Protein AF-A0A9P8KV30-F1 (afdb_monomer_lite)

Secondary structure (DSSP, 8-state):
--HHHHHHHHHHHH-GGGTTTTT---EEPPP--------HHHHHHHHHHHHHHHHHHHHHHPPPEEE-SSSPPPHHHHGGGGSHHHHHHHHHHHHHHHHHBSS--HHHHHHHH-EEE-SSSEE--HHHHHHGGGGEEE--SSSS--SSSHHHHHHHHHHHHHHHHHHHHHHHHHSSS-----GGGGTTHHHHHHHGGGGTTTTT-----EE--HHHHHHHHTTS--------HHHHHHHHHHHHHHHHHHB--TT-HHHHHHHHHHHHHHHHHHHHHHHHHHBTTTB--TT--HHHHHHHTEE-HHHHHHHHHHHHHHHHHHHHHHHHHHH--SS-TTTTSHHHHHHHHHHHHHHHHHHHHHHHH-EE--SSTTTT-EE-S-GGGS---

pLDDT: mean 84.18, std 14.82, range [40.66, 97.38]

Radius of gyration: 24.02 Å; chains: 1; bounding box: 65×47×60 Å

Organism: NCBI:txid1670608

Foldseek 3Di:
DPPVVLVVLLVVLVDCVVVVVAVFDFAEDPQDFDDAQPDPVSVVVLVCLLCVLLCLLQVLQAFDEAEQDPADDDPLLCLLSSFSLNSLLLLLLQLLQVLFFPDQFQLLLNLSRYWYDDNQHTDSFLLSSVVQSVFWPFTDPGSWDDCPDPLVVSLVSLQVLLVVLVVLLVCCVPDLAHSFALFSSNLCSVSSVSSNSNVSCSGRHDPRTDGHHNVVVCVVPVVDDDDPDPCPPVNVVVSVVVSVVVSVVTGPDLPDVSSLVSLVVVLVVLVVLLVSLVCLVCWLGPDDDPPRDPVRSPVRSYDYPLRVLSSVLSSSSSVSSSVQSVVCSVVVTSDSPCSRPPVSSVVSVVSVVSSVVSNVSSVRQWHAQCDDPRGRGIHSDDPVPRPDD

Structure (mmCIF, N/CA/C/O backbone):
data_AF-A0A9P8KV30-F1
#
_entry.id   AF-A0A9P8KV30-F1
#
loop_
_atom_site.group_PDB
_atom_site.id
_atom_site.type_symbol
_atom_site.label_atom_id
_atom_site.label_alt_id
_atom_site.label_comp_id
_atom_site.label_asym_id
_atom_site.label_entity_id
_atom_site.label_seq_id
_atom_site.pdbx_PDB_ins_code
_atom_site.Cartn_x
_atom_site.Cartn_y
_atom_site.Cartn_z
_atom_site.occupancy
_atom_site.B_iso_or_equiv
_atom_site.auth_seq_id
_atom_site.auth_comp_id
_atom_site.auth_asym_id
_atom_site.auth_atom_id
_atom_site.pdbx_PDB_model_num
ATOM 1 N N . MET A 1 1 ? -23.094 14.040 3.220 1.00 40.66 1 MET A N 1
ATOM 2 C CA . MET A 1 1 ? -22.760 14.289 1.802 1.00 40.66 1 MET A CA 1
ATOM 3 C C . MET A 1 1 ? -21.381 14.954 1.658 1.00 40.66 1 MET A C 1
ATOM 5 O O . MET A 1 1 ? -21.318 16.172 1.657 1.00 40.66 1 MET A O 1
ATOM 9 N N . PRO A 1 2 ? -20.275 14.185 1.559 1.00 45.09 2 PRO A N 1
ATOM 10 C CA . PRO A 1 2 ? -18.932 14.700 1.256 1.00 45.09 2 PRO A CA 1
ATOM 11 C C . PRO A 1 2 ? -18.341 14.153 -0.066 1.00 45.09 2 PRO A C 1
ATOM 13 O O . PRO A 1 2 ? -17.138 14.252 -0.293 1.00 45.09 2 PRO A O 1
ATOM 16 N N . SER A 1 3 ? -19.147 13.513 -0.923 1.00 51.78 3 SER A N 1
ATOM 17 C CA . SER A 1 3 ? -18.647 12.796 -2.106 1.00 51.78 3 SER A CA 1
ATOM 18 C C . SER A 1 3 ? -18.209 13.712 -3.247 1.00 51.78 3 SER A C 1
ATOM 20 O O . SER A 1 3 ? -17.358 13.311 -4.027 1.00 51.78 3 SER A O 1
ATOM 22 N N . THR A 1 4 ? -18.750 14.928 -3.354 1.00 49.59 4 THR A N 1
ATOM 23 C CA . THR A 1 4 ? -18.512 15.820 -4.501 1.00 49.59 4 THR A CA 1
ATOM 24 C C . THR A 1 4 ? -17.149 16.513 -4.457 1.00 49.59 4 THR A C 1
ATOM 26 O O . THR A 1 4 ? -16.519 16.657 -5.500 1.00 49.59 4 THR A O 1
ATOM 29 N N . SER A 1 5 ? -16.639 16.877 -3.277 1.00 53.00 5 SER A N 1
ATOM 30 C CA . SER A 1 5 ? -15.316 17.513 -3.141 1.00 53.00 5 SER A CA 1
ATOM 31 C C . SER A 1 5 ? -14.172 16.523 -3.369 1.00 53.00 5 SER A C 1
ATOM 33 O O . SER A 1 5 ? -13.184 16.851 -4.017 1.00 53.00 5 SER A O 1
ATOM 35 N N . LEU A 1 6 ? -14.325 15.286 -2.881 1.00 52.69 6 LEU A N 1
ATOM 36 C CA . LEU A 1 6 ? -13.354 14.220 -3.130 1.00 52.69 6 LEU A CA 1
ATOM 37 C C . LEU A 1 6 ? -13.389 13.788 -4.601 1.00 52.69 6 LEU A C 1
ATOM 39 O O . LEU A 1 6 ? -12.343 13.524 -5.171 1.00 52.69 6 LEU A O 1
ATOM 43 N N . LEU A 1 7 ? -14.577 13.802 -5.218 1.00 55.34 7 LEU A N 1
ATOM 44 C CA . LEU A 1 7 ? -14.778 13.604 -6.654 1.00 55.34 7 LEU A CA 1
ATOM 45 C C . LEU A 1 7 ? -14.060 14.674 -7.488 1.00 55.34 7 LEU A C 1
ATOM 47 O O . LEU A 1 7 ? -13.383 14.310 -8.437 1.00 55.34 7 LEU A O 1
ATOM 51 N N . HIS A 1 8 ? -14.152 15.960 -7.131 1.00 57.34 8 HIS A N 1
ATOM 52 C CA . HIS A 1 8 ? -13.440 17.017 -7.860 1.00 57.34 8 HIS A CA 1
ATOM 53 C C . HIS A 1 8 ? -11.923 16.861 -7.743 1.00 57.34 8 HIS A C 1
ATOM 55 O O . HIS A 1 8 ? -11.236 17.006 -8.743 1.00 57.34 8 HIS A O 1
ATOM 61 N N . LEU A 1 9 ? -11.403 16.495 -6.568 1.00 54.91 9 LEU A N 1
ATOM 62 C CA . LEU A 1 9 ? -9.968 16.250 -6.376 1.00 54.91 9 LEU A CA 1
ATOM 63 C C . LEU A 1 9 ? -9.470 15.000 -7.123 1.00 54.91 9 LEU A C 1
ATOM 65 O O . LEU A 1 9 ? -8.386 15.036 -7.694 1.00 54.91 9 LEU A O 1
ATOM 69 N N . LEU A 1 10 ? -10.266 13.925 -7.171 1.00 50.69 10 LEU A N 1
ATOM 70 C CA . LEU A 1 10 ? -9.932 12.707 -7.923 1.00 50.69 10 LEU A CA 1
ATOM 71 C C . LEU A 1 10 ? -10.043 12.919 -9.442 1.00 50.69 10 LEU A C 1
ATOM 73 O O . LEU A 1 10 ? -9.217 12.413 -10.195 1.00 50.69 10 LEU A O 1
ATOM 77 N N . LEU A 1 11 ? -11.028 13.701 -9.895 1.00 51.88 11 LEU A N 1
ATOM 78 C CA . LEU A 1 11 ? -11.156 14.109 -11.297 1.00 51.88 11 LEU A CA 1
ATOM 79 C C . LEU A 1 11 ? -10.038 15.076 -11.700 1.00 51.88 11 LEU A C 1
ATOM 81 O O . LEU A 1 11 ? -9.503 14.937 -12.790 1.00 51.88 11 LEU A O 1
ATOM 85 N N . LEU A 1 12 ? -9.624 15.990 -10.816 1.00 51.62 12 LEU A N 1
ATOM 86 C CA . LEU A 1 12 ? -8.464 16.865 -11.023 1.00 51.62 12 LEU A CA 1
ATOM 87 C C . LEU A 1 12 ? -7.148 16.082 -11.110 1.00 51.62 12 LEU A C 1
ATOM 89 O O . LEU A 1 12 ? -6.291 16.465 -11.893 1.00 51.62 12 LEU A O 1
ATOM 93 N N . SER A 1 13 ? -6.991 14.970 -10.379 1.00 51.53 13 SER A N 1
ATOM 94 C CA . SER A 1 13 ? -5.830 14.078 -10.556 1.00 51.53 13 SER A CA 1
ATOM 95 C C . SER A 1 13 ? -5.894 13.207 -11.816 1.00 51.53 13 SER A C 1
ATOM 97 O O . SER A 1 13 ? -4.876 12.664 -12.227 1.00 51.53 13 SER A O 1
ATOM 99 N N . LEU A 1 14 ? -7.080 13.045 -12.412 1.00 46.06 14 LEU A N 1
ATOM 100 C CA . LEU A 1 14 ? -7.297 12.292 -13.654 1.00 46.06 14 LEU A CA 1
ATOM 101 C C . LEU A 1 14 ? -7.310 13.188 -14.902 1.00 46.06 14 LEU A C 1
ATOM 103 O O . LEU A 1 14 ? -7.299 12.675 -16.018 1.00 46.06 14 LEU A O 1
ATOM 107 N N . LEU A 1 15 ? -7.369 14.509 -14.730 1.00 42.38 15 LEU A N 1
ATOM 108 C CA . LEU A 1 15 ? -7.399 15.467 -15.823 1.00 42.38 15 LEU A CA 1
ATOM 109 C C . LEU A 1 15 ? -5.962 15.726 -16.318 1.00 42.38 15 LEU A C 1
ATOM 111 O O . LEU A 1 15 ? -5.154 16.267 -15.564 1.00 42.38 15 LEU A O 1
ATOM 115 N N . PRO A 1 16 ? -5.638 15.432 -17.592 1.00 47.38 16 PRO A N 1
ATOM 116 C CA . PRO A 1 16 ? -4.326 15.712 -18.187 1.00 47.38 16 PRO A CA 1
ATOM 117 C C . PRO A 1 16 ? -4.006 17.214 -18.301 1.00 47.38 16 PRO A C 1
ATOM 119 O O . PRO A 1 16 ? -2.964 17.593 -18.824 1.00 47.38 16 PRO A O 1
ATOM 122 N N . SER A 1 17 ? -4.903 18.102 -17.870 1.00 42.31 17 SER A N 1
ATOM 123 C CA . SER A 1 17 ? -4.836 19.533 -18.164 1.00 42.31 17 SER A CA 1
ATOM 124 C C . SER A 1 17 ? -3.739 20.294 -17.415 1.00 42.31 17 SER A C 1
ATOM 126 O O . SER A 1 17 ? -3.405 21.397 -17.834 1.00 42.31 17 SER A O 1
ATOM 128 N N . THR A 1 18 ? -3.104 19.726 -16.385 1.00 43.59 18 THR A N 1
ATOM 129 C CA . THR A 1 18 ? -1.863 20.299 -15.825 1.00 43.59 18 THR A CA 1
ATOM 130 C C . THR A 1 18 ? -0.635 19.989 -16.683 1.00 43.59 18 THR A C 1
ATOM 132 O O . THR A 1 18 ? 0.276 20.811 -16.745 1.00 43.59 18 THR A O 1
ATOM 135 N N . ALA A 1 19 ? -0.635 18.872 -17.420 1.00 41.88 19 ALA A N 1
ATOM 136 C CA . ALA A 1 19 ? 0.377 18.582 -18.435 1.00 41.88 19 ALA A CA 1
ATOM 137 C C . ALA A 1 19 ? 0.202 19.447 -19.695 1.00 41.88 19 ALA A C 1
ATOM 139 O O . ALA A 1 19 ? 1.135 19.572 -20.469 1.00 41.88 19 ALA A O 1
ATOM 140 N N . LEU A 1 20 ? -0.953 20.098 -19.888 1.00 41.25 20 LEU A N 1
ATOM 141 C CA . LEU A 1 20 ? -1.150 21.052 -20.988 1.00 41.25 20 LEU A CA 1
ATOM 142 C C . LEU A 1 20 ? -0.464 22.413 -20.735 1.00 41.25 20 LEU A C 1
ATOM 144 O O . LEU A 1 20 ? -0.291 23.188 -21.669 1.00 41.25 20 LEU A O 1
ATOM 148 N N . ALA A 1 21 ? -0.101 22.724 -19.482 1.00 45.41 21 ALA A N 1
ATOM 149 C CA . ALA A 1 21 ? 0.545 23.989 -19.106 1.00 45.41 21 ALA A CA 1
ATOM 150 C C . ALA A 1 21 ? 2.084 23.919 -19.110 1.00 45.41 21 ALA A C 1
ATOM 152 O O . ALA A 1 21 ? 2.753 24.949 -19.161 1.00 45.41 21 ALA A O 1
ATOM 153 N N . LEU A 1 22 ? 2.650 22.712 -19.067 1.00 52.69 22 LEU A N 1
ATOM 154 C CA . LEU A 1 22 ? 4.076 22.446 -19.231 1.00 52.69 22 LEU A CA 1
ATOM 155 C C . LEU A 1 22 ? 4.216 21.800 -20.611 1.00 52.69 22 LEU A C 1
ATOM 157 O O . LEU A 1 22 ? 3.640 20.743 -20.812 1.00 52.69 22 LEU A O 1
ATOM 161 N N . ASN A 1 23 ? 4.924 22.402 -21.569 1.00 57.06 23 ASN A N 1
ATOM 162 C CA . ASN A 1 23 ? 5.217 21.795 -22.882 1.00 57.06 23 ASN A CA 1
ATOM 163 C C . ASN A 1 23 ? 6.096 20.527 -22.724 1.00 57.06 23 ASN A C 1
ATOM 165 O O . ASN A 1 23 ? 7.265 20.515 -23.097 1.00 57.06 23 ASN A O 1
ATOM 169 N N . LEU A 1 24 ? 5.566 19.470 -22.109 1.00 64.50 24 LEU A N 1
ATOM 170 C CA . LEU A 1 24 ? 6.253 18.209 -21.868 1.00 64.50 24 LEU A CA 1
ATOM 171 C C . LEU A 1 24 ? 6.147 17.367 -23.136 1.00 64.50 24 LEU A C 1
ATOM 173 O O . LEU A 1 24 ? 5.103 16.789 -23.438 1.00 64.50 24 LEU A O 1
ATOM 177 N N . THR A 1 25 ? 7.234 17.304 -23.893 1.00 68.38 25 THR A N 1
ATOM 178 C CA . THR A 1 25 ? 7.371 16.375 -25.013 1.00 68.38 25 THR A CA 1
ATOM 179 C C . THR A 1 25 ? 7.838 15.026 -24.477 1.00 68.38 25 THR A C 1
ATOM 181 O O . THR A 1 25 ? 9.015 14.857 -24.170 1.00 68.38 25 THR A O 1
ATOM 184 N N . PHE A 1 26 ? 6.919 14.069 -24.344 1.00 74.56 26 PHE A N 1
ATOM 185 C CA . PHE A 1 26 ? 7.262 12.681 -24.026 1.00 74.56 26 PHE A CA 1
ATOM 186 C C . PHE A 1 26 ? 7.519 11.904 -25.316 1.00 74.56 26 PHE A C 1
ATOM 188 O O . PHE A 1 26 ? 6.632 11.820 -26.170 1.00 74.56 26 PHE A O 1
ATOM 195 N N . GLN A 1 27 ? 8.701 11.300 -25.452 1.00 85.81 27 GLN A N 1
ATOM 196 C CA . GLN A 1 27 ? 8.965 10.365 -26.542 1.00 85.81 27 GLN A CA 1
ATOM 197 C C . GLN A 1 27 ? 8.565 8.960 -26.087 1.00 85.81 27 GLN A C 1
ATOM 199 O O . GLN A 1 27 ? 9.290 8.293 -25.351 1.00 85.81 27 GLN A O 1
ATOM 204 N N . VAL A 1 28 ? 7.378 8.514 -26.502 1.00 89.12 28 VAL A N 1
ATOM 205 C CA . VAL A 1 28 ? 6.910 7.155 -26.206 1.00 89.12 28 VAL A CA 1
ATOM 206 C C . VAL A 1 28 ? 7.427 6.204 -27.279 1.00 89.12 28 VAL A C 1
ATOM 208 O O . VAL A 1 28 ? 7.093 6.347 -28.456 1.00 89.12 28 VAL A O 1
ATOM 211 N N . ILE A 1 29 ? 8.239 5.232 -26.870 1.00 90.44 29 ILE A N 1
ATOM 212 C CA . ILE A 1 29 ? 8.709 4.156 -27.741 1.00 90.44 29 ILE A CA 1
ATOM 213 C C . ILE A 1 29 ? 7.518 3.218 -28.009 1.00 90.44 29 ILE A C 1
ATOM 215 O O . ILE A 1 29 ? 6.839 2.817 -27.058 1.00 90.44 29 ILE A O 1
ATOM 219 N N . PRO A 1 30 ? 7.221 2.873 -29.276 1.00 92.12 30 PRO A N 1
ATOM 220 C CA . PRO A 1 30 ? 6.129 1.963 -29.597 1.00 92.12 30 PRO A CA 1
ATOM 221 C C . PRO A 1 30 ? 6.377 0.571 -29.009 1.00 92.12 30 PRO A C 1
ATOM 223 O O . PRO A 1 30 ? 7.521 0.151 -28.835 1.00 92.12 30 PRO A O 1
ATOM 226 N N . LEU A 1 31 ? 5.286 -0.158 -28.751 1.00 91.56 31 LEU A N 1
ATOM 227 C CA . LEU A 1 31 ? 5.336 -1.510 -28.198 1.00 91.56 31 LEU A CA 1
ATOM 228 C C . LEU A 1 31 ? 6.287 -2.379 -29.023 1.00 91.56 31 LEU A C 1
ATOM 230 O O . LEU A 1 31 ? 6.058 -2.594 -30.215 1.00 91.56 31 LEU A O 1
ATOM 234 N N . SER A 1 32 ? 7.310 -2.921 -28.373 1.00 87.94 32 SER A N 1
ATOM 235 C CA . SER A 1 32 ? 8.231 -3.866 -28.998 1.00 87.94 32 SER A CA 1
ATOM 236 C C . SER A 1 32 ? 8.126 -5.212 -28.295 1.00 87.94 32 SER A C 1
ATOM 238 O O . SER A 1 32 ? 8.297 -5.326 -27.086 1.00 87.94 32 SER A O 1
ATOM 240 N N . THR A 1 33 ? 7.810 -6.261 -29.049 1.00 88.94 33 THR A N 1
ATOM 241 C CA . THR A 1 33 ? 7.809 -7.625 -28.514 1.00 88.94 33 THR A CA 1
ATOM 242 C C . THR A 1 33 ? 9.245 -8.106 -28.382 1.00 88.94 33 THR A C 1
ATOM 244 O O . THR A 1 33 ? 9.936 -8.240 -29.396 1.00 88.94 33 THR A O 1
ATOM 247 N N . GLN A 1 34 ? 9.694 -8.396 -27.162 1.00 83.25 34 GLN A N 1
ATOM 248 C CA . GLN A 1 34 ? 11.075 -8.801 -26.918 1.00 83.25 34 GLN A CA 1
ATOM 249 C C . GLN A 1 34 ? 11.133 -10.245 -26.414 1.00 83.25 34 GLN A C 1
ATOM 251 O O . GLN A 1 34 ? 10.735 -10.567 -25.304 1.00 83.25 34 GLN A O 1
ATOM 256 N N . THR A 1 35 ? 11.627 -11.163 -27.245 1.00 65.50 35 THR A N 1
ATOM 257 C CA . THR A 1 35 ? 11.523 -12.615 -26.999 1.00 65.50 35 THR A CA 1
ATOM 258 C C . THR A 1 35 ? 12.779 -13.241 -26.379 1.00 65.50 35 THR A C 1
ATOM 260 O O . THR A 1 35 ? 13.027 -14.431 -26.552 1.00 65.50 35 THR A O 1
ATOM 263 N N . HIS A 1 36 ? 13.609 -12.473 -25.667 1.00 71.00 36 HIS A N 1
ATOM 264 C CA . HIS A 1 36 ? 14.966 -12.900 -25.273 1.00 71.00 36 HIS A CA 1
ATOM 265 C C . HIS A 1 36 ? 15.121 -13.356 -23.813 1.00 71.00 36 HIS A C 1
ATOM 267 O O . HIS A 1 36 ? 16.189 -13.198 -23.225 1.00 71.00 36 HIS A O 1
ATOM 273 N N . ILE A 1 37 ? 14.093 -13.961 -23.216 1.00 80.38 37 ILE A N 1
ATOM 274 C CA . ILE A 1 37 ? 14.232 -14.622 -21.908 1.00 80.38 37 ILE A CA 1
ATOM 275 C C . ILE A 1 37 ? 14.523 -16.109 -22.149 1.00 80.38 37 ILE A C 1
ATOM 277 O O . ILE A 1 37 ? 13.657 -16.865 -22.586 1.00 80.38 37 ILE A O 1
ATOM 281 N N . ALA A 1 38 ? 15.770 -16.513 -21.883 1.00 77.38 38 ALA A N 1
ATOM 282 C CA . ALA A 1 38 ? 16.401 -17.742 -22.384 1.00 77.38 38 ALA A CA 1
ATOM 283 C C . ALA A 1 38 ? 15.843 -19.079 -21.838 1.00 77.38 38 ALA A C 1
ATOM 285 O O . ALA A 1 38 ? 16.343 -20.143 -22.197 1.00 77.38 38 ALA A O 1
ATOM 286 N N . GLY A 1 39 ? 14.807 -19.067 -20.992 1.00 87.44 39 GLY A N 1
ATOM 287 C CA . GLY A 1 39 ? 14.172 -20.300 -20.523 1.00 87.44 39 GLY A CA 1
ATOM 288 C C . GLY A 1 39 ? 13.047 -20.099 -19.510 1.00 87.44 39 GLY A C 1
ATOM 289 O O . GLY A 1 39 ? 12.895 -19.034 -18.912 1.00 87.44 39 GLY A O 1
ATOM 290 N N . VAL A 1 40 ? 12.274 -21.166 -19.278 1.00 90.12 40 VAL A N 1
ATOM 291 C CA . VAL A 1 40 ? 11.137 -21.183 -18.334 1.00 90.12 40 VAL A CA 1
ATOM 292 C C . VAL A 1 40 ? 11.572 -20.818 -16.910 1.00 90.12 40 VAL A C 1
ATOM 294 O O . VAL A 1 40 ? 10.865 -20.090 -16.223 1.00 90.12 40 VAL A O 1
ATOM 297 N N . GLY A 1 41 ? 12.755 -21.258 -16.469 1.00 93.50 41 GLY A N 1
ATOM 298 C CA . GLY A 1 41 ? 13.275 -20.926 -15.137 1.00 93.50 41 GLY A CA 1
ATOM 299 C C . GLY A 1 41 ? 13.522 -19.425 -14.938 1.00 93.50 41 GLY A C 1
ATOM 300 O O . GLY A 1 41 ? 13.177 -18.882 -13.890 1.00 93.50 41 GLY A O 1
ATOM 301 N N . ALA A 1 42 ? 14.047 -18.738 -15.958 1.00 90.12 42 ALA A N 1
ATOM 302 C CA . ALA A 1 42 ? 14.246 -17.290 -15.917 1.00 90.12 42 ALA A CA 1
ATOM 303 C C . ALA A 1 42 ? 12.902 -16.547 -15.866 1.00 90.12 42 ALA A C 1
ATOM 305 O O . ALA A 1 42 ? 12.736 -15.631 -15.063 1.00 90.12 42 ALA A O 1
ATOM 306 N N . TRP A 1 43 ? 11.914 -17.012 -16.639 1.00 91.38 43 TRP A N 1
ATOM 307 C CA . TRP A 1 43 ? 10.540 -16.512 -16.571 1.00 91.38 43 TRP A CA 1
ATOM 308 C C . TRP A 1 43 ? 9.915 -16.681 -15.187 1.00 91.38 43 TRP A C 1
ATOM 310 O O . TRP A 1 43 ? 9.369 -15.725 -14.646 1.00 91.38 43 TRP A O 1
ATOM 320 N N . LEU A 1 44 ? 10.017 -17.867 -14.583 1.00 93.69 44 LEU A N 1
ATOM 321 C CA . LEU A 1 44 ? 9.480 -18.117 -13.244 1.00 93.69 44 LEU A CA 1
ATOM 322 C C . LEU A 1 44 ? 10.155 -17.240 -12.184 1.00 93.69 44 LEU A C 1
ATOM 324 O O . LEU A 1 44 ? 9.470 -16.718 -11.304 1.00 93.69 44 LEU A O 1
ATOM 328 N N . ASN A 1 45 ? 11.470 -17.031 -12.281 1.00 92.56 45 ASN A N 1
ATOM 329 C CA . ASN A 1 45 ? 12.189 -16.124 -11.388 1.00 92.56 45 ASN A CA 1
ATOM 330 C C . ASN A 1 45 ? 11.692 -14.677 -11.544 1.00 92.56 45 ASN A C 1
ATOM 332 O O . ASN A 1 45 ? 11.364 -14.025 -10.557 1.00 92.56 45 ASN A O 1
ATOM 336 N N . LEU A 1 46 ? 11.547 -14.196 -12.781 1.00 92.19 46 LEU A N 1
ATOM 337 C CA . LEU A 1 46 ? 11.063 -12.847 -13.077 1.00 92.19 46 LEU A CA 1
ATOM 338 C C . LEU A 1 46 ? 9.612 -12.625 -12.607 1.00 92.19 46 LEU A C 1
ATOM 340 O O . LEU A 1 46 ? 9.290 -11.605 -11.991 1.00 92.19 46 LEU A O 1
ATOM 344 N N . LEU A 1 47 ? 8.736 -13.606 -12.835 1.00 93.62 47 LEU A N 1
ATOM 345 C CA . LEU A 1 47 ? 7.361 -13.606 -12.330 1.00 93.62 47 LEU A CA 1
ATOM 346 C C . LEU A 1 47 ? 7.329 -13.605 -10.798 1.00 93.62 47 LEU A C 1
ATOM 348 O O . LEU A 1 47 ? 6.545 -12.877 -10.198 1.00 93.62 47 LEU A O 1
ATOM 352 N N . THR A 1 48 ? 8.213 -14.367 -10.154 1.00 94.31 48 THR A N 1
ATOM 353 C CA . THR A 1 48 ? 8.312 -14.395 -8.690 1.00 94.31 48 THR A CA 1
ATOM 354 C C . THR A 1 48 ? 8.773 -13.047 -8.142 1.00 94.31 48 THR A C 1
ATOM 356 O O . THR A 1 48 ? 8.139 -12.518 -7.233 1.00 94.31 48 THR A O 1
ATOM 359 N N . LEU A 1 49 ? 9.832 -12.462 -8.709 1.00 91.94 49 LEU A N 1
ATOM 360 C CA . LEU A 1 49 ? 10.368 -11.163 -8.293 1.00 91.94 49 LEU A CA 1
ATOM 361 C C . LEU A 1 49 ? 9.337 -10.041 -8.449 1.00 91.94 49 LEU A C 1
ATOM 363 O O . LEU A 1 49 ? 9.177 -9.228 -7.541 1.00 91.94 49 LEU A O 1
ATOM 367 N N . SER A 1 50 ? 8.610 -10.032 -9.568 1.00 94.00 50 SER A N 1
ATOM 368 C CA . SER A 1 50 ? 7.573 -9.034 -9.834 1.00 94.00 50 SER A CA 1
ATOM 369 C C . SER A 1 50 ? 6.362 -9.195 -8.915 1.00 94.00 50 SER A C 1
ATOM 371 O O . SER A 1 50 ? 5.940 -8.233 -8.280 1.00 94.00 50 SER A O 1
ATOM 373 N N . ILE A 1 51 ? 5.811 -10.405 -8.784 1.00 95.44 51 ILE A N 1
ATOM 374 C CA . ILE A 1 51 ? 4.586 -10.647 -8.008 1.00 95.44 51 ILE A CA 1
ATOM 375 C C . ILE A 1 51 ? 4.849 -10.587 -6.501 1.00 95.44 51 ILE A C 1
ATOM 377 O O . ILE A 1 51 ? 3.934 -10.244 -5.752 1.00 95.44 51 ILE A O 1
ATOM 381 N N . ALA A 1 52 ? 6.067 -10.879 -6.030 1.00 95.12 52 ALA A N 1
ATOM 382 C CA . ALA A 1 52 ? 6.366 -10.963 -4.603 1.00 95.12 52 ALA A CA 1
ATOM 383 C C . ALA A 1 52 ? 5.946 -9.709 -3.808 1.00 95.12 52 ALA A C 1
ATOM 385 O O . ALA A 1 52 ? 5.199 -9.895 -2.849 1.00 95.12 52 ALA A O 1
ATOM 386 N N . PRO A 1 53 ? 6.304 -8.462 -4.181 1.00 94.88 53 PRO A N 1
ATOM 387 C CA . PRO A 1 53 ? 5.815 -7.264 -3.495 1.00 94.88 53 PRO A CA 1
ATOM 388 C C . PRO A 1 53 ? 4.289 -7.132 -3.456 1.00 94.88 53 PRO A C 1
ATOM 390 O O . PRO A 1 53 ? 3.725 -6.761 -2.430 1.00 94.88 53 PRO A O 1
ATOM 393 N N . LEU A 1 54 ? 3.599 -7.446 -4.557 1.00 95.31 54 LEU A N 1
ATOM 394 C CA . LEU A 1 54 ? 2.137 -7.381 -4.614 1.00 95.31 54 LEU A CA 1
ATOM 395 C C . LEU A 1 54 ? 1.507 -8.441 -3.698 1.00 95.31 54 LEU A C 1
ATOM 397 O O . LEU A 1 54 ? 0.612 -8.141 -2.906 1.00 95.31 54 LEU A O 1
ATOM 401 N N . ALA A 1 55 ? 1.994 -9.679 -3.787 1.00 94.75 55 ALA A N 1
ATOM 402 C CA . ALA A 1 55 ? 1.504 -10.804 -3.009 1.00 94.75 55 ALA A CA 1
ATOM 403 C C . ALA A 1 55 ? 1.750 -10.601 -1.512 1.00 94.75 55 ALA A C 1
ATOM 405 O O . ALA A 1 55 ? 0.822 -10.778 -0.727 1.00 94.75 55 ALA A O 1
ATOM 406 N N . THR A 1 56 ? 2.950 -10.181 -1.099 1.00 93.62 56 THR A N 1
ATOM 407 C CA . THR A 1 56 ? 3.243 -9.898 0.314 1.00 93.62 56 THR A CA 1
ATOM 408 C C . THR A 1 56 ? 2.378 -8.756 0.833 1.00 93.62 56 THR A C 1
ATOM 410 O O . THR A 1 56 ? 1.817 -8.875 1.924 1.00 93.62 56 THR A O 1
ATOM 413 N N . HIS A 1 57 ? 2.195 -7.692 0.044 1.00 93.06 57 HIS A N 1
ATOM 414 C CA . HIS A 1 57 ? 1.354 -6.562 0.423 1.00 93.06 57 HIS A CA 1
ATOM 415 C C . HIS A 1 57 ? -0.102 -6.987 0.650 1.00 93.06 57 HIS A C 1
ATOM 417 O O . HIS A 1 57 ? -0.688 -6.620 1.664 1.00 93.06 57 HIS A O 1
ATOM 423 N N . ILE A 1 58 ? -0.673 -7.810 -0.234 1.00 94.75 58 ILE A N 1
ATOM 424 C CA . ILE A 1 58 ? -2.053 -8.299 -0.112 1.00 94.75 58 ILE A CA 1
ATOM 425 C C . ILE A 1 58 ? -2.175 -9.349 1.001 1.00 94.75 58 ILE A C 1
ATOM 427 O O . ILE A 1 58 ? -2.943 -9.160 1.943 1.00 94.75 58 ILE A O 1
ATOM 431 N N . VAL A 1 59 ? -1.414 -10.444 0.927 1.00 94.62 59 VAL A N 1
ATOM 432 C CA . VAL A 1 59 ? -1.544 -11.601 1.832 1.00 94.62 59 VAL A CA 1
ATOM 433 C C . VAL A 1 59 ? -1.319 -11.196 3.283 1.00 94.62 59 VAL A C 1
ATOM 435 O O . VAL A 1 59 ? -2.072 -11.601 4.166 1.00 94.62 59 VAL A O 1
ATOM 438 N N . PHE A 1 60 ? -0.306 -10.374 3.545 1.00 93.19 60 PHE A N 1
ATOM 439 C CA . PHE A 1 60 ? 0.006 -9.964 4.909 1.00 93.19 60 PHE A CA 1
ATOM 440 C C . PHE A 1 60 ? -0.705 -8.679 5.332 1.00 93.19 60 PHE A C 1
ATOM 442 O O . PHE A 1 60 ? -0.821 -8.413 6.533 1.00 93.19 60 PHE A O 1
ATOM 449 N N . GLY A 1 61 ? -1.166 -7.874 4.376 1.00 92.06 61 GLY A N 1
ATOM 450 C CA . GLY A 1 61 ? -1.808 -6.592 4.637 1.00 92.06 61 GLY A CA 1
ATOM 451 C C . GLY A 1 61 ? -3.312 -6.656 4.858 1.00 92.06 61 GLY A C 1
ATOM 452 O O . GLY A 1 61 ? -3.845 -5.832 5.609 1.00 92.06 61 GLY A O 1
ATOM 453 N N . LEU A 1 62 ? -3.997 -7.647 4.285 1.00 93.50 62 LEU A N 1
ATOM 454 C CA . LEU A 1 62 ? -5.435 -7.824 4.464 1.00 93.50 62 LEU A CA 1
ATOM 455 C C . LEU A 1 62 ? -5.796 -8.112 5.922 1.00 93.50 62 LEU A C 1
ATOM 457 O O . LEU A 1 62 ? -5.160 -8.917 6.608 1.00 93.50 62 LEU A O 1
ATOM 461 N N . ALA A 1 63 ? -6.815 -7.407 6.409 1.00 91.38 63 ALA A N 1
ATOM 462 C CA . ALA A 1 63 ? -7.410 -7.678 7.709 1.00 91.38 63 ALA A CA 1
ATOM 463 C C . ALA A 1 63 ? -8.385 -8.846 7.610 1.00 91.38 63 ALA A C 1
ATOM 465 O O . ALA A 1 63 ? -9.069 -9.008 6.597 1.00 91.38 63 ALA A O 1
ATOM 466 N N . GLU A 1 64 ? -8.486 -9.618 8.687 1.00 88.50 64 GLU A N 1
ATOM 467 C CA . GLU A 1 64 ? -9.512 -10.642 8.789 1.00 88.50 64 GLU A CA 1
ATOM 468 C C . GLU A 1 64 ? -10.891 -9.970 8.934 1.00 88.50 64 GLU A C 1
ATOM 470 O O . GLU A 1 64 ? -11.084 -9.131 9.826 1.00 88.50 64 GLU A O 1
ATOM 475 N N . PRO A 1 65 ? -11.850 -10.276 8.043 1.00 91.69 65 PRO A N 1
ATOM 476 C CA . PRO A 1 65 ? -13.188 -9.722 8.133 1.00 91.69 65 PRO A CA 1
ATOM 477 C C . PRO A 1 65 ? -13.977 -10.426 9.238 1.00 91.69 65 PRO A C 1
ATOM 479 O O . PRO A 1 65 ? -14.198 -11.633 9.186 1.00 91.69 65 PRO A O 1
ATOM 482 N N . VAL A 1 66 ? -14.477 -9.657 10.200 1.00 92.75 66 VAL A N 1
ATOM 483 C CA . VAL A 1 66 ? -15.332 -10.157 11.278 1.00 92.75 66 VAL A CA 1
ATOM 484 C C . VAL A 1 66 ? -16.778 -9.806 10.968 1.00 92.75 66 VAL A C 1
ATOM 486 O O . VAL A 1 66 ? -17.142 -8.633 10.906 1.00 92.75 66 VAL A O 1
ATOM 489 N N . VAL A 1 67 ? -17.623 -10.814 10.784 1.00 92.38 67 VAL A N 1
ATOM 490 C CA . VAL A 1 67 ? -19.041 -10.615 10.474 1.00 92.38 67 VAL A CA 1
ATOM 491 C C . VAL A 1 67 ? -19.838 -10.569 11.778 1.00 92.38 67 VAL A C 1
ATOM 493 O O . VAL A 1 67 ? -19.962 -11.563 12.484 1.00 92.38 67 VAL A O 1
ATOM 496 N N . LEU A 1 68 ? -20.356 -9.386 12.125 1.00 85.56 68 LEU A N 1
ATOM 497 C CA . LEU A 1 68 ? -21.141 -9.168 13.347 1.00 85.56 68 LEU A CA 1
ATOM 498 C C . LEU A 1 68 ? -22.655 -9.212 13.101 1.00 85.56 68 LEU A C 1
ATOM 500 O O . LEU A 1 68 ? -23.430 -8.973 14.026 1.00 85.56 68 LEU A O 1
ATOM 504 N N . ALA A 1 69 ? -23.102 -9.481 11.879 1.00 85.12 69 ALA A N 1
ATOM 505 C CA . ALA A 1 69 ? -24.512 -9.502 11.508 1.00 85.12 69 ALA A CA 1
ATOM 506 C C . ALA A 1 69 ? -24.857 -10.768 10.731 1.00 85.12 69 ALA A C 1
ATOM 508 O O . ALA A 1 69 ? -23.998 -11.356 10.092 1.00 85.12 69 ALA A O 1
ATOM 509 N N . GLY A 1 70 ? -26.137 -11.148 10.710 1.00 83.38 70 GLY A N 1
ATOM 510 C CA . GLY A 1 70 ? -26.581 -12.356 10.001 1.00 83.38 70 GLY A CA 1
ATOM 511 C C . GLY A 1 70 ? -26.403 -12.307 8.477 1.00 83.38 70 GLY A C 1
ATOM 512 O O . GLY A 1 70 ? -26.610 -13.310 7.804 1.00 83.38 70 GLY A O 1
ATOM 513 N N . ARG A 1 71 ? -26.029 -11.151 7.912 1.00 88.56 71 ARG A N 1
ATOM 514 C CA . ARG A 1 71 ? -25.791 -10.978 6.479 1.00 88.56 71 ARG A CA 1
ATOM 515 C C . ARG A 1 71 ? -24.301 -10.834 6.195 1.00 88.56 71 ARG A C 1
ATOM 517 O O . ARG A 1 71 ? -23.685 -9.851 6.602 1.00 88.56 71 ARG A O 1
ATOM 524 N N . HIS A 1 72 ? -23.751 -11.753 5.407 1.00 92.00 72 HIS A N 1
ATOM 525 C CA . HIS A 1 72 ? -22.373 -11.660 4.929 1.00 92.00 72 HIS A CA 1
ATOM 526 C C . HIS A 1 72 ? -22.189 -10.535 3.888 1.00 92.00 72 HIS A C 1
ATOM 528 O O . HIS A 1 72 ? -23.103 -10.269 3.097 1.00 92.00 72 HIS A O 1
ATOM 534 N N . PRO A 1 73 ? -21.002 -9.898 3.845 1.00 93.75 73 PRO A N 1
ATOM 535 C CA . PRO A 1 73 ? -20.669 -8.913 2.818 1.00 93.75 73 PRO A CA 1
ATOM 536 C C . PRO A 1 73 ? -20.639 -9.563 1.434 1.00 93.75 73 PRO A C 1
ATOM 538 O O . PRO A 1 73 ? -20.156 -10.690 1.284 1.00 93.75 73 PRO A O 1
ATOM 541 N N . ARG A 1 74 ? -21.084 -8.837 0.401 1.00 94.94 74 ARG A N 1
ATOM 542 C CA . ARG A 1 74 ? -20.929 -9.295 -0.987 1.00 94.94 74 ARG A CA 1
ATOM 543 C C . ARG A 1 74 ? -19.448 -9.286 -1.363 1.00 94.94 74 ARG A C 1
ATOM 545 O O . ARG A 1 74 ? -18.648 -8.553 -0.780 1.00 94.94 74 ARG A O 1
ATOM 552 N N . TRP A 1 75 ? -19.069 -10.043 -2.391 1.00 94.06 75 TRP A N 1
ATOM 553 C CA . TRP A 1 75 ? -17.683 -10.050 -2.878 1.00 94.06 75 TRP A CA 1
ATOM 554 C C . TRP A 1 75 ? -17.210 -8.640 -3.287 1.00 94.06 75 TRP A C 1
ATOM 556 O O . TRP A 1 75 ? -16.095 -8.241 -2.959 1.00 94.06 75 TRP A O 1
ATOM 566 N N . THR A 1 76 ? -18.093 -7.835 -3.889 1.00 94.06 76 THR A N 1
ATOM 567 C CA . THR A 1 76 ? -17.818 -6.436 -4.263 1.00 94.06 76 THR A CA 1
ATOM 568 C C . THR A 1 76 ? -17.545 -5.536 -3.065 1.00 94.06 76 THR A C 1
ATOM 570 O O . THR A 1 76 ? -16.874 -4.516 -3.196 1.00 94.06 76 THR A O 1
ATOM 573 N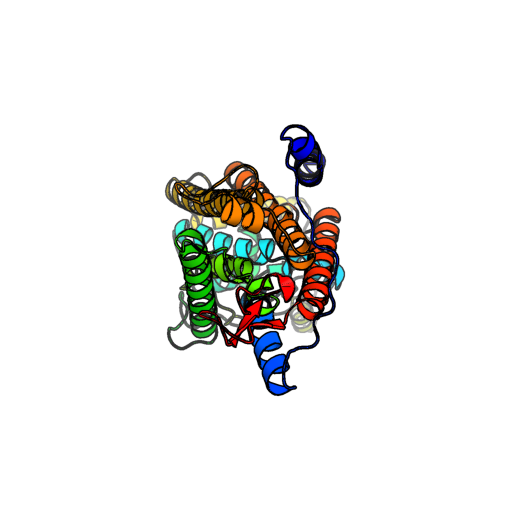 N . ASP A 1 77 ? -18.084 -5.879 -1.893 1.00 93.81 77 ASP A N 1
ATOM 574 C CA . ASP A 1 77 ? -17.864 -5.117 -0.665 1.00 93.81 77 ASP A CA 1
ATOM 575 C C . ASP A 1 77 ? -16.484 -5.413 -0.080 1.00 93.81 77 ASP A C 1
ATOM 577 O O . ASP A 1 77 ? -15.933 -4.575 0.625 1.00 93.81 77 ASP A O 1
ATOM 581 N N . ARG A 1 78 ? -15.888 -6.565 -0.413 1.00 94.12 78 ARG A N 1
ATOM 582 C CA . ARG A 1 78 ? -14.524 -6.927 -0.006 1.00 94.12 78 ARG A CA 1
ATOM 583 C C . ARG A 1 78 ? -13.453 -6.279 -0.880 1.00 94.12 78 ARG A C 1
ATOM 585 O O . ARG A 1 78 ? -12.355 -6.047 -0.389 1.00 94.12 78 ARG A O 1
ATOM 592 N N . LEU A 1 79 ? -13.775 -5.956 -2.136 1.00 93.94 79 LEU A N 1
ATOM 593 C CA . LEU A 1 79 ? -12.824 -5.419 -3.118 1.00 93.94 79 LEU A CA 1
ATOM 594 C C . LEU A 1 79 ? -11.992 -4.224 -2.592 1.00 93.94 79 LEU A C 1
ATOM 596 O O . LEU A 1 79 ? -10.772 -4.273 -2.717 1.00 93.94 79 LEU A O 1
ATOM 600 N N . PRO A 1 80 ? -12.575 -3.207 -1.922 1.00 94.81 80 PRO A N 1
ATOM 601 C CA . PRO A 1 80 ? -11.825 -2.095 -1.330 1.00 94.81 80 PRO A CA 1
ATOM 602 C C . PRO A 1 80 ? -10.684 -2.468 -0.382 1.00 94.81 80 PRO A C 1
ATOM 604 O O . PRO A 1 80 ? -9.740 -1.690 -0.254 1.00 94.81 80 PRO A O 1
ATOM 607 N N . HIS A 1 81 ? -10.751 -3.620 0.290 1.00 94.25 81 HIS A N 1
ATOM 608 C CA . HIS A 1 81 ? -9.702 -4.055 1.221 1.00 94.25 81 HIS A CA 1
ATOM 609 C C . HIS A 1 81 ? -8.434 -4.504 0.502 1.00 94.25 81 HIS A C 1
ATOM 611 O O . HIS A 1 81 ? -7.359 -4.414 1.077 1.00 94.25 81 HIS A O 1
ATOM 617 N N . PHE A 1 82 ? -8.543 -4.910 -0.765 1.00 94.81 82 PHE A N 1
ATOM 618 C CA . PHE A 1 82 ? -7.398 -5.255 -1.611 1.00 94.81 82 PHE A CA 1
ATOM 619 C C . PHE A 1 82 ? -6.681 -4.018 -2.170 1.00 94.81 82 PHE A C 1
ATOM 621 O O . PHE A 1 82 ? -5.626 -4.147 -2.785 1.00 94.81 82 PHE A O 1
ATOM 628 N N . ASN A 1 83 ? -7.233 -2.814 -1.976 1.00 95.56 83 ASN A N 1
ATOM 629 C CA . ASN A 1 83 ? -6.575 -1.582 -2.392 1.00 95.56 83 ASN A CA 1
ATOM 630 C C . ASN A 1 83 ? -5.302 -1.358 -1.546 1.00 95.56 83 ASN A C 1
ATOM 632 O O . ASN A 1 83 ? -5.420 -1.312 -0.317 1.00 95.56 83 ASN A O 1
ATOM 636 N N . PRO A 1 84 ? -4.119 -1.132 -2.153 1.00 94.88 84 PRO A N 1
ATOM 637 C CA . PRO A 1 84 ? -2.896 -0.837 -1.403 1.00 94.88 84 PRO A CA 1
ATOM 638 C C . PRO A 1 84 ? -3.036 0.350 -0.442 1.00 94.88 84 PRO A C 1
ATOM 640 O O . PRO A 1 84 ? -2.472 0.347 0.651 1.00 94.88 84 PRO A O 1
ATOM 643 N N . ILE A 1 85 ? -3.861 1.343 -0.797 1.00 94.00 85 ILE A N 1
ATOM 644 C CA . ILE A 1 85 ? -4.161 2.475 0.084 1.00 94.00 85 ILE A CA 1
ATOM 645 C C . ILE A 1 85 ? -4.893 2.004 1.342 1.00 94.00 85 ILE A C 1
ATOM 647 O O . ILE A 1 85 ? -4.549 2.451 2.431 1.00 94.00 85 ILE A O 1
ATOM 651 N N . SER A 1 86 ? -5.870 1.097 1.225 1.00 94.19 86 SER A N 1
ATOM 652 C CA . SER A 1 86 ? -6.594 0.550 2.383 1.00 94.19 86 SER A CA 1
ATOM 653 C C . SER A 1 86 ? -5.692 -0.264 3.300 1.00 94.19 86 SER A C 1
ATOM 655 O O . SER A 1 86 ? -5.827 -0.208 4.522 1.00 94.19 86 SER A O 1
ATOM 657 N N . ILE A 1 87 ? -4.758 -1.006 2.716 1.00 95.12 87 ILE A N 1
ATOM 658 C CA . ILE A 1 87 ? -3.796 -1.815 3.460 1.00 95.12 87 ILE A CA 1
ATOM 659 C C . ILE A 1 87 ? -2.827 -0.912 4.228 1.00 95.12 87 ILE A C 1
ATOM 661 O O . ILE A 1 87 ? -2.688 -1.055 5.443 1.00 95.12 87 ILE A O 1
ATOM 665 N N . ALA A 1 88 ? -2.226 0.077 3.562 1.00 94.00 88 ALA A N 1
ATOM 666 C CA . ALA A 1 88 ? -1.386 1.069 4.229 1.00 94.00 88 ALA A CA 1
ATOM 667 C C . ALA A 1 88 ? -2.175 1.841 5.302 1.00 94.00 88 ALA A C 1
ATOM 669 O O . ALA A 1 88 ? -1.690 2.054 6.412 1.00 94.00 88 ALA A O 1
ATOM 670 N N . TRP A 1 89 ? -3.439 2.177 5.018 1.00 92.69 89 TRP A N 1
ATOM 671 C CA . TRP A 1 89 ? -4.334 2.824 5.975 1.00 92.69 89 TRP A CA 1
ATOM 672 C C . TRP A 1 89 ? -4.489 2.035 7.269 1.00 92.69 89 TRP A C 1
ATOM 674 O O . TRP A 1 89 ? -4.428 2.606 8.357 1.00 92.69 89 TRP A O 1
ATOM 684 N N . ARG A 1 90 ? -4.682 0.716 7.163 1.00 93.50 90 ARG A N 1
ATOM 685 C CA . ARG A 1 90 ? -4.766 -0.178 8.322 1.00 93.50 90 ARG A CA 1
ATOM 686 C C . ARG A 1 90 ? -3.519 -0.039 9.191 1.00 93.50 90 ARG A C 1
ATOM 688 O O . ARG A 1 90 ? -3.644 0.072 10.410 1.00 93.50 90 ARG A O 1
ATOM 695 N N . TYR A 1 91 ? -2.336 -0.008 8.579 1.00 95.19 91 TYR A N 1
ATOM 696 C CA . TYR A 1 91 ? -1.074 0.114 9.306 1.00 95.19 91 TYR A CA 1
ATOM 697 C C . TYR A 1 91 ? -1.018 1.417 10.109 1.00 95.19 91 TYR A C 1
ATOM 699 O O . TYR A 1 91 ? -0.706 1.406 11.303 1.00 95.19 91 TYR A O 1
ATOM 707 N N . PHE A 1 92 ? -1.420 2.524 9.484 1.00 93.19 92 PHE A N 1
ATOM 708 C CA . PHE A 1 92 ? -1.474 3.824 10.146 1.00 93.19 92 PHE A CA 1
ATOM 709 C C . PHE A 1 92 ? -2.538 3.895 11.240 1.00 93.19 92 PHE A C 1
ATOM 711 O O . PHE A 1 92 ? -2.277 4.427 12.317 1.00 93.19 92 PHE A O 1
ATOM 718 N N . ALA A 1 93 ? -3.725 3.332 11.008 1.00 93.44 93 ALA A N 1
ATOM 719 C CA . ALA A 1 93 ? -4.809 3.328 11.984 1.00 93.44 93 ALA A CA 1
ATOM 720 C C . ALA A 1 93 ? -4.437 2.550 13.258 1.00 93.44 93 ALA A C 1
ATOM 722 O O . ALA A 1 93 ? -4.746 3.004 14.361 1.00 93.44 93 ALA A O 1
ATOM 723 N N . ILE A 1 94 ? -3.746 1.410 13.124 1.00 95.75 94 ILE A N 1
ATOM 724 C CA . ILE A 1 94 ? -3.262 0.618 14.267 1.00 95.75 94 ILE A CA 1
ATOM 725 C C . ILE A 1 94 ? -2.257 1.430 15.093 1.00 95.75 94 ILE A C 1
ATOM 727 O O . ILE A 1 94 ? -2.410 1.549 16.311 1.00 95.75 94 ILE A O 1
ATOM 731 N N . ALA A 1 95 ? -1.253 2.020 14.441 1.00 96.38 95 ALA A N 1
ATOM 732 C CA . ALA A 1 95 ? -0.233 2.813 15.122 1.00 96.38 95 ALA A CA 1
ATOM 733 C C . ALA A 1 95 ? -0.806 4.093 15.764 1.00 96.38 95 ALA A C 1
ATOM 735 O O . ALA A 1 95 ? -0.498 4.376 16.921 1.00 96.38 95 ALA A O 1
ATOM 736 N N . ASP A 1 96 ? -1.700 4.822 15.083 1.00 95.06 96 ASP A N 1
ATOM 737 C CA . ASP A 1 96 ? -2.363 6.018 15.632 1.00 95.06 96 ASP A CA 1
ATOM 738 C C . ASP A 1 96 ? -3.136 5.696 16.917 1.00 95.06 96 ASP A C 1
ATOM 740 O O . ASP A 1 96 ? -3.002 6.390 17.929 1.00 95.06 96 ASP A O 1
ATOM 744 N N . ARG A 1 97 ? -3.916 4.607 16.905 1.00 95.38 97 ARG A N 1
ATOM 745 C CA . ARG A 1 97 ? -4.667 4.159 18.085 1.00 95.38 97 ARG A CA 1
ATOM 746 C C . ARG A 1 97 ? -3.743 3.754 19.213 1.00 95.38 97 ARG A C 1
ATOM 748 O O . ARG A 1 97 ? -3.999 4.125 20.356 1.00 95.38 97 ARG A O 1
ATOM 755 N N . ARG A 1 98 ? -2.652 3.049 18.906 1.00 96.62 98 ARG A N 1
ATOM 756 C CA . ARG A 1 98 ? -1.667 2.668 19.917 1.00 96.62 98 ARG A CA 1
ATOM 757 C C . ARG A 1 98 ? -1.047 3.885 20.592 1.00 96.62 98 ARG A C 1
ATOM 759 O O . ARG A 1 98 ? -0.978 3.914 21.818 1.00 96.62 98 ARG A O 1
ATOM 766 N N . ILE A 1 99 ? -0.619 4.878 19.813 1.00 96.44 99 ILE A N 1
ATOM 767 C CA . ILE A 1 99 ? 0.005 6.115 20.313 1.00 96.44 99 ILE A CA 1
ATOM 768 C C . ILE A 1 99 ? -0.964 6.902 21.205 1.00 96.44 99 ILE A C 1
ATOM 770 O O . ILE A 1 99 ? -0.551 7.536 22.180 1.00 96.44 99 ILE A O 1
ATOM 774 N N . ARG A 1 100 ? -2.265 6.848 20.897 1.00 96.06 100 ARG A N 1
ATOM 775 C CA . ARG A 1 100 ? -3.317 7.490 21.694 1.00 96.06 100 ARG A CA 1
ATOM 776 C C . ARG A 1 100 ? -3.847 6.635 22.841 1.00 96.06 100 ARG A C 1
ATOM 778 O O . ARG A 1 100 ? -4.622 7.158 23.637 1.00 96.06 100 ARG A O 1
ATOM 785 N N . ALA A 1 101 ? -3.467 5.370 22.968 1.00 96.81 101 ALA A N 1
ATOM 786 C CA . ALA A 1 101 ? -3.999 4.507 24.012 1.00 96.81 101 ALA A CA 1
ATOM 787 C C . ALA A 1 101 ? -3.476 4.897 25.402 1.00 96.81 101 ALA A C 1
ATOM 789 O O . ALA A 1 101 ? -2.271 4.929 25.639 1.00 96.81 101 ALA A O 1
ATOM 790 N N . LYS A 1 102 ? -4.399 5.160 26.335 1.00 97.31 102 LYS A N 1
ATOM 791 C CA . LYS A 1 102 ? -4.133 5.318 27.777 1.00 97.31 102 LYS A CA 1
AT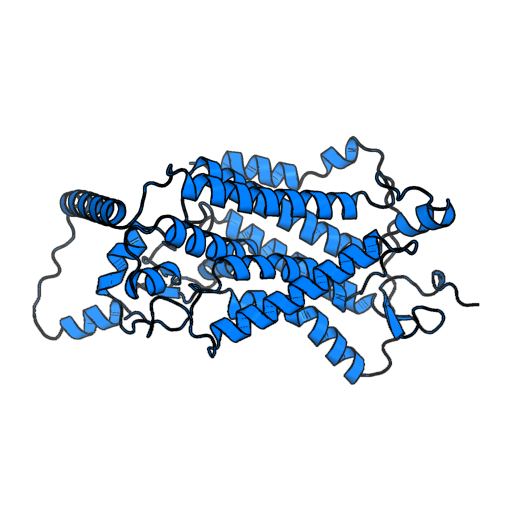OM 792 C C . LYS A 1 102 ? -3.899 3.958 28.427 1.00 97.31 102 LYS A C 1
ATOM 794 O O . LYS A 1 102 ? -3.024 3.802 29.269 1.00 97.31 102 LYS A O 1
ATOM 799 N N . CYS A 1 103 ? -4.678 2.971 27.995 1.00 95.00 103 CYS A N 1
ATOM 800 C CA . CYS A 1 103 ? -4.519 1.569 28.333 1.00 95.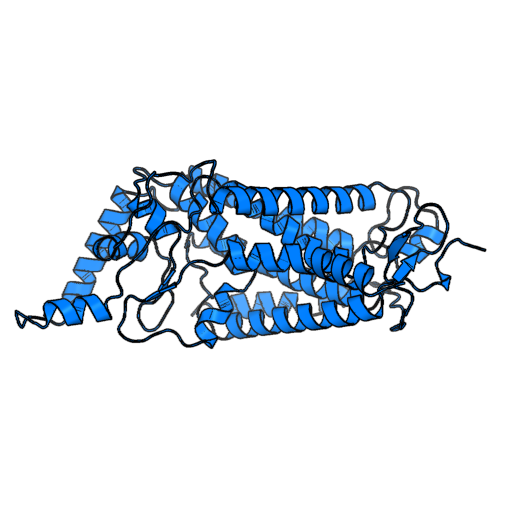00 103 CYS A CA 1
ATOM 801 C C . CYS A 1 103 ? -4.605 0.745 27.046 1.00 95.00 103 CYS A C 1
ATOM 803 O O . CYS A 1 103 ? -5.478 0.974 26.212 1.00 95.00 103 CYS A O 1
ATOM 805 N N . TRP A 1 104 ? -3.664 -0.180 26.869 1.00 96.69 104 TRP A N 1
ATOM 806 C CA . TRP A 1 104 ? -3.596 -1.052 25.700 1.00 96.69 104 TRP A CA 1
ATOM 807 C C . TRP A 1 104 ? -3.535 -2.493 26.168 1.00 96.69 104 TRP A C 1
ATOM 809 O O . TRP A 1 104 ? -2.517 -2.938 26.702 1.00 96.69 104 TRP A O 1
ATOM 819 N N . ASP A 1 105 ? -4.646 -3.199 26.004 1.00 97.12 105 ASP A N 1
ATOM 820 C CA . ASP A 1 105 ? -4.746 -4.611 26.345 1.00 97.12 105 ASP A CA 1
ATOM 821 C C . ASP A 1 105 ? -4.829 -5.497 25.093 1.00 97.12 105 ASP A C 1
ATOM 823 O O . ASP A 1 105 ? -4.805 -5.043 23.947 1.00 97.12 105 ASP A O 1
ATOM 827 N N . ARG A 1 106 ? -4.901 -6.809 25.322 1.00 97.38 106 ARG A N 1
ATOM 828 C CA . ARG A 1 106 ? -4.946 -7.822 24.258 1.00 97.38 106 ARG A CA 1
ATOM 829 C C . ARG A 1 106 ? -6.209 -7.699 23.400 1.00 97.38 106 ARG A C 1
ATOM 831 O O . ARG A 1 106 ? -6.181 -8.032 22.220 1.00 97.38 106 ARG A O 1
ATOM 838 N N . ALA A 1 107 ? -7.300 -7.195 23.977 1.00 96.38 107 ALA A N 1
ATOM 839 C CA . ALA A 1 107 ? -8.551 -6.990 23.263 1.00 96.38 107 ALA A CA 1
ATOM 840 C C . ALA A 1 107 ? -8.503 -5.729 22.386 1.00 96.38 107 ALA A C 1
ATOM 842 O O . ALA A 1 107 ? -9.020 -5.766 21.275 1.00 96.38 107 ALA A O 1
ATOM 843 N N . ASP A 1 108 ? -7.843 -4.649 22.831 1.00 96.31 108 ASP A N 1
ATOM 844 C CA . ASP A 1 108 ? -7.567 -3.475 21.985 1.00 96.31 108 ASP A CA 1
ATOM 845 C C . ASP A 1 108 ? -6.724 -3.872 20.774 1.00 96.31 108 ASP A C 1
ATOM 847 O O . ASP A 1 108 ? -7.034 -3.484 19.648 1.00 96.31 108 ASP A O 1
ATOM 851 N N . MET A 1 109 ? -5.691 -4.691 20.998 1.00 96.25 109 MET A N 1
ATOM 852 C CA . MET A 1 109 ? -4.841 -5.200 19.927 1.00 96.25 109 MET A CA 1
ATOM 853 C C . MET A 1 109 ? -5.643 -6.030 18.916 1.00 96.25 109 MET A C 1
ATOM 855 O O . MET A 1 109 ? -5.567 -5.749 17.722 1.00 96.25 109 MET A O 1
ATOM 859 N N . ALA A 1 110 ? -6.439 -7.006 19.367 1.00 96.25 110 ALA A N 1
ATOM 860 C CA . ALA A 1 110 ? -7.297 -7.802 18.483 1.00 96.25 110 ALA A CA 1
ATOM 861 C C . ALA A 1 110 ? -8.272 -6.918 17.686 1.00 96.25 110 ALA A C 1
ATOM 863 O O . ALA A 1 110 ? -8.324 -6.978 16.458 1.00 96.25 110 ALA A O 1
ATOM 864 N N . ALA A 1 111 ? -8.978 -6.023 18.377 1.00 94.88 111 ALA A N 1
ATOM 865 C CA . ALA A 1 111 ? -10.010 -5.189 17.780 1.00 94.88 111 ALA A CA 1
ATOM 866 C C . ALA A 1 111 ? -9.461 -4.132 16.813 1.00 94.88 111 ALA A C 1
ATOM 868 O O . ALA A 1 111 ? -10.131 -3.784 15.845 1.00 94.88 111 ALA A O 1
ATOM 869 N N . CYS A 1 112 ? -8.240 -3.635 17.029 1.00 94.81 112 CYS A N 1
ATOM 870 C CA . CYS A 1 112 ? -7.585 -2.734 16.082 1.00 94.81 112 CYS A CA 1
ATOM 871 C C . CYS A 1 112 ? -7.141 -3.428 14.793 1.00 94.81 112 CYS A C 1
ATOM 873 O O . CYS A 1 112 ? -7.016 -2.760 13.768 1.00 94.81 112 CYS A O 1
ATOM 875 N N . ASN A 1 113 ? -6.866 -4.732 14.847 1.00 95.50 113 ASN A N 1
ATOM 876 C CA . ASN A 1 113 ? -6.416 -5.494 13.688 1.00 95.50 113 ASN A CA 1
ATOM 877 C C . ASN A 1 113 ? -7.563 -6.046 12.839 1.00 95.50 113 ASN A C 1
ATOM 879 O O . ASN A 1 113 ? -7.315 -6.362 11.672 1.00 95.50 113 ASN A O 1
ATOM 883 N N . ALA A 1 114 ? -8.762 -6.152 13.414 1.00 94.00 114 ALA A N 1
ATOM 884 C CA . ALA A 1 114 ? -9.974 -6.632 12.767 1.00 94.00 114 ALA A CA 1
ATOM 885 C C . ALA A 1 114 ? -10.696 -5.531 11.978 1.00 94.00 114 ALA A C 1
ATOM 887 O O . ALA A 1 114 ? -10.594 -4.340 12.282 1.00 94.00 114 ALA A O 1
ATOM 888 N N . VAL A 1 115 ? -11.487 -5.946 10.988 1.00 92.25 115 VAL A N 1
ATOM 889 C CA . VAL A 1 115 ? -12.469 -5.078 10.327 1.00 92.25 115 VAL A CA 1
ATOM 890 C C . VAL A 1 115 ? -13.846 -5.699 10.505 1.00 92.25 115 VAL A C 1
ATOM 892 O O . VAL A 1 115 ? -14.066 -6.844 10.115 1.00 92.25 115 VAL A O 1
ATOM 895 N N . PHE A 1 116 ? -14.783 -4.944 11.076 1.00 93.31 116 PHE A N 1
ATOM 896 C CA . PHE A 1 116 ? -16.105 -5.460 11.412 1.00 93.31 116 PHE A CA 1
ATOM 897 C C . PHE A 1 116 ? -17.110 -5.159 10.306 1.00 93.31 116 PHE A C 1
ATOM 899 O O . PHE A 1 116 ? -17.170 -4.043 9.804 1.00 93.31 116 PHE A O 1
ATOM 906 N N . TRP A 1 117 ? -17.913 -6.146 9.931 1.00 93.12 117 TRP A N 1
ATOM 907 C CA . TRP A 1 117 ? -19.070 -5.979 9.061 1.00 93.12 117 TRP A CA 1
ATOM 908 C C . TRP A 1 117 ? -20.339 -5.952 9.908 1.00 93.12 117 TRP A C 1
ATOM 910 O O . TRP A 1 117 ? -20.649 -6.936 10.584 1.00 93.12 117 TRP A O 1
ATOM 920 N N . ASP A 1 118 ? -21.078 -4.845 9.866 1.00 88.75 118 ASP A N 1
ATOM 921 C CA . ASP A 1 118 ? -22.309 -4.655 10.648 1.00 88.75 118 ASP A CA 1
ATOM 922 C C . ASP A 1 118 ? -23.581 -5.167 9.943 1.00 88.75 118 ASP A C 1
ATOM 924 O O . ASP A 1 118 ? -24.677 -5.059 10.489 1.00 88.75 118 ASP A O 1
ATOM 928 N N . GLY A 1 119 ? -23.439 -5.769 8.758 1.00 89.12 119 GLY A N 1
ATOM 929 C CA . GLY A 1 119 ? -24.541 -6.246 7.915 1.00 89.12 119 GLY A CA 1
ATOM 930 C C . GLY A 1 119 ? -24.754 -5.389 6.670 1.00 89.12 119 GLY A C 1
ATOM 931 O O . GLY A 1 119 ? -25.227 -5.904 5.652 1.00 89.12 119 GLY A O 1
ATOM 932 N N . GLU A 1 120 ? -24.337 -4.125 6.724 1.00 89.06 120 GLU A N 1
ATOM 933 C CA . GLU A 1 120 ? -24.494 -3.161 5.635 1.00 89.06 120 GLU A CA 1
ATOM 934 C C . GLU A 1 120 ? -23.179 -2.482 5.249 1.00 89.06 120 GLU A C 1
ATOM 936 O O . GLU A 1 120 ? -22.974 -2.148 4.079 1.00 89.06 120 GLU A O 1
ATOM 941 N N . ARG A 1 121 ? -22.277 -2.283 6.214 1.00 91.38 121 ARG A N 1
ATOM 942 C CA . ARG A 1 121 ? -21.006 -1.587 6.040 1.00 91.38 121 ARG A CA 1
ATOM 943 C C . ARG A 1 121 ? -19.889 -2.177 6.904 1.00 91.38 121 ARG A C 1
ATOM 945 O O . ARG A 1 121 ? -20.082 -2.797 7.945 1.00 91.38 121 ARG A O 1
ATOM 952 N N . TRP A 1 122 ? -18.673 -1.919 6.443 1.00 92.38 122 TRP A N 1
ATOM 953 C CA . TRP A 1 122 ? -17.435 -2.066 7.196 1.00 92.38 122 TRP A CA 1
ATOM 954 C C . TRP A 1 122 ? -17.338 -0.929 8.204 1.00 92.38 122 TRP A C 1
ATOM 956 O O . TRP A 1 122 ? -17.313 0.243 7.817 1.00 92.38 122 TRP A O 1
ATOM 966 N N . ASP A 1 123 ? -17.236 -1.293 9.472 1.00 89.50 123 ASP A N 1
ATOM 967 C CA . ASP A 1 123 ? -16.983 -0.402 10.585 1.00 89.50 123 ASP A CA 1
ATOM 968 C C . ASP A 1 123 ? -15.634 -0.761 11.216 1.00 89.50 123 ASP A C 1
ATOM 970 O O . ASP A 1 123 ? -15.411 -1.858 11.727 1.00 89.50 123 ASP A O 1
ATOM 974 N N . GLY A 1 124 ? -14.704 0.182 11.136 1.00 87.81 124 GLY A N 1
ATOM 975 C CA . GLY A 1 124 ? -13.419 0.107 11.816 1.00 87.81 124 GLY A CA 1
ATOM 976 C C . GLY A 1 124 ? -13.301 1.150 12.918 1.00 87.81 124 GLY A C 1
ATOM 977 O O . GLY A 1 124 ? -12.184 1.487 13.271 1.00 87.81 124 GLY A O 1
ATOM 978 N N . SER A 1 125 ? -14.390 1.761 13.384 1.00 90.00 125 SER A N 1
ATOM 979 C CA . SER A 1 125 ? -14.348 2.877 14.330 1.00 90.00 125 SER A CA 1
ATOM 980 C C . SER A 1 125 ? -13.833 2.463 15.712 1.00 90.00 125 SER A C 1
ATOM 982 O O . SER A 1 125 ? -13.829 1.294 16.093 1.00 90.00 125 SER A O 1
ATOM 984 N N . GLU A 1 126 ? -13.426 3.447 16.515 1.00 92.31 126 GLU A N 1
ATOM 985 C CA . GLU A 1 126 ? -13.066 3.211 17.922 1.00 92.31 126 GLU A CA 1
ATOM 986 C C . GLU A 1 126 ? -14.265 2.707 18.736 1.00 92.31 126 GLU A C 1
ATOM 988 O O . GLU A 1 126 ? -14.101 1.921 19.665 1.00 92.31 126 GLU A O 1
ATOM 993 N N . ALA A 1 127 ? -15.482 3.104 18.356 1.00 90.94 127 ALA A N 1
ATOM 994 C CA . ALA A 1 127 ? -16.704 2.581 18.947 1.00 90.94 127 ALA A CA 1
ATOM 995 C C . ALA A 1 127 ? -16.871 1.083 18.646 1.00 90.94 127 ALA A C 1
ATOM 997 O O . ALA A 1 127 ? -17.105 0.300 19.568 1.00 90.94 127 ALA A O 1
ATOM 998 N N . ALA A 1 128 ? -16.666 0.669 17.389 1.00 90.19 128 ALA A N 1
ATOM 999 C CA . ALA A 1 128 ? -16.665 -0.741 17.005 1.00 90.19 128 ALA A CA 1
ATOM 1000 C C . ALA A 1 128 ? -15.572 -1.530 17.736 1.00 90.19 128 ALA A C 1
ATOM 1002 O O . ALA A 1 128 ? -15.830 -2.633 18.216 1.00 90.19 128 ALA A O 1
ATOM 1003 N N . MET A 1 129 ? -14.387 -0.940 17.918 1.00 91.56 129 MET A N 1
ATOM 1004 C CA . MET A 1 129 ? -13.299 -1.544 18.689 1.00 91.56 129 MET A CA 1
ATOM 1005 C C . MET A 1 129 ? -13.754 -1.917 20.111 1.00 91.56 129 MET A C 1
ATOM 1007 O O . MET A 1 129 ? -13.566 -3.057 20.535 1.00 91.56 129 MET A O 1
ATOM 1011 N N . ILE A 1 130 ? -14.418 -1.001 20.827 1.00 93.31 130 ILE A N 1
ATOM 1012 C CA . ILE A 1 130 ? -14.938 -1.266 22.179 1.00 93.31 130 ILE A CA 1
ATOM 1013 C C . ILE A 1 130 ? -16.116 -2.246 22.151 1.00 93.31 130 ILE A C 1
ATOM 1015 O O . ILE A 1 130 ? -16.137 -3.204 22.925 1.00 93.31 130 ILE A O 1
ATOM 1019 N N . ALA A 1 131 ? -17.076 -2.043 21.248 1.00 90.56 131 ALA A N 1
ATOM 1020 C CA . ALA A 1 131 ? -18.274 -2.871 21.148 1.00 90.56 131 ALA A CA 1
ATOM 1021 C C . ALA A 1 131 ? -17.966 -4.325 20.749 1.00 90.56 131 ALA A C 1
ATOM 1023 O O . ALA A 1 131 ? -18.697 -5.238 21.140 1.00 90.56 131 ALA A O 1
ATOM 1024 N N . SER A 1 132 ? -16.881 -4.557 20.003 1.00 91.62 132 SER A N 1
ATOM 1025 C CA . SER A 1 132 ? -16.465 -5.885 19.542 1.00 91.62 132 SER A CA 1
ATOM 1026 C C . SER A 1 132 ? -15.974 -6.801 20.665 1.00 91.62 132 SER A C 1
ATOM 1028 O O . SER A 1 132 ? -16.016 -8.021 20.519 1.00 91.62 132 SER A O 1
ATOM 1030 N N . ARG A 1 133 ? -15.558 -6.241 21.811 1.00 92.50 133 ARG A N 1
ATOM 1031 C CA . ARG A 1 133 ? -14.956 -6.990 22.930 1.00 92.50 133 ARG A CA 1
ATOM 1032 C C . ARG A 1 133 ? -15.822 -8.146 23.431 1.00 92.50 133 ARG A C 1
ATOM 1034 O O . ARG A 1 133 ? -15.289 -9.160 23.862 1.00 92.50 133 ARG A O 1
ATOM 1041 N N . ARG A 1 134 ? -17.149 -8.016 23.340 1.00 89.50 134 ARG A N 1
ATOM 1042 C CA . ARG A 1 134 ? -18.111 -9.056 23.749 1.00 89.50 134 ARG A CA 1
ATOM 1043 C C . ARG A 1 134 ? -18.159 -10.277 22.823 1.00 89.50 134 ARG A C 1
ATOM 1045 O O . ARG A 1 134 ? -18.778 -11.267 23.186 1.00 89.50 134 ARG A O 1
ATOM 1052 N N . PHE A 1 135 ? -17.557 -10.190 21.637 1.00 90.31 135 PHE A N 1
ATOM 1053 C CA . PHE A 1 135 ? -17.583 -11.237 20.612 1.00 90.31 135 PHE A CA 1
ATOM 1054 C C . PHE A 1 135 ? -16.227 -11.926 20.420 1.00 90.31 135 PHE A C 1
ATOM 1056 O O . PHE A 1 135 ? -16.097 -12.772 19.537 1.00 90.31 135 PHE A O 1
ATOM 1063 N N . VAL A 1 136 ? -15.209 -11.572 21.209 1.00 93.25 136 VAL A N 1
ATOM 1064 C CA . VAL A 1 136 ? -13.865 -12.146 21.074 1.00 93.25 136 VAL A CA 1
ATOM 1065 C C . VAL A 1 136 ? -13.888 -13.621 21.482 1.00 93.25 136 VAL A C 1
ATOM 1067 O O . VAL A 1 136 ? -14.223 -13.948 22.617 1.00 93.25 136 VAL A O 1
ATOM 1070 N N . ALA A 1 137 ? -13.504 -14.501 20.558 1.00 93.81 137 ALA A N 1
ATOM 1071 C CA . ALA A 1 137 ? -13.360 -15.940 20.785 1.00 93.81 137 ALA A CA 1
ATOM 1072 C C . ALA A 1 137 ? -11.934 -16.303 21.221 1.00 93.81 137 ALA A C 1
ATOM 1074 O O . ALA A 1 137 ? -11.728 -17.169 22.067 1.00 93.81 137 ALA A O 1
ATOM 1075 N N . LYS A 1 138 ? -10.944 -15.626 20.629 1.00 95.88 138 LYS A N 1
ATOM 1076 C CA . LYS A 1 138 ? -9.519 -15.862 20.850 1.00 95.88 138 LYS A CA 1
ATOM 1077 C C . LYS A 1 138 ? -8.801 -14.524 20.977 1.00 95.88 138 LYS A C 1
ATOM 1079 O O . LYS A 1 138 ? -8.812 -13.710 20.055 1.00 95.88 138 LYS A O 1
ATOM 1084 N N . LEU A 1 139 ? -8.168 -14.315 22.128 1.00 96.12 139 LEU A N 1
ATOM 1085 C CA . LEU A 1 139 ? -7.261 -13.192 22.347 1.00 96.12 139 LEU A CA 1
ATOM 1086 C C . LEU A 1 139 ? -5.844 -13.569 21.899 1.00 96.12 139 LEU A C 1
ATOM 1088 O O . LEU A 1 139 ? -5.460 -14.731 22.062 1.00 96.12 139 LEU A O 1
ATOM 1092 N N . PRO A 1 140 ? -5.049 -12.602 21.410 1.00 94.81 140 PRO A N 1
ATOM 1093 C CA . PRO A 1 140 ? -3.624 -12.820 21.217 1.00 94.81 140 PRO A CA 1
ATOM 1094 C C . PRO A 1 140 ? -2.976 -13.187 22.555 1.00 94.81 140 PRO A C 1
ATOM 1096 O O . PRO A 1 140 ? -3.473 -12.832 23.627 1.00 94.81 140 PRO A O 1
ATOM 1099 N N . THR A 1 141 ? -1.847 -13.888 22.510 1.00 94.88 141 THR A N 1
ATOM 1100 C CA . THR A 1 141 ? -1.095 -14.262 23.719 1.00 94.88 141 THR A CA 1
ATOM 1101 C C . THR A 1 141 ? -0.613 -13.026 24.478 1.00 94.88 141 THR A C 1
ATOM 1103 O O . THR A 1 141 ? -0.861 -12.911 25.680 1.00 94.88 141 THR A O 1
ATOM 1106 N N . ASN A 1 142 ? -0.026 -12.068 23.759 1.00 96.25 142 ASN A N 1
ATOM 1107 C CA . ASN A 1 142 ? 0.556 -10.837 24.293 1.00 96.25 142 ASN A CA 1
ATOM 1108 C C . ASN A 1 142 ? -0.166 -9.581 23.776 1.00 96.25 142 ASN A C 1
ATOM 1110 O O . ASN A 1 142 ? -0.998 -9.639 22.875 1.00 96.25 142 ASN A O 1
ATOM 1114 N N . THR A 1 143 ? 0.160 -8.418 24.348 1.00 95.75 143 THR A N 1
ATOM 1115 C CA . THR A 1 143 ? -0.273 -7.092 23.852 1.00 95.75 143 THR A CA 1
ATOM 1116 C C . THR A 1 143 ? 0.602 -6.563 22.707 1.00 95.75 143 THR A C 1
ATOM 1118 O O . THR A 1 143 ? 0.423 -5.430 22.246 1.00 95.75 143 THR A O 1
ATOM 1121 N N . TYR A 1 144 ? 1.556 -7.386 22.274 1.00 96.19 144 TYR A N 1
ATOM 1122 C CA . TYR A 1 144 ? 2.486 -7.154 21.185 1.00 96.19 144 TYR A CA 1
ATOM 1123 C C . TYR A 1 144 ? 2.711 -8.453 20.397 1.00 96.19 144 TYR A C 1
ATOM 1125 O O . TYR A 1 144 ? 2.424 -9.552 20.873 1.00 96.19 144 TYR A O 1
ATOM 1133 N N . VAL A 1 145 ? 3.218 -8.323 19.178 1.00 94.94 145 VAL A N 1
ATOM 1134 C CA . VAL A 1 145 ? 3.542 -9.438 18.285 1.00 94.94 145 VAL A CA 1
ATOM 1135 C C . VAL A 1 145 ? 4.805 -10.152 18.775 1.00 94.94 145 VAL A C 1
ATOM 1137 O O . VAL A 1 145 ? 5.823 -9.513 19.021 1.00 94.94 145 VAL A O 1
ATOM 1140 N N . SER A 1 146 ? 4.763 -11.483 18.893 1.00 94.44 146 SER A N 1
ATOM 1141 C CA . SER A 1 146 ? 5.957 -12.281 19.213 1.00 94.44 146 SER A CA 1
ATOM 1142 C C . SER A 1 146 ? 7.004 -12.177 18.099 1.00 94.44 146 SER A C 1
ATOM 1144 O O . SER A 1 146 ? 6.655 -12.257 16.919 1.00 94.44 146 SER A O 1
ATOM 1146 N N . ILE A 1 147 ? 8.287 -12.060 18.460 1.00 92.44 147 ILE A N 1
ATOM 1147 C CA . ILE A 1 147 ? 9.414 -11.985 17.510 1.00 92.44 147 ILE A CA 1
ATOM 1148 C C . ILE A 1 147 ? 9.387 -13.181 16.549 1.00 92.44 147 ILE A C 1
ATOM 1150 O O . ILE A 1 147 ? 9.538 -13.012 15.342 1.00 92.44 147 ILE A O 1
ATOM 1154 N N . VAL A 1 148 ? 9.101 -14.375 17.069 1.00 93.31 148 VAL A N 1
ATOM 1155 C CA . VAL A 1 148 ? 8.948 -15.596 16.273 1.00 93.31 148 VAL A CA 1
ATOM 1156 C C . VAL A 1 148 ? 7.458 -15.828 16.025 1.00 93.31 148 VAL A C 1
ATOM 1158 O O . VAL A 1 148 ? 6.793 -16.578 16.735 1.00 93.31 148 VAL A O 1
ATOM 1161 N N . SER A 1 149 ? 6.903 -15.109 15.049 1.00 94.38 149 SER A N 1
ATOM 1162 C CA . SER A 1 149 ? 5.517 -15.273 14.597 1.00 94.38 149 SER A CA 1
ATOM 1163 C C . SER A 1 149 ? 5.391 -15.016 13.097 1.00 94.38 149 SER A C 1
ATOM 1165 O O . SER A 1 149 ? 6.231 -14.336 12.503 1.00 94.38 149 SER A O 1
ATOM 1167 N N . GLY A 1 150 ? 4.309 -15.506 12.483 1.00 93.56 150 GLY A N 1
ATOM 1168 C CA . GLY A 1 150 ? 4.026 -15.241 11.068 1.00 93.56 150 GLY A CA 1
ATOM 1169 C C . GLY A 1 150 ? 3.942 -13.742 10.751 1.00 93.56 150 GLY A C 1
ATOM 1170 O O . GLY A 1 150 ? 4.435 -13.303 9.717 1.00 93.56 150 GLY A O 1
ATOM 1171 N N . SER A 1 151 ? 3.408 -12.933 11.672 1.00 93.81 151 SER A N 1
ATOM 1172 C CA . SER A 1 151 ? 3.329 -11.474 11.522 1.00 93.81 151 SER A CA 1
ATOM 1173 C C . SER A 1 151 ? 4.706 -10.799 11.525 1.00 93.81 151 SER A C 1
ATOM 1175 O O . SER A 1 151 ? 4.910 -9.837 10.780 1.00 93.81 151 SER A O 1
ATOM 1177 N N . SER A 1 152 ? 5.654 -11.300 12.324 1.00 94.88 152 SER A N 1
ATOM 1178 C CA . SER A 1 152 ? 7.038 -10.804 12.351 1.00 94.88 152 SER A CA 1
ATOM 1179 C C . SER A 1 152 ? 7.799 -11.176 11.083 1.00 94.88 152 SER A C 1
ATOM 1181 O O . SER A 1 152 ? 8.429 -10.308 10.486 1.00 94.88 152 SER A O 1
ATOM 1183 N N . VAL A 1 153 ? 7.665 -12.421 10.609 1.00 95.00 153 VAL A N 1
ATOM 1184 C CA . VAL A 1 153 ? 8.254 -12.865 9.330 1.00 95.00 153 VAL A CA 1
ATOM 1185 C C . VAL A 1 153 ? 7.695 -12.052 8.163 1.00 95.00 153 VAL A C 1
ATOM 1187 O O . VAL A 1 153 ? 8.456 -11.556 7.337 1.00 95.00 153 VAL A O 1
ATOM 1190 N N . ALA A 1 154 ? 6.377 -11.838 8.129 1.00 94.38 154 ALA A N 1
ATOM 1191 C CA . ALA A 1 154 ? 5.727 -10.995 7.131 1.00 94.38 154 ALA A CA 1
ATOM 1192 C C . ALA A 1 154 ? 6.287 -9.566 7.125 1.00 94.38 154 ALA A C 1
ATOM 1194 O O . ALA A 1 154 ? 6.548 -8.991 6.068 1.00 94.38 154 ALA A O 1
ATOM 1195 N N . THR A 1 155 ? 6.480 -8.995 8.315 1.00 95.69 155 THR A N 1
ATOM 1196 C CA . THR A 1 155 ? 7.021 -7.642 8.473 1.00 95.69 155 THR A CA 1
ATOM 1197 C C . THR A 1 155 ? 8.470 -7.569 8.011 1.00 95.69 155 THR A C 1
ATOM 1199 O O . THR A 1 155 ? 8.814 -6.645 7.280 1.00 95.69 155 THR A O 1
ATOM 1202 N N . LEU A 1 156 ? 9.295 -8.558 8.361 1.00 95.94 156 LEU A N 1
ATOM 1203 C CA . LEU A 1 156 ? 10.675 -8.658 7.893 1.00 95.94 156 LEU A CA 1
ATOM 1204 C C . LEU A 1 156 ? 10.745 -8.775 6.364 1.00 95.94 156 LEU A C 1
ATOM 1206 O O . LEU A 1 156 ? 11.511 -8.051 5.736 1.00 95.94 156 LEU A O 1
ATOM 1210 N N . ALA A 1 157 ? 9.914 -9.628 5.757 1.00 94.56 157 ALA A N 1
ATOM 1211 C CA . ALA A 1 157 ? 9.870 -9.803 4.307 1.00 94.56 157 ALA A CA 1
ATOM 1212 C C . ALA A 1 157 ? 9.511 -8.496 3.579 1.00 94.56 157 ALA A C 1
ATOM 1214 O O . ALA A 1 157 ? 10.222 -8.088 2.662 1.00 94.56 157 ALA A O 1
ATOM 1215 N N . MET A 1 158 ? 8.457 -7.799 4.021 1.00 94.62 158 MET A N 1
ATOM 1216 C CA . MET A 1 158 ? 8.081 -6.496 3.452 1.00 94.62 158 MET A CA 1
ATOM 1217 C C . MET A 1 158 ? 9.146 -5.422 3.692 1.00 94.62 158 MET A C 1
ATOM 1219 O O . MET A 1 158 ? 9.373 -4.587 2.820 1.00 94.62 158 MET A O 1
ATOM 1223 N N . ALA A 1 159 ? 9.822 -5.450 4.843 1.00 95.81 159 ALA A N 1
ATOM 1224 C CA . ALA A 1 159 ? 10.893 -4.512 5.144 1.00 95.81 159 ALA A CA 1
ATOM 1225 C C . ALA A 1 159 ? 12.089 -4.687 4.203 1.00 95.81 159 ALA A C 1
ATOM 1227 O O . ALA A 1 159 ? 12.557 -3.712 3.622 1.00 95.81 159 ALA A O 1
ATOM 1228 N N . LEU A 1 160 ? 12.541 -5.927 3.999 1.00 95.75 160 LEU A N 1
ATOM 1229 C CA . LEU A 1 160 ? 13.641 -6.233 3.084 1.00 95.75 160 LEU A CA 1
ATOM 1230 C C . LEU A 1 160 ? 13.299 -5.843 1.640 1.00 95.75 160 LEU A C 1
ATOM 1232 O O . LEU A 1 160 ? 14.101 -5.179 0.988 1.00 95.75 160 LEU A O 1
ATOM 1236 N N . GLN A 1 161 ? 12.090 -6.173 1.170 1.00 94.62 161 GLN A N 1
ATOM 1237 C CA . GLN A 1 161 ? 11.619 -5.784 -0.166 1.00 94.62 161 GLN A CA 1
ATOM 1238 C C . GLN A 1 161 ? 11.583 -4.260 -0.338 1.00 94.62 161 GLN A C 1
ATOM 1240 O O . GLN A 1 161 ? 12.024 -3.733 -1.358 1.00 94.62 161 GLN A O 1
ATOM 1245 N N . GLY A 1 162 ? 11.083 -3.536 0.665 1.00 94.25 162 GLY A N 1
ATOM 1246 C CA . GLY A 1 162 ? 11.022 -2.081 0.626 1.00 94.25 162 GLY A CA 1
ATOM 1247 C C . GLY A 1 162 ? 12.398 -1.416 0.654 1.00 94.25 162 GLY A C 1
ATOM 1248 O O . GLY A 1 162 ? 12.633 -0.484 -0.110 1.00 94.25 162 GLY A O 1
ATOM 1249 N N . VAL A 1 163 ? 13.328 -1.913 1.477 1.00 94.50 163 VAL A N 1
ATOM 1250 C CA . VAL A 1 163 ? 14.717 -1.422 1.511 1.00 94.50 163 VAL A CA 1
ATOM 1251 C C . VAL A 1 163 ? 15.411 -1.674 0.175 1.00 94.50 163 VAL A C 1
ATOM 1253 O O . VAL A 1 163 ? 16.056 -0.768 -0.347 1.00 94.50 163 VAL A O 1
ATOM 1256 N N . GLN A 1 164 ? 15.233 -2.860 -0.416 1.00 92.19 164 GLN A N 1
ATOM 1257 C CA . GLN A 1 164 ? 15.761 -3.170 -1.744 1.00 92.19 164 GLN A CA 1
ATOM 1258 C C . GLN A 1 164 ? 15.210 -2.201 -2.802 1.00 92.19 164 GLN A C 1
ATOM 1260 O O . GLN A 1 164 ? 15.972 -1.679 -3.611 1.00 92.19 164 GLN A O 1
ATOM 1265 N N . ALA A 1 165 ? 13.906 -1.908 -2.776 1.00 90.38 165 ALA A N 1
ATOM 1266 C CA . ALA A 1 165 ? 13.287 -0.957 -3.699 1.00 90.38 165 ALA A CA 1
ATOM 1267 C C . ALA A 1 165 ? 13.811 0.478 -3.521 1.00 90.38 165 ALA A C 1
ATOM 1269 O O . ALA A 1 165 ? 14.089 1.147 -4.515 1.00 90.38 165 ALA A O 1
ATOM 1270 N N . ILE A 1 166 ? 14.011 0.937 -2.279 1.00 88.94 166 ILE A N 1
ATOM 1271 C CA . ILE A 1 166 ? 14.653 2.233 -2.008 1.00 88.94 166 ILE A CA 1
ATOM 1272 C C . ILE A 1 166 ? 16.077 2.246 -2.558 1.00 88.94 166 ILE A C 1
ATOM 1274 O O . ILE A 1 166 ? 16.443 3.196 -3.243 1.00 88.94 166 ILE A O 1
ATOM 1278 N N . ALA A 1 167 ? 16.868 1.203 -2.291 1.00 87.69 167 ALA A N 1
ATOM 1279 C CA . ALA A 1 167 ? 18.240 1.114 -2.777 1.00 87.69 167 ALA A CA 1
ATOM 1280 C C . ALA A 1 167 ? 18.298 1.203 -4.309 1.00 87.69 167 ALA A C 1
ATOM 1282 O O . ALA A 1 167 ? 19.114 1.960 -4.819 1.00 87.69 167 ALA A O 1
ATOM 1283 N N . MET A 1 168 ? 17.386 0.526 -5.021 1.00 83.00 168 MET A N 1
ATOM 1284 C CA . MET A 1 168 ? 17.282 0.589 -6.486 1.00 83.00 168 MET A CA 1
ATOM 1285 C C . MET A 1 168 ? 16.921 1.991 -7.002 1.00 83.00 168 MET A C 1
ATOM 1287 O O . MET A 1 168 ? 17.502 2.458 -7.981 1.00 83.00 168 MET A O 1
ATOM 1291 N N . ILE A 1 169 ? 15.988 2.691 -6.346 1.00 79.38 169 ILE A N 1
ATOM 1292 C CA . ILE A 1 169 ? 15.618 4.063 -6.732 1.00 79.38 169 ILE A CA 1
ATOM 1293 C C . ILE A 1 169 ? 16.764 5.034 -6.456 1.00 79.38 169 ILE A C 1
ATOM 1295 O O . ILE A 1 169 ? 17.077 5.863 -7.305 1.00 79.38 169 ILE A O 1
ATOM 1299 N N . VAL A 1 170 ? 17.405 4.934 -5.289 1.00 80.56 170 VAL A N 1
ATOM 1300 C CA . VAL A 1 170 ? 18.528 5.802 -4.919 1.00 80.56 170 VAL A CA 1
ATOM 1301 C C . VAL A 1 170 ? 19.718 5.549 -5.837 1.00 80.56 170 VAL A C 1
ATOM 1303 O O . VAL A 1 170 ? 20.304 6.508 -6.327 1.00 80.56 170 VAL A O 1
ATOM 1306 N N . SER A 1 171 ? 20.048 4.289 -6.137 1.00 76.12 171 SER A N 1
ATOM 1307 C CA . SER A 1 171 ? 21.120 3.977 -7.083 1.00 76.12 171 SER A CA 1
ATOM 1308 C C . SER A 1 171 ? 20.804 4.493 -8.484 1.00 76.12 171 SER A C 1
ATOM 1310 O O . SER A 1 171 ? 21.688 5.043 -9.121 1.00 76.12 171 SER A O 1
ATOM 1312 N N . GLY A 1 172 ? 19.553 4.390 -8.949 1.00 70.88 172 GLY A N 1
ATOM 1313 C CA . GLY A 1 172 ? 19.138 4.953 -10.241 1.00 70.88 172 GLY A CA 1
ATOM 1314 C C . GLY A 1 172 ? 19.067 6.487 -10.265 1.00 70.88 172 GLY A C 1
ATOM 1315 O O . GLY A 1 172 ? 19.164 7.102 -11.324 1.00 70.88 172 GLY A O 1
ATOM 1316 N N . ALA A 1 173 ? 18.894 7.132 -9.111 1.00 68.25 173 ALA A N 1
ATOM 1317 C CA . ALA A 1 173 ? 18.950 8.588 -8.990 1.00 68.25 173 ALA A CA 1
ATOM 1318 C C . ALA A 1 173 ? 20.391 9.124 -8.917 1.00 68.25 173 ALA A C 1
ATOM 1320 O O . ALA A 1 173 ? 20.619 10.265 -9.304 1.00 68.25 173 ALA A O 1
ATOM 1321 N N . MET A 1 174 ? 21.330 8.322 -8.401 1.00 67.06 174 MET A N 1
ATOM 1322 C CA . MET A 1 174 ? 22.732 8.705 -8.186 1.00 67.06 174 MET A CA 1
ATOM 1323 C C . MET A 1 174 ? 23.686 8.217 -9.281 1.00 67.06 174 MET A C 1
ATOM 1325 O O . MET A 1 174 ? 24.791 8.737 -9.386 1.00 67.06 174 MET A O 1
ATOM 1329 N N . ALA A 1 175 ? 23.317 7.193 -10.050 1.00 59.16 175 ALA A N 1
ATOM 1330 C CA . ALA A 1 175 ? 24.130 6.728 -11.163 1.00 59.16 175 ALA A CA 1
ATOM 1331 C C . ALA A 1 175 ? 23.982 7.675 -12.364 1.00 59.16 175 ALA A C 1
ATOM 1333 O O . ALA A 1 175 ? 22.862 8.000 -12.752 1.00 59.16 175 ALA A O 1
ATOM 1334 N N . ASP A 1 176 ? 25.108 8.013 -13.002 1.00 51.03 176 ASP A N 1
ATOM 1335 C CA . ASP A 1 176 ? 25.192 8.745 -14.285 1.00 51.03 176 ASP A CA 1
ATOM 1336 C C . ASP A 1 176 ? 24.490 8.02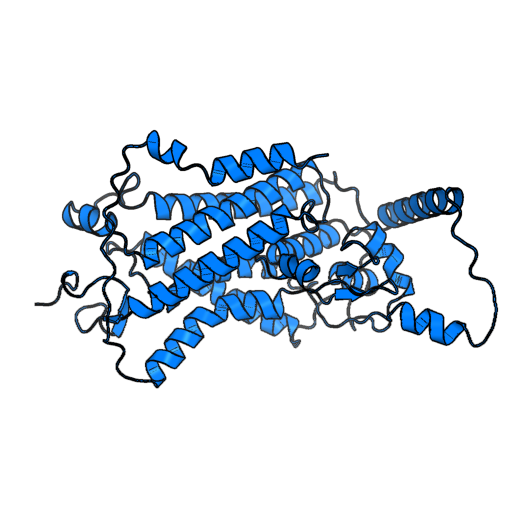8 -15.452 1.00 51.03 176 ASP A C 1
ATOM 1338 O O . ASP A 1 176 ? 24.423 8.538 -16.561 1.00 51.03 176 ASP A O 1
ATOM 1342 N N . ARG A 1 177 ? 23.959 6.821 -15.239 1.00 52.59 177 ARG A N 1
ATOM 1343 C CA . ARG A 1 177 ? 23.273 6.050 -16.274 1.00 52.59 177 ARG A CA 1
ATOM 1344 C C . ARG A 1 177 ? 21.793 5.970 -15.973 1.00 52.59 177 ARG A C 1
ATOM 1346 O O . ARG A 1 177 ? 21.406 5.710 -14.832 1.00 52.59 177 ARG A O 1
ATOM 1353 N N . SER A 1 178 ? 21.004 6.159 -17.033 1.00 50.03 178 SER A N 1
ATOM 1354 C CA . SER A 1 178 ? 19.546 6.050 -17.037 1.00 50.03 178 SER A CA 1
ATOM 1355 C C . SER A 1 178 ? 19.099 4.897 -16.135 1.00 50.03 178 SER A C 1
ATOM 1357 O O . SER A 1 178 ? 19.661 3.802 -16.278 1.00 50.03 178 SER A O 1
ATOM 1359 N N . PRO A 1 179 ? 18.164 5.109 -15.183 1.00 49.41 179 PRO A N 1
ATOM 1360 C CA . PRO A 1 179 ? 17.753 4.090 -14.231 1.00 49.41 179 PRO A CA 1
ATOM 1361 C C . PRO A 1 179 ? 17.293 2.923 -15.063 1.00 49.41 179 PRO A C 1
ATOM 1363 O O . PRO A 1 179 ? 16.300 3.029 -15.780 1.00 49.41 179 PRO A O 1
ATOM 1366 N N . HIS A 1 180 ? 18.072 1.852 -15.031 1.00 53.22 180 HIS A N 1
ATOM 1367 C CA . HIS A 1 180 ? 17.765 0.675 -15.803 1.00 53.22 180 HIS A CA 1
ATOM 1368 C C . HIS A 1 180 ? 16.368 0.253 -15.385 1.00 53.22 180 HIS A C 1
ATOM 1370 O O . HIS A 1 180 ? 16.123 -0.073 -14.220 1.00 53.22 180 HIS A O 1
ATOM 1376 N N . ASP A 1 181 ? 15.432 0.407 -16.320 1.00 69.44 181 ASP A N 1
ATOM 1377 C CA . ASP A 1 181 ? 14.082 -0.081 -16.164 1.00 69.44 181 ASP A CA 1
ATOM 1378 C C . ASP A 1 181 ? 14.238 -1.546 -15.781 1.00 69.44 181 ASP A C 1
ATOM 1380 O O . ASP A 1 181 ? 14.671 -2.338 -16.601 1.00 69.44 181 ASP A O 1
ATOM 1384 N N . ASN A 1 182 ? 13.954 -1.922 -14.533 1.00 78.94 182 ASN A N 1
ATOM 1385 C CA . ASN A 1 182 ? 14.094 -3.311 -14.083 1.00 78.94 182 ASN A CA 1
ATOM 1386 C C . ASN A 1 182 ? 13.060 -4.236 -14.767 1.00 78.94 182 ASN A C 1
ATOM 1388 O O . ASN A 1 182 ? 12.876 -5.390 -14.364 1.00 78.94 182 ASN A O 1
ATOM 1392 N N . GLY A 1 183 ? 12.336 -3.708 -15.757 1.00 86.38 183 GLY A N 1
ATOM 1393 C CA . GLY A 1 183 ? 11.290 -4.340 -16.515 1.00 86.38 183 GLY A CA 1
ATOM 1394 C C . GLY A 1 183 ? 10.218 -4.867 -15.589 1.00 86.38 183 GLY A C 1
ATOM 1395 O O . GLY A 1 183 ? 9.831 -4.245 -14.596 1.00 86.38 183 GLY A O 1
ATOM 1396 N N . LEU A 1 184 ? 9.778 -6.084 -15.878 1.00 92.06 184 LEU A N 1
ATOM 1397 C CA . LEU A 1 184 ? 8.754 -6.759 -15.103 1.00 92.06 184 LEU A CA 1
ATOM 1398 C C . LEU A 1 184 ? 9.126 -6.873 -13.614 1.00 92.06 184 LEU A C 1
ATOM 1400 O O . LEU A 1 184 ? 8.249 -6.705 -12.768 1.00 92.06 184 LEU A O 1
ATOM 1404 N N . ALA A 1 185 ? 10.404 -7.084 -13.267 1.00 91.12 185 ALA A N 1
ATOM 1405 C CA . ALA A 1 185 ? 10.839 -7.197 -11.868 1.00 91.12 185 ALA A CA 1
ATOM 1406 C C . ALA A 1 185 ? 10.619 -5.901 -11.069 1.00 91.12 185 ALA A C 1
ATOM 1408 O O . ALA A 1 185 ? 10.350 -5.950 -9.869 1.00 91.12 185 ALA A O 1
ATOM 1409 N N . GLY A 1 186 ? 10.729 -4.744 -11.727 1.00 90.12 186 GLY A N 1
ATOM 1410 C CA . GLY A 1 186 ? 10.584 -3.426 -11.108 1.00 90.12 186 GLY A CA 1
ATOM 1411 C C . GLY A 1 186 ? 9.145 -2.944 -10.954 1.00 90.12 186 GLY A C 1
ATOM 1412 O O . GLY A 1 186 ? 8.915 -1.967 -10.233 1.00 90.12 186 GLY A O 1
ATOM 1413 N N . LEU A 1 187 ? 8.182 -3.616 -11.592 1.00 93.06 187 LEU A N 1
ATOM 1414 C CA . LEU A 1 187 ? 6.817 -3.117 -11.761 1.00 93.06 187 LEU A CA 1
ATOM 1415 C C . LEU A 1 187 ? 6.143 -2.741 -10.435 1.00 93.06 187 LEU A C 1
ATOM 1417 O O . LEU A 1 187 ? 5.539 -1.675 -10.322 1.00 93.06 187 LEU A O 1
ATOM 1421 N N . PHE A 1 188 ? 6.274 -3.587 -9.408 1.00 94.88 188 PHE A N 1
ATOM 1422 C CA . PHE A 1 188 ? 5.639 -3.406 -8.094 1.00 94.88 188 PHE A CA 1
ATOM 1423 C C . PHE A 1 188 ? 6.571 -2.814 -7.017 1.00 94.88 188 PHE A C 1
ATOM 1425 O O . PHE A 1 188 ? 6.295 -2.906 -5.819 1.00 94.88 188 PHE A O 1
ATOM 1432 N N . SER A 1 189 ? 7.666 -2.165 -7.421 1.00 90.25 189 SER A N 1
ATOM 1433 C CA . SER A 1 189 ? 8.670 -1.579 -6.515 1.00 90.25 189 SER A CA 1
ATOM 1434 C C . SER A 1 189 ? 8.104 -0.533 -5.544 1.00 90.25 189 SER A C 1
ATOM 1436 O O . SER A 1 189 ? 8.394 -0.588 -4.350 1.00 90.25 189 SER A O 1
ATOM 1438 N N . TYR A 1 190 ? 7.232 0.378 -5.984 1.00 89.31 190 TYR A N 1
ATOM 1439 C CA . TYR A 1 190 ? 6.618 1.350 -5.067 1.00 89.31 190 TYR A CA 1
ATOM 1440 C C . TYR A 1 190 ? 5.637 0.694 -4.086 1.00 89.31 190 TYR A C 1
ATOM 1442 O O . TYR A 1 190 ? 5.469 1.208 -2.981 1.00 89.31 190 TYR A O 1
ATOM 1450 N N . LEU A 1 191 ? 5.021 -0.450 -4.427 1.00 92.69 191 LEU A N 1
ATOM 1451 C CA . LEU A 1 191 ? 4.260 -1.232 -3.443 1.00 92.69 191 LEU A CA 1
ATOM 1452 C C . LEU A 1 191 ? 5.178 -1.832 -2.374 1.00 92.69 191 LEU A C 1
ATOM 1454 O O . LEU A 1 191 ? 4.789 -1.872 -1.207 1.00 92.69 191 LEU A O 1
ATOM 1458 N N . ALA A 1 192 ? 6.400 -2.233 -2.739 1.00 93.81 192 ALA A N 1
ATOM 1459 C CA . ALA A 1 192 ? 7.405 -2.666 -1.770 1.00 93.81 192 ALA A CA 1
ATOM 1460 C C . ALA A 1 192 ? 7.783 -1.525 -0.807 1.00 93.81 192 ALA A C 1
ATOM 1462 O O . ALA A 1 192 ? 7.806 -1.726 0.407 1.00 93.81 192 ALA A O 1
ATOM 1463 N N . ILE A 1 193 ? 7.993 -0.307 -1.326 1.00 92.75 193 ILE A N 1
ATOM 1464 C CA . ILE A 1 193 ? 8.258 0.895 -0.509 1.00 92.75 193 ILE A CA 1
ATOM 1465 C C . ILE A 1 193 ? 7.064 1.204 0.389 1.00 92.75 193 ILE A C 1
ATOM 1467 O O . ILE A 1 193 ? 7.228 1.426 1.586 1.00 92.75 193 ILE A O 1
ATOM 1471 N N . LEU A 1 194 ? 5.847 1.163 -0.160 1.00 92.25 194 LEU A N 1
ATOM 1472 C CA . LEU A 1 194 ? 4.625 1.331 0.618 1.00 92.25 194 LEU A CA 1
ATOM 1473 C C . LEU A 1 194 ? 4.520 0.264 1.719 1.00 92.25 194 LEU A C 1
ATOM 1475 O O . LEU A 1 194 ? 4.055 0.561 2.817 1.00 92.25 194 LEU A O 1
ATOM 1479 N N . GLY A 1 195 ? 5.010 -0.951 1.470 1.00 93.38 195 GLY A N 1
ATOM 1480 C CA . GLY A 1 195 ? 5.136 -2.030 2.450 1.00 93.38 195 GLY A CA 1
ATOM 1481 C C . GLY A 1 195 ? 5.954 -1.660 3.693 1.00 93.38 195 GLY A C 1
ATOM 1482 O O . GLY A 1 195 ? 5.634 -2.146 4.779 1.00 93.38 195 GLY A O 1
ATOM 1483 N N . LEU A 1 196 ? 6.917 -0.733 3.596 1.00 94.81 196 LEU A N 1
ATOM 1484 C CA . LEU A 1 196 ? 7.683 -0.240 4.753 1.00 94.81 196 LEU A CA 1
ATOM 1485 C C . LEU A 1 196 ? 6.808 0.452 5.792 1.00 94.81 196 LEU A C 1
ATOM 1487 O O . LEU A 1 196 ? 7.145 0.440 6.974 1.00 94.81 196 LEU A O 1
ATOM 1491 N N . SER A 1 197 ? 5.653 0.996 5.397 1.00 94.12 197 SER A N 1
ATOM 1492 C CA . SER A 1 197 ? 4.707 1.580 6.353 1.00 94.12 197 SER A CA 1
ATOM 1493 C C . SER A 1 197 ? 4.215 0.568 7.396 1.00 94.12 197 SER A C 1
ATOM 1495 O O . SER A 1 197 ? 3.808 0.968 8.487 1.00 94.12 197 SER A O 1
ATOM 1497 N N . ARG A 1 198 ? 4.338 -0.741 7.128 1.00 95.69 198 ARG A N 1
ATOM 1498 C CA . ARG A 1 198 ? 4.066 -1.809 8.098 1.00 95.69 198 ARG A CA 1
ATOM 1499 C C . ARG A 1 198 ? 5.046 -1.841 9.272 1.00 95.69 198 ARG A C 1
ATOM 1501 O O . ARG A 1 198 ? 4.672 -2.307 10.347 1.00 95.69 198 ARG A O 1
ATOM 1508 N N . LEU A 1 199 ? 6.274 -1.343 9.107 1.00 96.06 199 LEU A N 1
ATOM 1509 C CA . LEU A 1 199 ? 7.255 -1.283 10.198 1.00 96.06 199 LEU A CA 1
ATOM 1510 C C . LEU A 1 199 ? 6.745 -0.440 11.369 1.00 96.06 199 LEU A C 1
ATOM 1512 O O . LEU A 1 199 ? 7.021 -0.751 12.524 1.00 96.06 199 LEU A O 1
ATOM 1516 N N . ILE A 1 200 ? 5.946 0.586 11.077 1.00 95.81 200 ILE A N 1
ATOM 1517 C CA . ILE A 1 200 ? 5.422 1.513 12.076 1.00 95.81 200 ILE A CA 1
ATOM 1518 C C . ILE A 1 200 ? 4.549 0.779 13.116 1.00 95.81 200 ILE A C 1
ATOM 1520 O O . ILE A 1 200 ? 4.824 0.899 14.310 1.00 95.81 200 ILE A O 1
ATOM 1524 N N . PRO A 1 201 ? 3.523 -0.008 12.728 1.00 96.94 201 PRO A N 1
ATOM 1525 C CA . PRO A 1 201 ? 2.756 -0.824 13.663 1.00 96.94 201 PRO A CA 1
ATOM 1526 C C . PRO A 1 201 ? 3.328 -2.233 13.879 1.00 96.94 201 PRO A C 1
ATOM 1528 O O . PRO A 1 201 ? 2.589 -3.073 14.383 1.00 96.94 201 PRO A O 1
ATOM 1531 N N . ALA A 1 202 ? 4.578 -2.539 13.510 1.00 97.00 202 ALA A N 1
ATOM 1532 C CA . ALA A 1 202 ? 5.116 -3.911 13.501 1.00 97.00 202 ALA A CA 1
ATOM 1533 C C . ALA A 1 202 ? 4.868 -4.692 14.803 1.00 97.00 202 ALA A C 1
ATOM 1535 O O . ALA A 1 202 ? 4.512 -5.867 14.777 1.00 97.00 202 ALA A O 1
ATOM 1536 N N . LEU A 1 203 ? 4.995 -4.016 15.948 1.00 97.25 203 LEU A N 1
ATOM 1537 C CA . LEU A 1 203 ? 4.789 -4.611 17.269 1.00 97.25 203 LEU A CA 1
ATOM 1538 C C . LEU A 1 203 ? 3.317 -4.868 17.610 1.00 97.25 203 LEU A C 1
ATOM 1540 O O . LEU A 1 203 ? 3.041 -5.574 18.574 1.00 97.25 203 LEU A O 1
ATOM 1544 N N . TRP A 1 204 ? 2.368 -4.304 16.866 1.00 97.38 204 TRP A N 1
ATOM 1545 C CA . TRP A 1 204 ? 0.933 -4.363 17.163 1.00 97.38 204 TRP A CA 1
ATOM 1546 C C . TRP A 1 204 ? 0.094 -4.927 16.022 1.00 97.38 204 TRP A C 1
ATOM 1548 O O . TRP A 1 204 ? -1.091 -5.183 16.231 1.00 97.38 204 TRP A O 1
ATOM 1558 N N . ILE A 1 205 ? 0.678 -5.144 14.843 1.00 96.31 205 ILE A N 1
ATOM 1559 C CA . ILE A 1 205 ? -0.008 -5.743 13.705 1.00 96.31 205 ILE A CA 1
ATOM 1560 C C . ILE A 1 205 ? 0.031 -7.267 13.780 1.00 96.31 205 ILE A C 1
ATOM 1562 O O . ILE A 1 205 ? 1.057 -7.905 13.565 1.00 96.31 205 ILE A O 1
ATOM 1566 N N . SER A 1 206 ? -1.109 -7.871 14.085 1.00 94.94 206 SER A N 1
ATOM 1567 C CA . SER A 1 206 ? -1.228 -9.317 14.243 1.00 94.94 206 SER A CA 1
ATOM 1568 C C . SER A 1 206 ? -2.457 -9.832 13.527 1.00 94.94 206 SER A C 1
ATOM 1570 O O . SER A 1 206 ? -3.446 -9.117 13.438 1.00 94.94 206 SER A O 1
ATOM 1572 N N . ASN A 1 207 ? -2.393 -11.082 13.079 1.00 92.25 207 ASN A N 1
ATOM 1573 C CA . ASN A 1 207 ? -3.548 -11.866 12.647 1.00 92.25 207 ASN A CA 1
ATOM 1574 C C . ASN A 1 207 ? -3.843 -13.020 13.636 1.00 92.25 207 ASN A C 1
ATOM 1576 O O . ASN A 1 207 ? -4.610 -13.918 13.329 1.00 92.25 207 ASN A O 1
ATOM 1580 N N . ASP A 1 208 ? -3.215 -13.025 14.821 1.00 93.56 208 ASP A N 1
ATOM 1581 C CA . ASP A 1 208 ? -3.419 -14.045 15.863 1.00 93.56 208 ASP A CA 1
ATOM 1582 C C . ASP A 1 208 ? -4.527 -13.632 16.845 1.00 93.56 208 ASP A C 1
ATOM 1584 O O . ASP A 1 208 ? -4.285 -13.336 18.015 1.00 93.56 208 ASP A O 1
ATOM 1588 N N . TYR A 1 209 ? -5.756 -13.541 16.35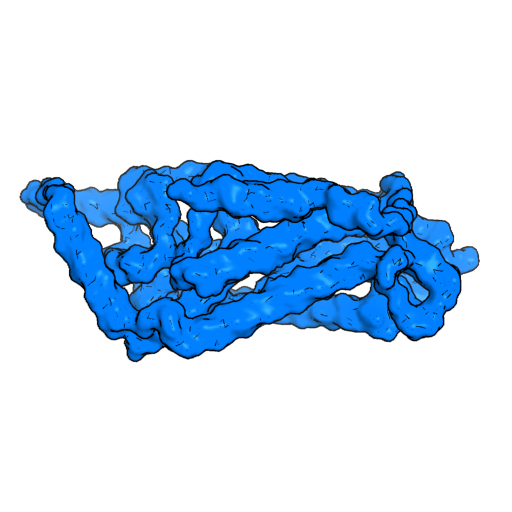0 1.00 94.75 209 TYR A N 1
ATOM 1589 C CA . TYR A 1 209 ? -6.959 -13.296 17.146 1.00 94.75 209 TYR A CA 1
ATOM 1590 C C . TYR A 1 209 ? -8.145 -14.017 16.501 1.00 94.75 209 TYR A C 1
ATOM 1592 O O . TYR A 1 209 ? -8.016 -14.593 15.428 1.00 94.75 209 TYR A O 1
ATOM 1600 N N . GLY A 1 210 ? -9.296 -14.039 17.167 1.00 94.56 210 GLY A N 1
ATOM 1601 C CA . GLY A 1 210 ? -10.498 -14.642 16.601 1.00 94.56 210 GLY A CA 1
ATOM 1602 C C . GLY A 1 210 ? -11.762 -14.089 17.233 1.00 94.56 210 GLY A C 1
ATOM 1603 O O . GLY A 1 210 ? -11.797 -13.800 18.433 1.00 94.56 210 GLY A O 1
ATOM 1604 N N . TYR A 1 211 ? -12.808 -13.964 16.425 1.00 93.56 211 TYR A N 1
ATOM 1605 C CA . TYR A 1 211 ? -14.126 -13.493 16.836 1.00 93.56 211 TYR A CA 1
ATOM 1606 C C . TYR A 1 211 ? -15.175 -14.564 16.548 1.00 93.56 211 TYR A C 1
ATOM 1608 O O . TYR A 1 211 ? -15.091 -15.273 15.551 1.00 93.56 211 TYR A O 1
ATOM 1616 N N . THR A 1 212 ? -16.159 -14.677 17.435 1.00 87.94 212 THR A N 1
ATOM 1617 C CA . THR A 1 212 ? -17.341 -15.513 17.201 1.00 87.94 212 THR A CA 1
ATOM 1618 C C . THR A 1 212 ? -18.279 -14.812 16.227 1.00 87.94 212 THR A C 1
ATOM 1620 O O . THR A 1 212 ? -18.538 -13.614 16.371 1.00 87.94 212 THR A O 1
ATOM 1623 N N . ASP A 1 213 ? -18.805 -15.552 15.249 1.00 78.31 213 ASP A N 1
ATOM 1624 C CA . ASP A 1 213 ? -19.866 -15.036 14.389 1.00 78.31 213 ASP A CA 1
ATOM 1625 C C . ASP A 1 213 ? -21.143 -14.872 15.228 1.00 78.31 213 ASP A C 1
ATOM 1627 O O . ASP A 1 213 ? -21.567 -15.770 15.969 1.00 78.31 213 ASP A O 1
ATOM 1631 N N . LYS A 1 214 ? -21.776 -13.701 15.128 1.00 68.69 214 LYS A N 1
ATOM 1632 C CA . LYS A 1 214 ? -23.004 -13.407 15.868 1.00 68.69 214 LYS A CA 1
ATOM 1633 C C . LYS A 1 214 ? -24.132 -14.374 15.491 1.00 68.69 214 LYS A C 1
ATOM 1635 O O . LYS A 1 214 ? -24.957 -14.662 16.357 1.00 68.69 214 LYS A O 1
ATOM 1640 N N . GLY A 1 215 ? -24.155 -14.900 14.259 1.00 61.72 215 GLY A N 1
ATOM 1641 C CA . GLY A 1 215 ? -25.130 -15.911 13.831 1.00 61.72 215 GLY A CA 1
ATOM 1642 C C . GLY A 1 215 ? -25.045 -17.207 14.648 1.00 61.72 215 GLY A C 1
ATOM 1643 O O . GLY A 1 215 ? -26.068 -17.792 15.024 1.00 61.72 215 GLY A O 1
ATOM 1644 N N . GLU A 1 216 ? -23.832 -17.609 15.021 1.00 58.97 216 GLU A N 1
ATOM 1645 C CA . GLU A 1 216 ? -23.583 -18.775 15.869 1.00 58.97 216 GLU A CA 1
ATOM 1646 C C . GLU A 1 216 ? -23.936 -18.482 17.337 1.00 58.97 216 GLU A C 1
ATOM 1648 O O . GLU A 1 216 ? -24.563 -19.304 18.011 1.00 58.97 216 GLU A O 1
ATOM 1653 N N . TRP A 1 217 ? -23.639 -17.266 17.813 1.00 55.41 217 TRP A N 1
ATOM 1654 C CA . TRP A 1 217 ? -24.018 -16.813 19.156 1.00 55.41 217 TRP A CA 1
ATOM 1655 C C . TRP A 1 217 ? -25.539 -16.808 19.367 1.00 55.41 217 TRP A C 1
ATOM 1657 O O . TRP A 1 217 ? -26.033 -17.291 20.391 1.00 55.41 217 TRP A O 1
ATOM 1667 N N . SER A 1 218 ? -26.301 -16.290 18.396 1.00 56.94 218 SER A N 1
ATOM 1668 C CA . SER A 1 218 ? -27.769 -16.303 18.447 1.00 56.94 218 SER A CA 1
ATOM 1669 C C . SER A 1 218 ? -28.339 -17.717 18.389 1.00 56.94 218 SER A C 1
ATOM 1671 O O . SER A 1 218 ? -29.315 -18.001 19.080 1.00 56.94 218 SER A O 1
ATOM 1673 N N . SER A 1 219 ? -27.709 -18.623 17.639 1.00 57.72 219 SER A N 1
ATOM 1674 C CA . SER A 1 219 ? -28.149 -20.018 17.527 1.00 57.72 219 SER A CA 1
ATOM 1675 C C . SER A 1 219 ? -27.888 -20.805 18.817 1.00 57.72 219 SER A C 1
ATOM 1677 O O . SER A 1 219 ? -28.765 -21.533 19.275 1.00 57.72 219 SER A O 1
ATOM 1679 N N . ARG A 1 220 ? -26.746 -20.576 19.485 1.00 54.34 220 ARG A N 1
ATOM 1680 C CA . ARG A 1 220 ? -26.431 -21.178 20.796 1.00 54.34 220 ARG A CA 1
ATOM 1681 C C . ARG A 1 220 ? -27.347 -20.707 21.925 1.00 54.34 220 ARG A C 1
ATOM 1683 O O . ARG A 1 220 ? -27.655 -21.494 22.814 1.00 54.34 220 ARG A O 1
ATOM 1690 N N . ARG A 1 221 ? -27.799 -19.448 21.906 1.00 52.78 221 ARG A N 1
ATOM 1691 C CA . ARG A 1 221 ? -28.750 -18.926 22.907 1.00 52.78 221 ARG A CA 1
ATOM 1692 C C . ARG A 1 221 ? -30.216 -19.214 22.590 1.00 52.78 221 ARG A C 1
ATOM 1694 O O . ARG A 1 221 ? -31.028 -19.231 23.504 1.00 52.78 221 ARG A O 1
ATOM 1701 N N . SER A 1 222 ? -30.565 -19.508 21.339 1.00 51.16 222 SER A N 1
ATOM 1702 C CA . SER A 1 222 ? -31.953 -19.828 20.970 1.00 51.16 222 SER A CA 1
ATOM 1703 C C . SER A 1 222 ? -32.437 -21.192 21.492 1.00 51.16 222 SER A C 1
ATOM 1705 O O . SER A 1 222 ? -33.627 -21.477 21.411 1.00 51.16 222 SER A O 1
ATOM 1707 N N . GLY A 1 223 ? -31.558 -21.999 22.103 1.00 51.62 223 GLY A N 1
ATOM 1708 C CA . GLY A 1 223 ? -31.934 -23.190 22.874 1.00 51.62 223 GLY A CA 1
ATOM 1709 C C . GLY A 1 223 ? -32.516 -22.907 24.270 1.00 51.62 223 GLY A C 1
ATOM 1710 O O . GLY A 1 223 ? -33.015 -23.826 24.909 1.00 51.62 223 GLY A O 1
ATOM 1711 N N . GLY A 1 224 ? -32.495 -21.660 24.760 1.00 50.25 224 GLY A N 1
ATOM 1712 C CA . GLY A 1 224 ? -33.068 -21.319 26.063 1.00 50.25 224 GLY A CA 1
ATOM 1713 C C . GLY A 1 224 ? -33.136 -19.811 26.306 1.00 50.25 224 GLY A C 1
ATOM 1714 O O . GLY A 1 224 ? -32.112 -19.145 26.360 1.00 50.25 224 GLY A O 1
ATOM 1715 N N . GLN A 1 225 ? -34.355 -19.309 26.519 1.00 41.72 225 GLN A N 1
ATOM 1716 C CA . GLN A 1 225 ? -34.760 -17.915 26.784 1.00 41.72 225 GLN A CA 1
ATOM 1717 C C . GLN A 1 225 ? -34.980 -16.992 25.571 1.00 41.72 225 GLN A C 1
ATOM 1719 O O . GLN A 1 225 ? -34.087 -16.350 25.022 1.00 41.72 225 GLN A O 1
ATOM 1724 N N . ARG A 1 226 ? -36.278 -16.848 25.261 1.00 46.94 226 ARG A N 1
ATOM 1725 C CA . ARG A 1 226 ? -36.899 -15.714 24.569 1.00 46.94 226 ARG A CA 1
ATOM 1726 C C . ARG A 1 226 ? -36.562 -14.407 25.291 1.00 46.94 226 ARG A C 1
ATOM 1728 O O . ARG A 1 226 ? -36.842 -14.277 26.478 1.00 46.94 226 ARG A O 1
ATOM 1735 N N . GLY A 1 227 ? -36.040 -13.431 24.557 1.00 41.91 227 GLY A N 1
ATOM 1736 C CA . GLY A 1 227 ? -35.855 -12.074 25.068 1.00 41.91 227 GLY A CA 1
ATOM 1737 C C . GLY A 1 227 ? -34.949 -11.212 24.200 1.00 41.91 227 GLY A C 1
ATOM 1738 O O . GLY A 1 227 ? -34.066 -10.540 24.723 1.00 41.91 227 GLY A O 1
ATOM 1739 N N . TYR A 1 228 ? -35.114 -11.243 22.874 1.00 41.91 228 TYR A N 1
ATOM 1740 C CA . TYR A 1 228 ? -34.500 -10.220 22.028 1.00 41.91 228 TYR A CA 1
ATOM 1741 C C . TYR A 1 228 ? -35.326 -8.945 22.213 1.00 41.91 228 TYR A C 1
ATOM 1743 O O . TYR A 1 228 ? -36.352 -8.767 21.562 1.00 41.91 228 TYR A O 1
ATOM 1751 N N . VAL A 1 229 ? -34.938 -8.109 23.178 1.00 46.19 229 VAL A N 1
ATOM 1752 C CA . VAL A 1 229 ? -35.523 -6.776 23.330 1.00 46.19 229 VAL A CA 1
ATOM 1753 C C . VAL A 1 229 ? -35.087 -5.983 22.096 1.00 46.19 229 VAL A C 1
ATOM 1755 O O . VAL A 1 229 ? -33.877 -5.821 21.897 1.00 46.19 229 VAL A O 1
ATOM 1758 N N . PRO A 1 230 ? -36.013 -5.557 21.220 1.00 48.81 230 PRO A N 1
ATOM 1759 C CA . PRO A 1 230 ? -35.658 -4.688 20.112 1.00 48.81 230 PRO A CA 1
ATOM 1760 C C . PRO A 1 230 ? -34.995 -3.446 20.703 1.00 48.81 230 PRO A C 1
ATOM 1762 O O . PRO A 1 230 ? -35.526 -2.835 21.629 1.00 48.81 230 PRO A O 1
ATOM 1765 N N . ILE A 1 231 ? -33.798 -3.124 20.216 1.00 49.69 231 ILE A N 1
ATOM 1766 C CA . ILE A 1 231 ? -33.089 -1.912 20.613 1.00 49.69 231 ILE A CA 1
ATOM 1767 C C . ILE A 1 231 ? -33.982 -0.754 20.162 1.00 49.69 231 ILE A C 1
ATOM 1769 O O . ILE A 1 231 ? -34.119 -0.498 18.969 1.00 49.69 231 ILE A O 1
ATOM 1773 N N . THR A 1 232 ? -34.679 -0.126 21.105 1.00 52.06 232 THR A N 1
ATOM 1774 C CA . THR A 1 232 ? -35.453 1.084 20.841 1.00 52.06 232 THR A CA 1
ATOM 1775 C C . THR A 1 232 ? -34.486 2.221 20.517 1.00 52.06 232 THR A C 1
ATOM 1777 O O . THR A 1 232 ? -33.339 2.224 20.968 1.00 52.06 232 THR A O 1
ATOM 1780 N N . HIS A 1 233 ? -34.935 3.204 19.737 1.00 57.44 233 HIS A N 1
ATOM 1781 C CA . HIS A 1 233 ? -34.109 4.341 19.310 1.00 57.44 233 HIS A CA 1
ATOM 1782 C C . HIS A 1 233 ? -33.464 5.097 20.495 1.00 57.44 233 HIS A C 1
ATOM 1784 O O . HIS A 1 233 ? -32.349 5.607 20.380 1.00 57.44 233 HIS A O 1
ATOM 1790 N N . ASP A 1 234 ? -34.121 5.094 21.658 1.00 62.12 234 ASP A N 1
ATOM 1791 C CA . ASP A 1 234 ? -33.597 5.673 22.900 1.00 62.12 234 ASP A CA 1
ATOM 1792 C C . ASP A 1 234 ? -32.422 4.864 23.478 1.00 62.12 234 ASP A C 1
ATOM 1794 O O . ASP A 1 234 ? -31.436 5.434 23.954 1.00 62.12 234 ASP A O 1
ATOM 1798 N N . ALA A 1 235 ? -32.465 3.532 23.359 1.00 60.56 235 ALA A N 1
ATOM 1799 C CA . ALA A 1 235 ? -31.375 2.652 23.769 1.00 60.56 235 ALA A CA 1
ATOM 1800 C C . ALA A 1 235 ? -30.140 2.789 22.859 1.00 60.56 235 ALA A C 1
ATOM 1802 O O . ALA A 1 235 ? -29.015 2.600 23.323 1.00 60.56 235 ALA A O 1
ATOM 1803 N N . GLU A 1 236 ? -30.310 3.168 21.586 1.00 66.19 236 GLU A N 1
ATOM 1804 C CA . GLU A 1 236 ? -29.179 3.486 20.702 1.00 66.19 236 GLU A CA 1
ATOM 1805 C C . GLU A 1 236 ? -28.447 4.760 21.141 1.00 66.19 236 GLU A C 1
ATOM 1807 O O . GLU A 1 236 ? -27.213 4.809 21.119 1.00 66.19 236 GLU A O 1
ATOM 1812 N N . GLY A 1 237 ? -29.193 5.780 21.581 1.00 72.06 237 GLY A N 1
ATOM 1813 C CA . GLY A 1 237 ? -28.631 7.029 22.096 1.00 72.06 237 GLY A CA 1
ATOM 1814 C C . GLY A 1 237 ? -27.808 6.816 23.367 1.00 72.06 237 GLY A C 1
ATOM 1815 O O . GLY A 1 237 ? -26.667 7.280 23.459 1.00 72.06 237 GLY A O 1
ATOM 1816 N N . GLU A 1 238 ? -28.357 6.063 24.319 1.00 73.25 238 GLU A N 1
ATOM 1817 C CA . GLU A 1 238 ? -27.678 5.646 25.552 1.00 73.25 238 GLU A CA 1
ATOM 1818 C C . GLU A 1 238 ? -26.429 4.801 25.247 1.00 73.25 238 GLU A C 1
ATOM 1820 O O . GLU A 1 238 ? -25.331 5.115 25.712 1.00 73.25 238 GLU A O 1
ATOM 1825 N N . LEU A 1 239 ? -26.546 3.783 24.385 1.00 75.06 239 LEU A N 1
ATOM 1826 C CA . LEU A 1 239 ? -25.427 2.914 24.006 1.00 75.06 239 LEU A CA 1
ATOM 1827 C C . LEU A 1 239 ? -24.304 3.694 23.307 1.00 75.06 239 LEU A C 1
ATOM 1829 O O . LEU A 1 239 ? -23.122 3.433 23.549 1.00 75.06 239 LEU A O 1
ATOM 1833 N N . SER A 1 240 ? -24.655 4.672 22.471 1.00 81.94 240 SER A N 1
ATOM 1834 C CA . SER A 1 240 ? -23.703 5.557 21.797 1.00 81.94 240 SER A CA 1
ATOM 1835 C C . SER A 1 240 ? -22.938 6.436 22.789 1.00 81.94 240 SER A C 1
ATOM 1837 O O . SER A 1 240 ? -21.713 6.547 22.691 1.00 81.94 240 SER A O 1
ATOM 1839 N N . LYS A 1 241 ? -23.624 7.003 23.794 1.00 84.38 241 LYS A N 1
ATOM 1840 C CA . LYS A 1 241 ? -22.984 7.774 24.874 1.00 84.38 241 LYS A CA 1
ATOM 1841 C C . LYS A 1 241 ? -22.043 6.900 25.701 1.00 84.38 241 LYS A C 1
ATOM 1843 O O . LYS A 1 241 ? -20.868 7.232 25.816 1.00 84.38 241 LYS A O 1
ATOM 1848 N N . VAL A 1 242 ? -22.513 5.745 26.178 1.00 87.69 242 VAL A N 1
ATOM 1849 C CA . VAL A 1 242 ? -21.697 4.812 26.976 1.00 87.69 242 VAL A CA 1
ATOM 1850 C C . VAL A 1 242 ? -20.471 4.349 26.184 1.00 87.69 242 VAL A C 1
ATOM 1852 O O . VAL A 1 242 ? -19.360 4.316 26.710 1.00 87.69 242 VAL A O 1
ATOM 1855 N N . THR A 1 243 ? -20.635 4.056 24.891 1.00 88.62 243 THR A N 1
ATOM 1856 C CA . THR A 1 243 ? -19.518 3.676 24.015 1.00 88.62 243 THR A CA 1
ATOM 1857 C C . THR A 1 243 ? -18.524 4.819 23.842 1.00 88.62 243 THR A C 1
ATOM 1859 O O . THR A 1 243 ? -17.320 4.593 23.951 1.00 88.62 243 THR A O 1
ATOM 1862 N N . ARG A 1 244 ? -18.997 6.053 23.638 1.00 89.94 244 ARG A N 1
ATOM 1863 C CA . ARG A 1 244 ? -18.136 7.241 23.560 1.00 89.94 244 ARG A CA 1
ATOM 1864 C C . ARG A 1 244 ? -17.351 7.454 24.852 1.00 89.94 244 ARG A C 1
ATOM 1866 O O . ARG A 1 244 ? -16.145 7.678 24.788 1.00 89.94 244 ARG A O 1
ATOM 1873 N N . ASP A 1 245 ? -17.994 7.327 26.006 1.00 93.62 245 ASP A N 1
ATOM 1874 C CA . ASP A 1 245 ? -17.335 7.483 27.302 1.00 93.62 245 ASP A CA 1
ATOM 1875 C C . ASP A 1 245 ? -16.293 6.386 27.532 1.00 93.62 245 ASP A C 1
ATOM 1877 O O . ASP A 1 245 ? -15.194 6.659 28.016 1.00 93.62 245 ASP A O 1
ATOM 1881 N N . MET A 1 246 ? -16.584 5.146 27.127 1.00 93.50 246 MET A N 1
ATOM 1882 C CA . MET A 1 246 ? -15.603 4.059 27.151 1.00 93.50 246 MET A CA 1
ATOM 1883 C C . MET A 1 246 ? -14.416 4.333 26.220 1.00 93.50 246 MET A C 1
ATOM 1885 O O . MET A 1 246 ? -13.272 4.100 26.614 1.00 93.50 246 MET A O 1
ATOM 1889 N N . VAL A 1 247 ? -14.656 4.868 25.019 1.00 94.12 247 VAL A N 1
ATOM 1890 C CA . VAL A 1 247 ? -13.590 5.285 24.096 1.00 94.12 247 VAL A CA 1
ATOM 1891 C C . VAL A 1 247 ? -12.724 6.369 24.738 1.00 94.12 247 VAL A C 1
ATOM 1893 O O . VAL A 1 247 ? -11.510 6.209 24.794 1.00 94.12 247 VAL A O 1
ATOM 1896 N N . LEU A 1 248 ? -13.319 7.422 25.308 1.00 94.62 248 LEU A N 1
ATOM 1897 C CA . LEU A 1 248 ? -12.584 8.513 25.964 1.00 94.62 248 LEU A CA 1
ATOM 1898 C C . LEU A 1 248 ? -11.827 8.063 27.221 1.00 94.62 248 LEU A C 1
ATOM 1900 O O . LEU A 1 248 ? -10.779 8.627 27.555 1.00 94.62 248 LEU A O 1
ATOM 1904 N N . LYS A 1 249 ? -12.318 7.037 27.923 1.00 96.06 249 LYS A N 1
ATOM 1905 C CA . LYS A 1 249 ? -11.604 6.417 29.049 1.00 96.06 249 LYS A CA 1
ATOM 1906 C C . LYS A 1 249 ? -10.349 5.670 28.592 1.00 96.06 249 LYS A C 1
ATOM 1908 O O . LYS A 1 249 ? -9.353 5.705 29.309 1.00 96.06 249 LYS A O 1
ATOM 1913 N N . ARG A 1 250 ? -10.364 5.038 27.412 1.00 95.62 250 ARG A N 1
ATOM 1914 C CA . ARG A 1 250 ? -9.241 4.221 26.912 1.00 95.62 250 ARG A CA 1
ATOM 1915 C C . ARG A 1 250 ? -8.289 4.949 25.974 1.00 95.62 250 ARG A C 1
ATOM 1917 O O . ARG A 1 250 ? -7.102 4.640 25.966 1.00 95.62 250 ARG A O 1
ATOM 1924 N N . LEU A 1 251 ? -8.778 5.905 25.195 1.00 96.06 251 LEU A N 1
ATOM 1925 C CA . LEU A 1 251 ? -8.010 6.631 24.192 1.00 96.06 251 LEU A CA 1
ATOM 1926 C C . LEU A 1 251 ? -7.959 8.119 24.538 1.00 96.06 251 LEU A C 1
ATOM 1928 O O . LEU A 1 251 ? -8.918 8.724 25.019 1.00 96.06 251 LEU A O 1
ATOM 1932 N N . HIS A 1 252 ? -6.811 8.733 24.286 1.00 95.94 252 HIS A N 1
ATOM 1933 C CA . HIS A 1 252 ? -6.714 10.178 24.203 1.00 95.94 252 HIS A CA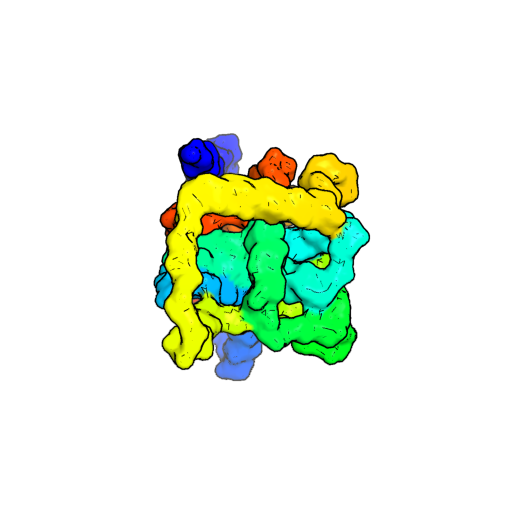 1
ATOM 1934 C C . HIS A 1 252 ? -7.534 10.691 23.011 1.00 95.94 252 HIS A C 1
ATOM 1936 O O . HIS A 1 252 ? -7.625 10.004 21.982 1.00 95.94 252 HIS A O 1
ATOM 1942 N N . PRO A 1 253 ? -8.103 11.907 23.128 1.00 92.94 253 PRO A N 1
ATOM 1943 C CA . PRO A 1 253 ? -8.840 12.512 22.035 1.00 92.94 253 PRO A CA 1
ATOM 1944 C C . PRO A 1 253 ? -7.959 12.620 20.792 1.00 92.94 253 PRO A C 1
ATOM 1946 O O . PRO A 1 253 ? -6.736 12.752 20.857 1.00 92.94 253 PRO A O 1
ATOM 1949 N N . VAL A 1 254 ? -8.616 12.578 19.643 1.00 89.69 254 VAL A N 1
ATOM 1950 C CA . VAL A 1 254 ? -8.021 12.660 18.306 1.00 89.69 254 VAL A CA 1
ATOM 1951 C C . VAL A 1 254 ? -7.191 13.939 18.099 1.00 89.69 254 VAL A C 1
ATOM 1953 O O . VAL A 1 254 ? -6.275 13.933 17.282 1.00 89.69 254 VAL A O 1
ATOM 1956 N N . SER A 1 255 ? -7.484 15.004 18.851 1.00 89.81 255 SER A N 1
ATOM 1957 C CA . SER A 1 255 ? -6.764 16.286 18.864 1.00 89.81 255 SER A CA 1
ATOM 1958 C C . SER A 1 255 ? -5.497 16.295 19.731 1.00 89.81 255 SER A C 1
ATOM 1960 O O . SER A 1 255 ? -4.824 17.317 19.820 1.00 89.81 255 SER A O 1
ATOM 1962 N N . ASN A 1 256 ? -5.154 15.185 20.391 1.00 94.12 256 ASN A N 1
ATOM 1963 C CA . ASN A 1 256 ? -3.949 15.108 21.212 1.00 94.12 256 ASN A CA 1
ATOM 1964 C C . ASN A 1 256 ? -2.679 15.309 20.364 1.00 94.12 256 ASN A C 1
ATOM 1966 O O . ASN A 1 256 ? -2.536 14.708 19.297 1.00 94.12 256 ASN A O 1
ATOM 1970 N N . TRP A 1 257 ? -1.716 16.075 20.888 1.00 94.56 257 TRP A N 1
ATOM 1971 C CA . TRP A 1 257 ? -0.466 16.427 20.205 1.00 94.56 257 TRP A CA 1
ATOM 1972 C C . TRP A 1 257 ? 0.321 15.201 19.724 1.00 94.56 257 TRP A C 1
ATOM 1974 O O . TRP A 1 257 ? 0.890 15.223 18.638 1.00 94.56 257 TRP A O 1
ATOM 1984 N N . ARG A 1 258 ? 0.297 14.095 20.484 1.00 93.88 258 ARG A N 1
ATOM 1985 C CA . ARG A 1 258 ? 0.965 12.837 20.103 1.00 93.88 258 ARG A CA 1
ATOM 1986 C C . ARG A 1 258 ? 0.415 12.267 18.796 1.00 93.88 258 ARG A C 1
ATOM 1988 O O . ARG A 1 258 ? 1.177 11.855 17.928 1.00 93.88 258 ARG A O 1
ATOM 1995 N N . GLY A 1 259 ? -0.913 12.268 18.659 1.00 90.50 259 GLY A N 1
ATOM 1996 C CA . GLY A 1 259 ? -1.581 11.846 17.431 1.00 90.50 259 GLY A CA 1
ATOM 1997 C C . GLY A 1 259 ? -1.301 12.820 16.291 1.00 90.50 259 GLY A C 1
ATOM 1998 O O . GLY A 1 259 ? -1.031 12.391 15.176 1.00 90.50 259 GLY A O 1
ATOM 1999 N N . PHE A 1 260 ? -1.284 14.125 16.575 1.00 90.88 260 PHE A N 1
ATOM 2000 C CA . PHE A 1 260 ? -0.966 15.143 15.576 1.00 90.88 260 PHE A CA 1
ATOM 2001 C C . PHE A 1 260 ? 0.451 14.986 14.999 1.00 90.88 260 PHE A C 1
ATOM 2003 O O . PHE A 1 260 ? 0.592 14.932 13.780 1.00 90.88 260 PHE A O 1
ATOM 2010 N N . ILE A 1 261 ? 1.480 14.830 15.844 1.00 93.94 261 ILE A N 1
ATOM 2011 C CA . ILE A 1 261 ? 2.866 14.602 15.392 1.00 93.94 261 ILE A CA 1
ATOM 2012 C C . ILE A 1 261 ? 2.952 13.339 14.536 1.00 93.94 261 ILE A C 1
ATOM 2014 O O . ILE A 1 261 ? 3.529 13.369 13.452 1.00 93.94 261 ILE A O 1
ATOM 2018 N N . TYR A 1 262 ? 2.340 12.242 14.987 1.00 93.69 262 TYR A N 1
ATOM 2019 C CA . TYR A 1 262 ? 2.337 10.988 14.238 1.00 93.69 262 TYR A CA 1
ATOM 2020 C C . TYR A 1 262 ? 1.690 11.130 12.852 1.00 93.69 262 TYR A C 1
ATOM 2022 O O . TYR A 1 262 ? 2.242 10.684 11.847 1.00 93.69 262 TYR A O 1
ATOM 2030 N N . ARG A 1 263 ? 0.537 11.798 12.775 1.00 92.12 263 ARG A N 1
ATOM 2031 C CA . ARG A 1 263 ? -0.153 12.051 11.503 1.00 92.12 263 ARG A CA 1
ATOM 2032 C C . ARG A 1 263 ? 0.641 12.980 10.597 1.00 92.12 263 ARG A C 1
ATOM 2034 O O . ARG A 1 263 ? 0.672 12.739 9.397 1.00 92.12 263 ARG A O 1
ATOM 2041 N N . GLY A 1 264 ? 1.294 13.995 11.163 1.00 92.44 264 GLY A N 1
ATOM 2042 C CA . GLY A 1 264 ? 2.218 14.867 10.441 1.00 92.44 264 GLY A CA 1
ATOM 2043 C C . GLY A 1 264 ? 3.390 14.090 9.841 1.00 92.44 264 GLY A C 1
ATOM 2044 O O . GLY A 1 264 ? 3.705 14.272 8.670 1.00 92.44 264 GLY A O 1
ATOM 2045 N N . PHE A 1 265 ? 3.971 13.156 10.597 1.00 93.19 265 PHE A N 1
ATOM 2046 C CA . PHE A 1 265 ? 5.027 12.266 10.112 1.00 93.19 265 PHE A CA 1
ATOM 2047 C C . PHE A 1 265 ? 4.557 11.376 8.949 1.00 93.19 265 PHE A C 1
ATOM 2049 O O . PHE A 1 265 ? 5.205 11.336 7.906 1.00 93.19 265 PHE A O 1
ATOM 2056 N N . VAL A 1 266 ? 3.403 10.712 9.079 1.00 91.31 266 VAL A N 1
ATOM 2057 C CA . VAL A 1 266 ? 2.833 9.885 7.996 1.00 91.31 266 VAL A CA 1
ATOM 2058 C C . VAL A 1 266 ? 2.490 10.729 6.765 1.00 91.31 266 VAL A C 1
ATOM 2060 O O . VAL A 1 266 ? 2.755 10.318 5.636 1.00 91.31 266 VAL A O 1
ATOM 2063 N N . PHE A 1 267 ? 1.933 11.925 6.970 1.00 91.06 267 PHE A N 1
ATOM 2064 C CA . PHE A 1 267 ? 1.661 12.876 5.895 1.00 91.06 267 PHE A CA 1
ATOM 2065 C C . PHE A 1 267 ? 2.945 13.271 5.161 1.00 91.06 267 PHE A C 1
ATOM 2067 O O . PHE A 1 267 ? 2.953 13.295 3.933 1.00 91.06 267 PHE A O 1
ATOM 2074 N N . TRP A 1 268 ? 4.034 13.521 5.892 1.00 91.88 268 TRP A N 1
ATOM 2075 C CA . TRP A 1 268 ? 5.331 13.853 5.307 1.00 91.88 268 TRP A CA 1
ATOM 2076 C C . TRP A 1 268 ? 5.920 12.691 4.499 1.00 91.88 268 TRP A C 1
ATOM 2078 O O . TRP A 1 268 ? 6.405 12.920 3.396 1.00 91.88 268 TRP A O 1
ATOM 2088 N N . ILE A 1 269 ? 5.793 11.442 4.970 1.00 90.44 269 ILE A N 1
ATOM 2089 C CA . ILE A 1 269 ? 6.148 10.254 4.170 1.00 90.44 269 ILE A CA 1
ATOM 2090 C C . ILE A 1 269 ? 5.345 10.229 2.864 1.00 90.44 269 ILE A C 1
ATOM 2092 O O . ILE A 1 269 ? 5.919 10.056 1.791 1.00 90.44 269 ILE A O 1
ATOM 2096 N N . GLY A 1 270 ? 4.026 10.436 2.935 1.00 88.38 270 GLY A N 1
ATOM 2097 C CA . GLY A 1 270 ? 3.173 10.499 1.747 1.00 88.38 270 GLY A CA 1
ATOM 2098 C C . GLY A 1 270 ? 3.589 11.616 0.785 1.00 88.38 270 GLY A C 1
ATOM 2099 O O . GLY A 1 270 ? 3.684 11.382 -0.417 1.00 88.38 270 GLY A O 1
ATOM 2100 N N . ALA A 1 271 ? 3.900 12.806 1.305 1.00 89.75 271 ALA A N 1
ATOM 2101 C CA . ALA A 1 271 ? 4.393 13.935 0.518 1.00 89.75 271 ALA A CA 1
ATOM 2102 C C . ALA A 1 271 ? 5.739 13.624 -0.155 1.00 89.75 271 ALA A C 1
ATOM 2104 O O . ALA A 1 271 ? 5.909 13.913 -1.337 1.00 89.75 271 ALA A O 1
ATOM 2105 N N . ALA A 1 272 ? 6.668 12.984 0.560 1.00 89.44 272 ALA A N 1
ATOM 2106 C CA . ALA A 1 272 ? 7.946 12.548 0.008 1.00 89.44 272 ALA A CA 1
ATOM 2107 C C . ALA A 1 272 ? 7.751 11.514 -1.113 1.00 89.44 272 ALA A C 1
ATOM 2109 O O . ALA A 1 272 ? 8.380 11.626 -2.161 1.00 89.44 272 ALA A O 1
ATOM 2110 N N . MET A 1 273 ? 6.831 10.556 -0.951 1.00 87.31 273 MET A N 1
ATOM 2111 C CA . MET A 1 273 ? 6.494 9.598 -2.011 1.00 87.31 273 MET A CA 1
ATOM 2112 C C . MET A 1 273 ? 5.885 10.282 -3.241 1.00 87.31 273 MET A C 1
ATOM 2114 O O . MET A 1 273 ? 6.239 9.921 -4.364 1.00 87.31 273 MET A O 1
ATOM 2118 N N . VAL A 1 274 ? 4.999 11.272 -3.055 1.00 88.19 274 VAL A N 1
ATOM 2119 C CA . VAL A 1 274 ? 4.460 12.089 -4.160 1.00 88.19 274 VAL A CA 1
ATOM 2120 C C . VAL A 1 274 ? 5.594 12.825 -4.864 1.00 88.19 274 VAL A C 1
ATOM 2122 O O . VAL A 1 274 ? 5.675 12.762 -6.085 1.00 88.19 274 VAL A O 1
ATOM 2125 N N . ALA A 1 275 ? 6.482 13.478 -4.112 1.00 87.00 275 ALA A N 1
ATOM 2126 C CA . ALA A 1 275 ? 7.606 14.221 -4.667 1.00 87.00 275 ALA A CA 1
ATOM 2127 C C . ALA A 1 275 ? 8.539 13.312 -5.475 1.00 87.00 275 ALA A C 1
ATOM 2129 O O . ALA A 1 275 ? 8.860 13.640 -6.610 1.00 87.00 275 ALA A O 1
ATOM 2130 N N . VAL A 1 276 ? 8.908 12.140 -4.946 1.00 83.31 276 VAL A N 1
ATOM 2131 C CA . VAL A 1 276 ? 9.725 11.152 -5.671 1.00 83.31 276 VAL A CA 1
ATOM 2132 C C . VAL A 1 276 ? 9.013 10.661 -6.929 1.00 83.31 276 VAL A C 1
ATOM 2134 O O . VAL A 1 276 ? 9.625 10.625 -7.987 1.00 83.31 276 VAL A O 1
ATOM 2137 N N . SER A 1 277 ? 7.720 10.338 -6.849 1.00 82.75 277 SER A N 1
ATOM 2138 C CA . SER A 1 277 ? 6.949 9.883 -8.016 1.00 82.75 277 SER A CA 1
ATOM 2139 C C . SER A 1 277 ? 6.844 10.973 -9.085 1.00 82.75 277 SER A C 1
ATOM 2141 O O . SER A 1 277 ? 6.997 10.696 -10.269 1.00 82.75 277 SER A O 1
ATOM 2143 N N . LEU A 1 278 ? 6.632 12.225 -8.672 1.00 82.81 278 LEU A N 1
ATOM 2144 C CA . LEU A 1 278 ? 6.593 13.371 -9.572 1.00 82.81 278 LEU A CA 1
ATOM 2145 C C . LEU A 1 278 ? 7.966 13.625 -10.200 1.00 82.81 278 LEU A C 1
ATOM 2147 O O . LEU A 1 278 ? 8.035 13.836 -11.402 1.00 82.81 278 LEU A O 1
ATOM 2151 N N . MET A 1 279 ? 9.053 13.539 -9.428 1.00 82.12 279 MET A N 1
ATOM 2152 C CA . MET A 1 279 ? 10.412 13.614 -9.972 1.00 82.12 279 MET A CA 1
ATOM 2153 C C . MET A 1 279 ? 10.673 12.501 -10.990 1.00 82.12 279 MET A C 1
ATOM 2155 O O . MET A 1 279 ? 11.281 12.771 -12.015 1.00 82.12 279 MET A O 1
ATOM 2159 N N . SER A 1 280 ? 10.182 11.279 -10.758 1.00 78.69 280 SER A N 1
ATOM 2160 C CA . SER A 1 280 ? 10.288 10.183 -11.730 1.00 78.69 280 SER A CA 1
ATOM 2161 C C . SER A 1 280 ? 9.503 10.451 -13.018 1.00 78.69 280 SER A C 1
ATOM 2163 O O . SER A 1 280 ? 9.993 10.110 -14.086 1.00 78.69 280 SER A O 1
ATOM 2165 N N . ILE A 1 281 ? 8.323 11.078 -12.935 1.00 78.00 281 ILE A N 1
ATOM 2166 C CA . ILE A 1 281 ? 7.520 11.479 -14.109 1.00 78.00 281 ILE A CA 1
ATOM 2167 C C . ILE A 1 281 ? 8.179 12.640 -14.866 1.00 78.00 281 ILE A C 1
ATOM 2169 O O . ILE A 1 281 ? 8.137 12.690 -16.090 1.00 78.00 281 ILE A O 1
ATOM 2173 N N . LEU A 1 282 ? 8.757 13.595 -14.136 1.00 79.88 282 LEU A N 1
ATOM 2174 C CA . LEU A 1 282 ? 9.379 14.795 -14.697 1.00 79.88 282 LEU A CA 1
ATOM 2175 C C . LEU A 1 282 ? 10.825 14.572 -15.151 1.00 79.88 282 LEU A C 1
ATOM 2177 O O . LEU A 1 282 ? 11.416 15.470 -15.757 1.00 79.88 282 LEU A O 1
ATOM 2181 N N . ARG A 1 283 ? 11.411 13.411 -14.850 1.00 77.62 283 ARG A N 1
ATOM 2182 C CA . ARG A 1 283 ? 12.763 13.054 -15.281 1.00 77.62 283 ARG A CA 1
ATOM 2183 C C . ARG A 1 283 ? 12.837 13.058 -16.810 1.00 77.62 283 ARG A C 1
ATOM 2185 O O . ARG A 1 283 ? 11.891 12.657 -17.476 1.00 77.62 283 ARG A O 1
ATOM 2192 N N . GLY A 1 284 ? 13.933 13.581 -17.355 1.00 67.69 284 GLY A N 1
ATOM 2193 C CA . GLY A 1 284 ? 14.162 13.664 -18.803 1.00 67.69 284 GLY A CA 1
ATOM 2194 C C . GLY A 1 284 ? 13.421 14.812 -19.498 1.00 67.69 284 GLY A C 1
ATOM 2195 O O . GLY A 1 284 ? 13.834 15.237 -20.571 1.00 67.69 284 GLY A O 1
ATOM 2196 N N . THR A 1 285 ? 12.384 15.379 -18.874 1.00 71.50 285 THR A N 1
ATOM 2197 C CA . THR A 1 285 ? 11.613 16.504 -19.426 1.00 71.50 285 THR A CA 1
ATOM 2198 C C . THR A 1 285 ? 11.884 17.808 -18.674 1.00 71.50 285 THR A C 1
ATOM 2200 O O . THR A 1 285 ? 12.530 18.707 -19.205 1.00 71.50 285 THR A O 1
ATOM 2203 N N . ALA A 1 286 ? 11.423 17.916 -17.426 1.00 76.44 286 ALA A N 1
ATOM 2204 C CA . ALA A 1 286 ? 11.567 19.115 -16.596 1.00 76.44 286 ALA A CA 1
ATOM 2205 C C . ALA A 1 286 ? 12.681 18.996 -15.544 1.00 76.44 286 ALA A C 1
ATOM 2207 O O . ALA A 1 286 ? 13.163 20.009 -15.040 1.00 76.44 286 ALA A O 1
ATOM 2208 N N . TRP A 1 287 ? 13.084 17.770 -15.202 1.00 72.44 287 TRP A N 1
ATOM 2209 C CA . TRP A 1 287 ? 14.157 17.492 -14.256 1.00 72.44 287 TRP A CA 1
ATOM 2210 C C . TRP A 1 287 ? 15.302 16.750 -14.946 1.00 72.44 287 TRP A C 1
ATOM 2212 O O . TRP A 1 287 ? 15.121 15.648 -15.469 1.00 72.44 287 TRP A O 1
ATOM 2222 N N . GLN A 1 288 ? 16.488 17.356 -14.916 1.00 72.69 288 GLN A N 1
ATOM 2223 C CA . GLN A 1 288 ? 17.731 16.806 -15.455 1.00 72.69 288 GLN A CA 1
ATOM 2224 C C . GLN A 1 288 ? 18.771 16.766 -14.336 1.00 72.69 288 GLN A C 1
ATOM 2226 O O . GLN A 1 288 ? 18.840 17.693 -13.523 1.00 72.69 288 GLN A O 1
ATOM 2231 N N . TYR A 1 289 ? 19.571 15.700 -14.273 1.00 70.81 289 TYR A N 1
ATOM 2232 C CA . TYR A 1 289 ? 20.660 15.646 -13.302 1.00 70.81 289 TYR A CA 1
ATOM 2233 C C . TYR A 1 289 ? 21.763 16.651 -13.694 1.00 70.81 289 TYR A C 1
ATOM 2235 O O . TYR A 1 289 ? 22.068 16.782 -14.886 1.00 70.81 289 TYR A O 1
ATOM 2243 N N . PRO A 1 290 ? 22.359 17.384 -12.734 1.00 75.62 290 PRO A N 1
ATOM 2244 C CA . PRO A 1 290 ? 23.444 18.313 -13.024 1.00 75.62 290 PRO A CA 1
ATOM 2245 C C . PRO A 1 290 ? 24.630 17.591 -13.675 1.00 75.62 290 PRO A C 1
ATOM 2247 O O . PRO A 1 290 ? 25.248 16.739 -13.050 1.00 75.62 290 PRO A O 1
ATOM 2250 N N . GLY A 1 291 ? 24.968 17.955 -14.913 1.00 77.69 291 GLY A N 1
ATOM 2251 C CA . GLY A 1 291 ? 26.105 17.373 -15.637 1.00 77.69 291 GLY A CA 1
ATOM 2252 C C . GLY A 1 291 ? 25.760 16.283 -16.655 1.00 77.69 291 GLY A C 1
ATOM 2253 O O . GLY A 1 291 ? 26.674 15.815 -17.323 1.00 77.69 291 GLY A O 1
ATOM 2254 N N . ALA A 1 292 ? 24.480 15.933 -16.834 1.00 76.69 292 ALA A N 1
ATOM 2255 C CA . ALA A 1 292 ? 24.068 15.010 -17.892 1.00 76.69 292 ALA A CA 1
ATOM 2256 C C . ALA A 1 292 ? 24.428 15.553 -19.289 1.00 76.69 292 ALA A C 1
ATOM 2258 O O . ALA A 1 292 ? 24.145 16.717 -19.610 1.00 76.69 292 ALA A O 1
ATOM 2259 N N . SER A 1 293 ? 25.024 14.700 -20.119 1.00 83.38 293 SER A N 1
ATOM 2260 C CA . SER A 1 293 ? 25.262 14.962 -21.541 1.00 83.38 293 SER A CA 1
ATOM 2261 C C . SER A 1 293 ? 23.941 15.074 -22.315 1.00 83.38 293 SER A C 1
ATOM 2263 O O . SER A 1 293 ? 22.890 14.628 -21.854 1.00 83.38 293 SER A O 1
ATOM 2265 N N . ASP A 1 294 ? 23.960 15.686 -23.501 1.00 83.06 294 ASP A N 1
ATOM 2266 C CA . ASP A 1 294 ? 22.737 15.838 -24.304 1.00 83.06 294 ASP A CA 1
ATOM 2267 C C . ASP A 1 294 ? 22.171 14.490 -24.783 1.00 83.06 294 ASP A C 1
ATOM 2269 O O . ASP A 1 294 ? 20.955 14.325 -24.848 1.00 83.06 294 ASP A O 1
ATOM 2273 N N . GLU A 1 295 ? 23.037 13.501 -25.015 1.00 79.69 295 GLU A N 1
ATOM 2274 C CA . GLU A 1 295 ? 22.642 12.128 -25.348 1.00 79.69 295 GLU A CA 1
ATOM 2275 C C . GLU A 1 295 ? 21.945 11.433 -24.167 1.00 79.69 295 GLU A C 1
ATOM 2277 O O . GLU A 1 295 ? 20.905 10.798 -24.342 1.00 79.69 295 GLU A O 1
ATOM 2282 N N . GLU A 1 296 ? 22.454 11.612 -22.943 1.00 77.69 296 GLU A N 1
ATOM 2283 C CA . GLU A 1 296 ? 21.813 11.090 -21.729 1.00 77.69 296 GLU A CA 1
ATOM 2284 C C . GLU A 1 296 ? 20.461 11.755 -21.468 1.00 77.69 296 GLU A C 1
ATOM 2286 O O . GLU A 1 296 ? 19.517 11.079 -21.059 1.00 77.69 296 GLU A O 1
ATOM 2291 N N . LYS A 1 297 ? 20.331 13.060 -21.741 1.00 76.88 297 LYS A N 1
ATOM 2292 C CA . LYS A 1 297 ? 19.041 13.764 -21.645 1.00 76.88 297 LYS A CA 1
ATOM 2293 C C . LYS A 1 297 ? 18.027 13.203 -22.633 1.00 76.88 297 LYS A C 1
ATOM 2295 O O . LYS A 1 297 ? 16.877 12.980 -22.260 1.00 76.88 297 LYS A O 1
ATOM 2300 N N . GLU A 1 298 ? 18.441 12.977 -23.879 1.00 79.50 298 GLU A N 1
ATOM 2301 C CA . GLU A 1 298 ? 17.567 12.392 -24.892 1.00 79.50 298 GLU A CA 1
ATOM 2302 C C . GLU A 1 298 ? 17.160 10.966 -24.499 1.00 79.50 298 GLU A C 1
ATOM 2304 O O . GLU A 1 298 ? 15.976 10.630 -24.557 1.00 79.50 298 GLU A O 1
ATOM 2309 N N . ALA A 1 299 ? 18.104 10.154 -24.015 1.00 77.06 299 ALA A N 1
ATOM 2310 C CA . ALA A 1 299 ? 17.834 8.802 -23.537 1.00 77.06 299 ALA A CA 1
ATOM 2311 C C . ALA A 1 299 ? 16.853 8.780 -22.351 1.00 77.06 299 ALA A C 1
ATOM 2313 O O . ALA A 1 299 ? 15.909 7.993 -22.364 1.00 77.06 299 ALA A O 1
ATOM 2314 N N . ASP A 1 300 ? 17.020 9.674 -21.372 1.00 76.81 300 ASP A N 1
ATOM 2315 C CA . ASP A 1 300 ? 16.139 9.780 -20.200 1.00 76.81 300 ASP A CA 1
ATOM 2316 C C . ASP A 1 300 ? 14.736 10.315 -20.539 1.00 76.81 300 ASP A C 1
ATOM 2318 O O . ASP A 1 300 ? 13.803 10.104 -19.765 1.00 76.81 300 ASP A O 1
ATOM 2322 N N . SER A 1 301 ? 14.557 10.995 -21.678 1.00 78.94 301 SER A N 1
ATOM 2323 C CA . SER A 1 301 ? 13.244 11.483 -22.135 1.00 78.94 301 SER A CA 1
ATOM 2324 C C . SER A 1 301 ? 12.371 10.404 -22.798 1.00 78.94 301 SER A C 1
ATOM 2326 O O . SER A 1 301 ? 11.183 10.627 -23.070 1.00 78.94 301 SER A O 1
ATOM 2328 N N . ARG A 1 302 ? 12.955 9.230 -23.071 1.00 84.56 302 ARG A N 1
ATOM 2329 C CA . ARG A 1 302 ? 12.292 8.113 -23.745 1.00 84.56 302 ARG A CA 1
ATOM 2330 C C . ARG A 1 302 ? 11.605 7.204 -22.733 1.00 84.56 302 ARG A C 1
ATOM 2332 O O . ARG A 1 302 ? 12.217 6.721 -21.784 1.00 84.56 302 ARG A O 1
ATOM 2339 N N . HIS A 1 303 ? 10.335 6.899 -22.979 1.00 87.12 303 HIS A N 1
ATOM 2340 C CA . HIS A 1 303 ? 9.563 5.975 -22.151 1.00 87.12 303 HIS A CA 1
ATOM 2341 C C . HIS A 1 303 ? 8.984 4.839 -22.986 1.00 87.12 303 HIS A C 1
ATOM 2343 O O . HIS A 1 303 ? 8.369 5.064 -24.027 1.00 87.12 303 HIS A O 1
ATOM 2349 N N . THR A 1 304 ? 9.135 3.610 -22.504 1.00 91.31 304 THR A N 1
ATOM 2350 C CA . THR A 1 304 ? 8.419 2.441 -23.028 1.00 91.31 304 THR A CA 1
ATOM 2351 C C . THR A 1 304 ? 6.959 2.464 -22.591 1.00 91.31 304 THR A C 1
ATOM 2353 O O . THR A 1 304 ? 6.582 3.187 -21.659 1.00 91.31 304 THR A O 1
ATOM 2356 N N . ILE A 1 305 ? 6.107 1.666 -23.239 1.00 92.12 305 ILE A N 1
ATOM 2357 C CA . ILE A 1 305 ? 4.687 1.614 -22.873 1.00 92.12 305 ILE A CA 1
ATOM 2358 C C . ILE A 1 305 ? 4.523 1.053 -21.456 1.00 92.12 305 ILE A C 1
ATOM 2360 O O . ILE A 1 305 ? 3.710 1.573 -20.688 1.00 92.12 305 ILE A O 1
ATOM 2364 N N . SER A 1 306 ? 5.324 0.057 -21.064 1.00 92.25 306 SER A N 1
ATOM 2365 C CA . SER A 1 306 ? 5.376 -0.439 -19.689 1.00 92.25 306 SER A CA 1
ATOM 2366 C C . SER A 1 306 ? 5.726 0.665 -18.699 1.00 92.25 306 SER A C 1
ATOM 2368 O O . SER A 1 306 ? 5.054 0.797 -17.675 1.00 92.25 306 SER A O 1
ATOM 2370 N N . GLY A 1 307 ? 6.723 1.495 -19.026 1.00 89.31 307 GLY A N 1
ATOM 2371 C CA . GLY A 1 307 ? 7.118 2.645 -18.218 1.00 89.31 307 GLY A CA 1
ATOM 2372 C C . GLY A 1 307 ? 5.970 3.639 -18.049 1.00 89.31 307 GLY A C 1
ATOM 2373 O O . GLY A 1 307 ? 5.645 4.020 -16.926 1.00 89.31 307 GLY A O 1
ATOM 2374 N N . VAL A 1 308 ? 5.277 3.994 -19.136 1.00 89.94 308 VAL A N 1
ATOM 2375 C CA . VAL A 1 308 ? 4.109 4.894 -19.093 1.00 89.94 308 VAL A CA 1
ATOM 2376 C C . VAL A 1 308 ? 2.967 4.306 -18.258 1.00 89.94 308 VAL A C 1
ATOM 2378 O O . VAL A 1 308 ? 2.364 5.022 -17.455 1.00 89.94 308 VAL A O 1
ATOM 2381 N N . LEU A 1 309 ? 2.665 3.012 -18.396 1.00 91.88 309 LEU A N 1
ATOM 2382 C CA . LEU A 1 309 ? 1.619 2.344 -17.611 1.00 91.88 309 LEU A CA 1
ATOM 2383 C C . LEU A 1 309 ? 1.978 2.279 -16.122 1.00 91.88 309 LEU A C 1
ATOM 2385 O O . LEU A 1 309 ? 1.122 2.538 -15.273 1.00 91.88 309 LEU A O 1
ATOM 2389 N N . GLN A 1 310 ? 3.240 1.997 -15.798 1.00 90.50 310 GLN A N 1
ATOM 2390 C CA . GLN A 1 310 ? 3.747 2.009 -14.429 1.00 90.50 310 GLN A CA 1
ATOM 2391 C C . GLN A 1 310 ? 3.682 3.417 -13.818 1.00 90.50 310 GLN A C 1
ATOM 2393 O O . GLN A 1 310 ? 3.165 3.582 -12.709 1.00 90.50 310 GLN A O 1
ATOM 2398 N N . LEU A 1 311 ? 4.144 4.439 -14.545 1.00 87.88 311 LEU A N 1
ATOM 2399 C CA . LEU A 1 311 ? 4.054 5.841 -14.128 1.00 87.88 311 LEU A CA 1
ATOM 2400 C C . LEU A 1 311 ? 2.598 6.273 -13.942 1.00 87.88 311 LEU A C 1
ATOM 2402 O O . LEU A 1 311 ? 2.283 6.926 -12.954 1.00 87.88 311 LEU A O 1
ATOM 2406 N N . SER A 1 312 ? 1.692 5.853 -14.827 1.00 90.00 312 SER A N 1
ATOM 2407 C CA . SER A 1 312 ? 0.255 6.129 -14.706 1.00 90.00 312 SER A CA 1
ATOM 2408 C C . SER A 1 312 ? -0.337 5.474 -13.457 1.00 90.00 312 SER A C 1
ATOM 2410 O O . SER A 1 312 ? -1.065 6.114 -12.697 1.00 90.00 312 SER A O 1
ATOM 2412 N N . MET A 1 313 ? 0.009 4.210 -13.196 1.00 91.25 313 MET A N 1
ATOM 2413 C CA . MET A 1 313 ? -0.448 3.479 -12.014 1.00 91.25 313 MET A CA 1
ATOM 2414 C C . MET A 1 313 ? -0.042 4.192 -10.724 1.00 91.25 313 MET A C 1
ATOM 2416 O O . MET A 1 313 ? -0.886 4.428 -9.854 1.00 91.25 313 MET A O 1
ATOM 2420 N N . TYR A 1 314 ? 1.227 4.580 -10.602 1.00 89.31 314 TYR A N 1
ATOM 2421 C CA . TYR A 1 314 ? 1.725 5.257 -9.405 1.00 89.31 314 TYR A CA 1
ATOM 2422 C C . TYR A 1 314 ? 1.340 6.733 -9.331 1.00 89.31 314 TYR A C 1
ATOM 2424 O O . TYR A 1 314 ? 1.049 7.226 -8.240 1.00 89.31 314 TYR A O 1
ATOM 2432 N N . GLY A 1 315 ? 1.230 7.404 -10.475 1.00 88.50 315 GLY A N 1
ATOM 2433 C CA . GLY A 1 315 ? 0.711 8.762 -10.607 1.00 88.50 315 GLY A CA 1
ATOM 2434 C C . GLY A 1 315 ? -0.748 8.882 -10.170 1.00 88.50 315 GLY A C 1
ATOM 2435 O O . GLY A 1 315 ? -1.151 9.929 -9.681 1.00 88.50 315 GLY A O 1
ATOM 2436 N N . VAL A 1 316 ? -1.531 7.803 -10.242 1.00 91.19 316 VAL A N 1
ATOM 2437 C CA . VAL A 1 316 ? -2.877 7.755 -9.654 1.00 91.19 316 VAL A CA 1
ATOM 2438 C C . VAL A 1 316 ? -2.829 7.312 -8.188 1.00 91.19 316 VAL A C 1
ATOM 2440 O O . VAL A 1 316 ? -3.474 7.929 -7.333 1.00 91.19 316 VAL A O 1
ATOM 2443 N N . LEU A 1 317 ? -2.077 6.254 -7.868 1.00 91.38 317 LEU A N 1
ATOM 2444 C CA . LEU A 1 317 ? -2.045 5.650 -6.532 1.00 91.38 317 LEU A CA 1
ATOM 2445 C C . LEU A 1 317 ? -1.521 6.617 -5.459 1.00 91.38 317 LEU A C 1
ATOM 2447 O O . LEU A 1 317 ? -2.159 6.788 -4.418 1.00 91.38 317 LEU A O 1
ATOM 2451 N N . VAL A 1 318 ? -0.363 7.235 -5.699 1.00 90.50 318 VAL A N 1
ATOM 2452 C CA . VAL A 1 318 ? 0.377 8.001 -4.688 1.00 90.50 318 VAL A CA 1
ATOM 2453 C C . VAL A 1 318 ? -0.326 9.326 -4.346 1.00 90.50 318 VAL A C 1
ATOM 2455 O O . VAL A 1 318 ? -0.565 9.572 -3.160 1.00 90.50 318 VAL A O 1
ATOM 2458 N N . PRO A 1 319 ? -0.786 10.144 -5.315 1.00 90.50 319 PRO A N 1
ATOM 2459 C CA . PRO A 1 319 ? -1.598 11.323 -5.012 1.00 90.50 319 PRO A CA 1
ATOM 2460 C C . PRO A 1 319 ? -2.934 10.974 -4.354 1.00 90.50 319 PRO A C 1
ATOM 2462 O O . PRO A 1 319 ? -3.334 11.639 -3.400 1.00 90.50 319 PRO A O 1
ATOM 2465 N N . SER A 1 320 ? -3.604 9.898 -4.784 1.00 91.69 320 SER A N 1
ATOM 2466 C CA . SER A 1 320 ? -4.845 9.443 -4.137 1.00 91.69 320 SER A CA 1
ATOM 2467 C C . SER A 1 320 ? -4.614 9.082 -2.670 1.00 91.69 320 SER A C 1
ATOM 2469 O O . SER A 1 320 ? -5.400 9.463 -1.799 1.00 91.69 320 SER A O 1
ATOM 2471 N N . MET A 1 321 ? -3.512 8.384 -2.377 1.00 90.25 321 MET A N 1
ATOM 2472 C CA . MET A 1 321 ? -3.102 8.071 -1.011 1.00 90.25 321 MET A CA 1
ATOM 2473 C C . MET A 1 321 ? -2.881 9.355 -0.209 1.00 90.25 321 MET A C 1
ATOM 2475 O O . MET A 1 321 ? -3.431 9.488 0.885 1.00 90.25 321 MET A O 1
ATOM 2479 N N . PHE A 1 322 ? -2.128 10.310 -0.755 1.00 90.25 322 PHE A N 1
ATOM 2480 C CA . PHE A 1 322 ? -1.860 11.594 -0.113 1.00 90.25 322 PHE A CA 1
ATOM 2481 C C . PHE A 1 322 ? -3.147 12.382 0.182 1.00 90.25 322 PHE A C 1
ATOM 2483 O O . PHE A 1 322 ? -3.338 12.842 1.306 1.00 90.25 322 PHE A O 1
ATOM 2490 N N . LEU A 1 323 ? -4.082 12.463 -0.769 1.00 90.12 323 LEU A N 1
ATOM 2491 C CA . LEU A 1 323 ? -5.370 13.144 -0.595 1.00 90.12 323 LEU A CA 1
ATOM 2492 C C . LEU A 1 323 ? -6.233 12.500 0.499 1.00 90.12 323 LEU A C 1
ATOM 2494 O O . LEU A 1 323 ? -6.841 13.200 1.316 1.00 90.12 323 LEU A O 1
ATOM 2498 N N . ILE A 1 324 ? -6.272 11.165 0.549 1.00 87.88 324 ILE A N 1
ATOM 2499 C CA . ILE A 1 324 ? -6.986 10.428 1.599 1.00 87.88 324 ILE A CA 1
ATOM 2500 C C . ILE A 1 324 ? -6.366 10.729 2.975 1.00 87.88 324 ILE A C 1
ATOM 2502 O O . ILE A 1 324 ? -7.100 11.003 3.929 1.00 87.88 324 ILE A O 1
ATOM 2506 N N . HIS A 1 325 ? -5.034 10.776 3.072 1.00 85.38 325 HIS A N 1
ATOM 2507 C CA . HIS A 1 325 ? -4.327 11.142 4.305 1.00 85.38 325 HIS A CA 1
ATOM 2508 C C . HIS A 1 325 ? -4.537 12.603 4.708 1.00 85.38 325 HIS A C 1
ATOM 2510 O O . HIS A 1 325 ? -4.775 12.880 5.883 1.00 85.38 325 HIS A O 1
ATOM 2516 N N . ALA A 1 326 ? -4.517 13.539 3.760 1.00 86.25 326 ALA A N 1
ATOM 2517 C CA . ALA A 1 326 ? -4.791 14.948 4.024 1.00 86.25 326 ALA A CA 1
ATOM 2518 C C . ALA A 1 326 ? -6.193 15.131 4.630 1.00 86.25 326 ALA A C 1
ATOM 2520 O O . ALA A 1 326 ? -6.375 15.826 5.632 1.00 86.25 326 ALA A O 1
ATOM 2521 N N . ARG A 1 327 ? -7.197 14.426 4.090 1.00 83.69 327 ARG A N 1
ATOM 2522 C CA . ARG A 1 327 ? -8.556 14.451 4.646 1.00 83.69 327 ARG A CA 1
ATOM 2523 C C . ARG A 1 327 ? -8.645 13.816 6.033 1.00 83.69 327 ARG A C 1
ATOM 2525 O O . ARG A 1 327 ? -9.471 14.224 6.855 1.00 83.69 327 ARG A O 1
ATOM 2532 N N . TYR A 1 328 ? -7.820 12.823 6.317 1.00 78.50 328 TYR A N 1
ATOM 2533 C CA . TYR A 1 328 ? -7.732 12.273 7.659 1.00 78.50 328 TYR A CA 1
ATOM 2534 C C . TYR A 1 328 ? -7.080 13.213 8.653 1.00 78.50 328 TYR A C 1
ATOM 2536 O O . TYR A 1 328 ? -7.585 13.319 9.763 1.00 78.50 328 TYR A O 1
ATOM 2544 N N . LEU A 1 329 ? -6.028 13.935 8.271 1.00 80.00 329 LEU A N 1
ATOM 2545 C CA . LEU A 1 329 ? -5.444 14.948 9.145 1.00 80.00 329 LEU A CA 1
ATOM 2546 C C . LEU A 1 329 ? -6.514 15.959 9.595 1.00 80.00 329 LEU A C 1
ATOM 2548 O O . LEU A 1 329 ? -6.545 16.334 10.763 1.00 80.00 329 LEU A O 1
ATOM 2552 N N . ALA A 1 330 ? -7.446 16.302 8.698 1.00 78.44 330 ALA A N 1
ATOM 2553 C CA . ALA A 1 330 ? -8.567 17.193 8.991 1.00 78.44 330 ALA A CA 1
ATOM 2554 C C . ALA A 1 330 ? -9.701 16.549 9.819 1.00 78.44 330 ALA A C 1
ATOM 2556 O O . ALA A 1 330 ? -10.263 17.196 10.697 1.00 78.44 330 ALA A O 1
ATOM 2557 N N . SER A 1 331 ? -10.085 15.299 9.534 1.00 78.62 331 SER A N 1
ATOM 2558 C CA . SER A 1 331 ? -11.249 14.650 10.176 1.00 78.62 331 SER A CA 1
ATOM 2559 C C . SER A 1 331 ? -10.910 13.846 11.429 1.00 78.62 331 SER A C 1
ATOM 2561 O O . SER A 1 331 ? -11.764 13.635 12.286 1.00 78.62 331 SER A O 1
ATOM 2563 N N . GLY A 1 332 ? -9.684 13.332 11.502 1.00 69.50 332 GLY A N 1
ATOM 2564 C CA . GLY A 1 332 ? -9.186 12.461 12.554 1.00 69.50 332 GLY A CA 1
ATOM 2565 C C . GLY A 1 332 ? -9.883 11.099 12.674 1.00 69.50 332 GLY A C 1
ATOM 2566 O O . GLY A 1 332 ? -9.655 10.376 13.645 1.00 69.50 332 GLY A O 1
ATOM 2567 N N . SER A 1 333 ? -10.707 10.728 11.688 1.00 74.62 333 SER A N 1
ATOM 2568 C CA . SER A 1 333 ? -11.375 9.427 11.616 1.00 74.62 333 SER A CA 1
ATOM 2569 C C . SER A 1 333 ? -10.408 8.331 11.183 1.00 74.62 333 SER A C 1
ATOM 2571 O O . SER A 1 333 ? -9.932 8.324 10.054 1.00 74.62 333 SER A O 1
ATOM 2573 N N . THR A 1 334 ? -10.185 7.339 12.041 1.00 72.88 334 THR A N 1
ATOM 2574 C CA . THR A 1 334 ? -9.349 6.174 11.700 1.00 72.88 334 THR A CA 1
ATOM 2575 C C . THR A 1 334 ? -10.015 5.211 10.704 1.00 72.88 334 THR A C 1
ATOM 2577 O O . THR A 1 334 ? -9.361 4.292 10.219 1.00 72.88 334 THR A O 1
ATOM 2580 N N . VAL A 1 335 ? -11.288 5.427 10.354 1.00 76.88 335 VAL A N 1
ATOM 2581 C CA . VAL A 1 335 ? -11.988 4.718 9.270 1.00 76.88 335 VAL A CA 1
ATOM 2582 C C . VAL A 1 335 ? -11.780 5.466 7.960 1.00 76.88 335 VAL A C 1
ATOM 2584 O O . VAL A 1 335 ? -12.048 6.670 7.903 1.00 76.88 335 VAL A O 1
ATOM 2587 N N . ILE A 1 336 ? -11.373 4.750 6.905 1.00 78.25 336 ILE A N 1
ATOM 2588 C CA . ILE A 1 336 ? -11.313 5.299 5.545 1.00 78.25 336 ILE A CA 1
ATOM 2589 C C . ILE A 1 336 ? -12.718 5.786 5.170 1.00 78.25 336 ILE A C 1
ATOM 2591 O O . ILE A 1 336 ? -13.628 4.966 5.008 1.00 78.25 336 ILE A O 1
ATOM 2595 N N . PRO A 1 337 ? -12.925 7.100 4.989 1.00 66.50 337 PRO A N 1
ATOM 2596 C CA . PRO A 1 337 ? -14.263 7.673 4.867 1.00 66.50 337 PRO A CA 1
ATOM 2597 C C . PRO A 1 337 ? -15.018 7.188 3.622 1.00 66.50 337 PRO A C 1
ATOM 2599 O O . PRO A 1 337 ? -16.242 7.278 3.564 1.00 66.50 337 PRO A O 1
ATOM 2602 N N . CYS A 1 338 ? -14.304 6.680 2.616 1.00 82.62 338 CYS A N 1
ATOM 2603 C CA . CYS A 1 338 ? -14.858 6.264 1.335 1.00 82.62 338 CYS A CA 1
ATOM 2604 C C . CYS A 1 338 ? -14.872 4.746 1.110 1.00 82.62 338 CYS A C 1
ATOM 2606 O O . CYS A 1 338 ? -15.309 4.340 0.035 1.00 82.62 338 CYS A O 1
ATOM 2608 N N . ILE A 1 339 ? -14.480 3.906 2.080 1.00 88.88 339 ILE A N 1
ATOM 2609 C CA . ILE A 1 339 ? -14.306 2.456 1.844 1.00 88.88 339 ILE A CA 1
ATOM 2610 C C . ILE A 1 339 ? -15.577 1.760 1.334 1.00 88.88 339 ILE A C 1
ATOM 2612 O O . ILE A 1 339 ? -15.503 0.824 0.547 1.00 88.88 339 ILE A O 1
ATOM 2616 N N . GLN A 1 340 ? -16.754 2.257 1.727 1.00 88.56 340 GLN A N 1
ATOM 2617 C CA . GLN A 1 340 ? -18.051 1.750 1.260 1.00 88.56 340 GLN A CA 1
ATOM 2618 C C . GLN A 1 340 ? -18.542 2.357 -0.048 1.00 88.56 340 GLN A C 1
ATOM 2620 O O . GLN A 1 340 ? -19.469 1.836 -0.673 1.00 88.56 340 GLN A O 1
ATOM 2625 N N . SER A 1 341 ? -17.977 3.492 -0.447 1.00 91.62 341 SER A N 1
ATOM 2626 C CA . SER A 1 341 ? -18.491 4.249 -1.578 1.00 91.62 341 SER A CA 1
ATOM 2627 C C . SER A 1 341 ? -18.337 3.455 -2.875 1.00 91.62 341 SER A C 1
ATOM 2629 O O . SER A 1 341 ? -17.322 2.796 -3.108 1.00 91.62 341 SER A O 1
ATOM 2631 N N . ARG A 1 342 ? -19.344 3.548 -3.755 1.00 92.88 342 ARG A N 1
ATOM 2632 C CA . ARG A 1 342 ? -19.280 2.951 -5.101 1.00 92.88 342 ARG A CA 1
ATOM 2633 C C . ARG A 1 342 ? -18.052 3.445 -5.867 1.00 92.88 342 ARG A C 1
ATOM 2635 O O . ARG A 1 342 ? -17.409 2.662 -6.550 1.00 92.88 342 ARG A O 1
ATOM 2642 N N . TRP A 1 343 ? -17.690 4.712 -5.678 1.00 90.38 343 TRP A N 1
ATOM 2643 C CA . TRP A 1 343 ? -16.506 5.318 -6.278 1.00 90.38 343 TRP A CA 1
ATOM 2644 C C . TRP A 1 343 ? -15.210 4.655 -5.847 1.00 90.38 343 TRP A C 1
ATOM 2646 O O . TRP A 1 343 ? -14.397 4.336 -6.701 1.00 90.38 343 TRP A O 1
ATOM 2656 N N . TYR A 1 344 ? -15.028 4.391 -4.554 1.00 92.56 344 TYR A N 1
ATOM 2657 C CA . TYR A 1 344 ? -13.813 3.727 -4.095 1.00 92.56 344 TYR A CA 1
ATOM 2658 C C . TYR A 1 344 ? -13.723 2.283 -4.612 1.00 92.56 344 TYR A C 1
ATOM 2660 O O . TYR A 1 344 ? -12.643 1.834 -4.976 1.00 92.56 344 TYR A O 1
ATOM 2668 N N . LYS A 1 345 ? -14.862 1.586 -4.756 1.00 94.38 345 LYS A N 1
ATOM 2669 C CA . LYS A 1 345 ? -14.925 0.263 -5.408 1.00 94.38 345 LYS A CA 1
ATOM 2670 C C . LYS A 1 345 ? -14.513 0.331 -6.884 1.00 94.38 345 LYS A C 1
ATOM 2672 O O . LYS A 1 345 ? -13.695 -0.477 -7.314 1.00 94.38 345 LYS A O 1
ATOM 2677 N N . LEU A 1 346 ? -15.045 1.299 -7.639 1.00 94.75 346 LEU A N 1
ATOM 2678 C CA . LEU A 1 346 ? -14.674 1.529 -9.043 1.00 94.75 346 LEU A CA 1
ATOM 2679 C C . LEU A 1 346 ? -13.197 1.908 -9.182 1.00 94.75 346 LEU A C 1
ATOM 2681 O O . LEU A 1 346 ? -12.507 1.357 -10.029 1.00 94.75 346 LEU A O 1
ATOM 2685 N N . PHE A 1 347 ? -12.703 2.788 -8.311 1.00 93.94 347 PHE A N 1
ATOM 2686 C CA . PHE A 1 347 ? -11.301 3.187 -8.241 1.00 93.94 347 PHE A CA 1
ATOM 2687 C C . PHE A 1 347 ? -10.377 1.992 -7.983 1.00 93.94 347 PHE A C 1
ATOM 2689 O O . PHE A 1 347 ? -9.380 1.826 -8.677 1.00 93.94 347 PHE A O 1
ATOM 2696 N N . THR A 1 348 ? -10.724 1.115 -7.037 1.00 95.50 348 THR A N 1
ATOM 2697 C CA . THR A 1 348 ? -9.963 -0.117 -6.803 1.00 95.50 348 THR A CA 1
ATOM 2698 C C . THR A 1 348 ? -9.990 -1.041 -8.017 1.00 95.50 348 THR A C 1
ATOM 2700 O O . THR A 1 348 ? -8.945 -1.560 -8.393 1.00 95.50 348 THR A O 1
ATOM 2703 N N . GLY A 1 349 ? -11.150 -1.225 -8.655 1.00 95.81 349 GLY A N 1
ATOM 2704 C CA . GLY A 1 349 ? -11.252 -2.008 -9.890 1.00 95.81 349 GLY A CA 1
ATOM 2705 C C . GLY A 1 349 ? -10.379 -1.442 -11.013 1.00 95.81 349 GLY A C 1
ATOM 2706 O O . GLY A 1 349 ? -9.647 -2.188 -11.653 1.00 95.81 349 GLY A O 1
ATOM 2707 N N . PHE A 1 350 ? -10.392 -0.120 -11.193 1.00 95.75 350 PHE A N 1
ATOM 2708 C CA . PHE A 1 350 ? -9.541 0.579 -12.152 1.00 95.75 350 PHE A CA 1
ATOM 2709 C C . PHE A 1 350 ? -8.049 0.361 -11.870 1.00 95.75 350 PHE A C 1
ATOM 2711 O O . PHE A 1 350 ? -7.320 -0.013 -12.781 1.00 95.75 350 PHE A O 1
ATOM 2718 N N . LEU A 1 351 ? -7.599 0.516 -10.618 1.00 95.50 351 LEU A N 1
ATOM 2719 C CA . LEU A 1 351 ? -6.201 0.261 -10.252 1.00 95.50 351 LEU A CA 1
ATOM 2720 C C . LEU A 1 351 ? -5.782 -1.192 -10.509 1.00 95.50 351 LEU A C 1
ATOM 2722 O O . LEU A 1 351 ? -4.666 -1.423 -10.961 1.00 95.50 351 LEU A O 1
ATOM 2726 N N . ILE A 1 352 ? -6.662 -2.165 -10.250 1.00 95.94 352 ILE A N 1
ATOM 2727 C CA . ILE A 1 352 ? -6.393 -3.583 -10.536 1.00 95.94 352 ILE A CA 1
ATOM 2728 C C . ILE A 1 352 ? -6.243 -3.811 -12.044 1.00 95.94 352 ILE A C 1
ATOM 2730 O O . ILE A 1 352 ? -5.305 -4.482 -12.467 1.00 95.94 352 ILE A O 1
ATOM 2734 N N . LEU A 1 353 ? -7.138 -3.242 -12.859 1.00 96.62 353 LEU A N 1
ATOM 2735 C CA . LEU A 1 353 ? -7.060 -3.348 -14.318 1.00 96.62 353 LEU A CA 1
ATOM 2736 C C . LEU A 1 353 ? -5.799 -2.678 -14.869 1.00 96.62 353 LEU A C 1
ATOM 2738 O O . LEU A 1 353 ? -5.140 -3.244 -15.736 1.00 96.62 353 LEU A O 1
ATOM 2742 N N . LEU A 1 354 ? -5.437 -1.510 -14.338 1.00 95.75 354 LEU A N 1
ATOM 2743 C CA . LEU A 1 354 ? -4.227 -0.794 -14.727 1.00 95.75 354 LEU A CA 1
ATOM 2744 C C . LEU A 1 354 ? -2.962 -1.574 -14.345 1.00 95.75 354 LEU A C 1
ATOM 2746 O O . LEU A 1 354 ? -2.062 -1.706 -15.168 1.00 95.75 354 LEU A O 1
ATOM 2750 N N . ALA A 1 355 ? -2.921 -2.158 -13.143 1.00 96.06 355 ALA A N 1
ATOM 2751 C CA . ALA A 1 355 ? -1.831 -3.028 -12.706 1.00 96.06 355 ALA A CA 1
ATOM 2752 C C . ALA A 1 355 ? -1.705 -4.286 -13.579 1.00 96.06 355 ALA A C 1
ATOM 2754 O O . ALA A 1 355 ? -0.595 -4.684 -13.922 1.00 96.06 355 ALA A O 1
ATOM 2755 N N . LEU A 1 356 ? -2.830 -4.896 -13.971 1.00 97.25 356 LEU A N 1
ATOM 2756 C CA . LEU A 1 356 ? -2.847 -6.049 -14.873 1.00 97.25 356 LEU A CA 1
ATOM 2757 C C . LEU A 1 356 ? -2.347 -5.678 -16.275 1.00 97.25 356 LEU A C 1
ATOM 2759 O O . LEU A 1 356 ? -1.541 -6.409 -16.844 1.00 97.25 356 LEU A O 1
ATOM 2763 N N . ALA A 1 357 ? -2.793 -4.545 -16.820 1.00 96.75 357 ALA A N 1
ATOM 2764 C CA . ALA A 1 357 ? -2.329 -4.052 -18.113 1.00 96.75 357 ALA A CA 1
ATOM 2765 C C . ALA A 1 357 ? -0.821 -3.771 -18.090 1.00 96.75 357 ALA A C 1
ATOM 2767 O O . ALA A 1 357 ? -0.101 -4.247 -18.965 1.00 96.75 357 ALA A O 1
ATOM 2768 N N . ALA A 1 358 ? -0.338 -3.073 -17.056 1.00 95.38 358 ALA A N 1
ATOM 2769 C CA . ALA A 1 358 ? 1.084 -2.813 -16.865 1.00 95.38 358 ALA A CA 1
ATOM 2770 C C . ALA A 1 358 ? 1.877 -4.123 -16.755 1.00 95.38 358 ALA A C 1
ATOM 2772 O O . ALA A 1 358 ? 2.887 -4.276 -17.422 1.00 95.38 358 ALA A O 1
ATOM 2773 N N . PHE A 1 359 ? 1.373 -5.109 -16.008 1.00 96.19 359 PHE A N 1
ATOM 2774 C CA . PHE A 1 359 ? 2.001 -6.424 -15.882 1.00 96.19 359 PHE A CA 1
ATOM 2775 C C . PHE A 1 359 ? 2.131 -7.161 -17.217 1.00 96.19 359 PHE A C 1
ATOM 2777 O O . PHE A 1 359 ? 3.211 -7.652 -17.539 1.00 96.19 359 PHE A O 1
ATOM 2784 N N . VAL A 1 360 ? 1.057 -7.221 -18.009 1.00 96.06 360 VAL A N 1
ATOM 2785 C CA . VAL A 1 360 ? 1.069 -7.893 -19.317 1.00 96.06 360 VAL A CA 1
ATOM 2786 C C . VAL A 1 360 ? 2.021 -7.191 -20.283 1.00 96.06 360 VAL A C 1
ATOM 2788 O O . VAL A 1 360 ? 2.828 -7.856 -20.928 1.00 96.06 360 VAL A O 1
ATOM 2791 N N . VAL A 1 361 ? 1.968 -5.860 -20.363 1.00 95.69 361 VAL A N 1
ATOM 2792 C CA . VAL A 1 361 ? 2.840 -5.089 -21.260 1.00 95.69 361 VAL A CA 1
ATOM 2793 C C . VAL A 1 361 ? 4.301 -5.180 -20.821 1.00 95.69 361 VAL A C 1
ATOM 2795 O O . VAL A 1 361 ? 5.150 -5.507 -21.644 1.00 95.69 361 VAL A O 1
ATOM 2798 N N . SER A 1 362 ? 4.595 -5.015 -19.527 1.00 94.19 362 SER A N 1
ATOM 2799 C CA . SER A 1 362 ? 5.940 -5.227 -18.981 1.00 94.19 362 SER A CA 1
ATOM 2800 C C . SER A 1 362 ? 6.458 -6.625 -19.294 1.00 94.19 362 SER A C 1
ATOM 2802 O O . SER A 1 362 ? 7.624 -6.763 -19.640 1.00 94.19 362 SER A O 1
ATOM 2804 N N . ALA A 1 363 ? 5.626 -7.667 -19.207 1.00 94.06 363 ALA A N 1
ATOM 2805 C CA . ALA A 1 363 ? 6.046 -9.017 -19.570 1.00 94.06 363 ALA A CA 1
ATOM 2806 C C . ALA A 1 363 ? 6.417 -9.123 -21.059 1.00 94.06 363 ALA A C 1
ATOM 2808 O O . ALA A 1 363 ? 7.413 -9.756 -21.383 1.00 94.06 363 ALA A O 1
ATOM 2809 N N . ILE A 1 364 ? 5.667 -8.479 -21.955 1.00 94.25 364 ILE A N 1
ATOM 2810 C CA . ILE A 1 364 ? 5.946 -8.489 -23.400 1.00 94.25 364 ILE A CA 1
ATOM 2811 C C . ILE A 1 364 ? 7.233 -7.722 -23.751 1.00 94.25 364 ILE A C 1
ATOM 2813 O O . ILE A 1 364 ? 7.977 -8.153 -24.634 1.00 94.25 364 ILE A O 1
ATOM 2817 N N . GLU A 1 365 ? 7.484 -6.592 -23.086 1.00 93.75 365 GLU A N 1
ATOM 2818 C CA . GLU A 1 365 ? 8.625 -5.715 -23.383 1.00 93.75 365 GLU A CA 1
ATOM 2819 C C . GLU A 1 365 ? 9.912 -6.130 -22.653 1.00 93.75 365 GLU A C 1
ATOM 2821 O O . GLU A 1 365 ? 11.004 -5.781 -23.097 1.00 93.75 365 GLU A O 1
ATOM 2826 N N . THR A 1 366 ? 9.821 -6.882 -21.549 1.00 93.75 366 THR A N 1
ATOM 2827 C CA . THR A 1 366 ? 11.006 -7.237 -20.754 1.00 93.75 366 THR A CA 1
ATOM 2828 C C . THR A 1 366 ? 11.912 -8.221 -21.485 1.00 93.75 366 THR A C 1
ATOM 2830 O O . THR A 1 366 ? 11.510 -9.325 -21.850 1.00 93.75 366 THR A O 1
ATOM 2833 N N . ARG A 1 367 ? 13.195 -7.875 -21.568 1.00 91.94 367 ARG A N 1
ATOM 2834 C CA . ARG A 1 367 ? 14.278 -8.754 -22.011 1.00 91.94 367 ARG A CA 1
ATOM 2835 C C . ARG A 1 367 ? 15.461 -8.724 -21.057 1.00 91.94 367 ARG A C 1
ATOM 2837 O O . ARG A 1 367 ? 15.533 -7.895 -20.156 1.00 91.94 367 ARG A O 1
ATOM 2844 N N . VAL A 1 368 ? 16.420 -9.606 -21.320 1.00 91.00 368 VAL A N 1
ATOM 2845 C CA . VAL A 1 368 ? 17.750 -9.580 -20.707 1.00 91.00 368 VAL A CA 1
ATOM 2846 C C . VAL A 1 368 ? 18.713 -8.798 -21.604 1.00 91.00 368 VAL A C 1
ATOM 2848 O O . VAL A 1 368 ? 18.699 -8.966 -22.827 1.00 91.00 368 VAL A O 1
ATOM 2851 N N . ILE A 1 369 ? 19.555 -7.959 -21.002 1.00 88.69 369 ILE A N 1
ATOM 2852 C CA . ILE A 1 369 ? 20.634 -7.247 -21.693 1.00 88.69 369 ILE A CA 1
ATOM 2853 C C . ILE A 1 369 ? 21.741 -8.258 -22.053 1.00 88.69 369 ILE A C 1
ATOM 2855 O O . ILE A 1 369 ? 22.269 -8.917 -21.151 1.00 88.69 369 ILE A O 1
ATOM 2859 N N . PRO A 1 370 ? 22.103 -8.418 -23.341 1.00 87.00 370 PRO A N 1
ATOM 2860 C CA . PRO A 1 370 ? 22.987 -9.499 -23.783 1.00 87.00 370 PRO A CA 1
ATOM 2861 C C . PRO A 1 370 ? 24.484 -9.241 -23.546 1.00 87.00 370 PRO A C 1
ATOM 2863 O O . PRO A 1 370 ? 25.275 -10.180 -23.610 1.00 87.00 370 PRO A O 1
ATOM 2866 N N . CYS A 1 371 ? 24.898 -7.993 -23.318 1.00 85.06 371 CYS A N 1
ATOM 2867 C CA . CYS A 1 371 ? 26.307 -7.599 -23.291 1.00 85.06 371 CYS A CA 1
ATOM 2868 C C . CYS A 1 371 ? 26.518 -6.260 -22.566 1.00 85.06 371 CYS A C 1
ATOM 2870 O O . CYS A 1 371 ? 25.570 -5.594 -22.152 1.00 85.06 371 CYS A O 1
ATOM 2872 N N . GLY A 1 372 ? 27.784 -5.878 -22.387 1.00 82.19 372 GLY A N 1
ATOM 2873 C CA . GLY A 1 372 ? 28.168 -4.632 -21.727 1.00 82.19 372 GLY A CA 1
ATOM 2874 C C . GLY A 1 372 ? 28.142 -4.699 -20.191 1.00 82.19 372 GLY A C 1
ATOM 2875 O O . GLY A 1 372 ? 27.973 -5.773 -19.610 1.00 82.19 372 GLY A O 1
ATOM 2876 N N . PRO A 1 373 ? 28.323 -3.552 -19.509 1.00 77.50 373 PRO A N 1
ATOM 2877 C CA . PRO A 1 373 ? 28.416 -3.483 -18.045 1.00 77.50 373 PRO A CA 1
ATOM 2878 C C . PRO A 1 373 ? 27.160 -3.964 -17.306 1.00 77.50 373 PRO A C 1
ATOM 2880 O O . PRO A 1 373 ? 27.250 -4.381 -16.155 1.00 77.50 373 PRO A O 1
ATOM 2883 N N . SER A 1 374 ? 26.007 -3.919 -17.976 1.00 79.94 374 SER A N 1
ATOM 2884 C CA . SER A 1 374 ? 24.700 -4.313 -17.434 1.00 79.94 374 SER A CA 1
ATOM 2885 C C . SER A 1 374 ? 24.231 -5.671 -17.971 1.00 79.94 374 SER A C 1
ATOM 2887 O O . SER A 1 374 ? 23.050 -6.001 -17.883 1.00 79.94 374 SER A O 1
ATOM 2889 N N . CYS A 1 375 ? 25.147 -6.468 -18.534 1.00 86.69 375 CYS A N 1
ATOM 2890 C CA . CYS A 1 375 ? 24.855 -7.808 -19.037 1.00 86.69 375 CYS A CA 1
ATOM 2891 C C . CYS A 1 375 ? 24.147 -8.666 -17.974 1.00 86.69 375 CYS A C 1
ATOM 2893 O O . CYS A 1 375 ? 24.541 -8.695 -16.807 1.00 86.69 375 CYS A O 1
ATOM 2895 N N . GLY A 1 376 ? 23.088 -9.366 -18.382 1.00 85.88 376 GLY A N 1
ATOM 2896 C CA . GLY A 1 376 ? 22.288 -10.218 -17.502 1.00 85.88 376 GLY A CA 1
ATOM 2897 C C . GLY A 1 376 ? 21.204 -9.488 -16.702 1.00 85.88 376 GLY A C 1
ATOM 2898 O O . GLY A 1 376 ? 20.383 -10.154 -16.070 1.00 85.88 376 GLY A O 1
ATOM 2899 N N . GLN A 1 377 ? 21.153 -8.153 -16.736 1.00 87.31 377 GLN A N 1
ATOM 2900 C CA . GLN A 1 377 ? 20.065 -7.387 -16.124 1.00 87.31 377 GLN A CA 1
ATOM 2901 C C . GLN A 1 377 ? 18.830 -7.339 -17.030 1.00 87.31 377 GLN A C 1
ATOM 2903 O O . GLN A 1 377 ? 18.915 -7.587 -18.234 1.00 87.31 377 GLN A O 1
ATOM 2908 N N . TYR A 1 378 ? 17.675 -7.033 -16.438 1.00 89.12 378 TYR A N 1
ATOM 2909 C CA . TYR A 1 378 ? 16.412 -6.910 -17.161 1.00 89.12 378 TYR A CA 1
ATOM 2910 C C . TYR A 1 378 ? 16.180 -5.469 -17.612 1.00 89.12 378 TYR A C 1
ATOM 2912 O O . TYR A 1 378 ? 16.514 -4.546 -16.878 1.00 89.12 378 TYR A O 1
ATOM 2920 N N . THR A 1 379 ? 15.600 -5.298 -18.802 1.00 90.06 379 THR A N 1
ATOM 2921 C CA . THR A 1 379 ? 15.164 -4.000 -19.331 1.00 90.06 379 THR A CA 1
ATOM 2922 C C . THR A 1 379 ? 13.935 -4.129 -20.219 1.00 90.06 379 THR A C 1
ATOM 2924 O O . THR A 1 379 ? 13.701 -5.201 -20.775 1.00 90.06 379 THR A O 1
ATOM 2927 N N . THR A 1 380 ? 13.152 -3.057 -20.358 1.00 91.19 380 THR A N 1
ATOM 2928 C CA . THR A 1 380 ? 12.098 -2.957 -21.387 1.00 91.19 380 THR A CA 1
ATOM 2929 C C . THR A 1 380 ? 12.562 -2.202 -22.631 1.00 91.19 380 THR A C 1
ATOM 2931 O O . THR A 1 380 ? 11.872 -2.208 -23.650 1.00 91.19 380 THR A O 1
ATOM 2934 N N . LEU A 1 381 ? 13.736 -1.563 -22.587 1.00 89.94 381 LEU A N 1
ATOM 2935 C CA . LEU A 1 381 ? 14.255 -0.818 -23.728 1.00 89.94 381 LEU A CA 1
ATOM 2936 C C . LEU A 1 381 ? 14.551 -1.767 -24.901 1.00 89.94 381 LEU A C 1
ATOM 2938 O O . LEU A 1 381 ? 15.095 -2.857 -24.688 1.00 89.94 381 LEU A O 1
ATOM 2942 N N . PRO A 1 382 ? 14.225 -1.388 -26.148 1.00 89.56 382 PRO A N 1
ATOM 2943 C CA . PRO A 1 382 ? 14.607 -2.160 -27.329 1.00 89.56 382 PRO A CA 1
ATOM 2944 C C . PRO A 1 382 ? 16.121 -2.353 -27.455 1.00 89.56 382 PRO A C 1
ATOM 2946 O O . PRO A 1 382 ? 16.916 -1.634 -26.852 1.00 89.56 382 PRO A O 1
ATOM 2949 N N . LYS A 1 383 ? 16.536 -3.345 -28.245 1.00 87.62 383 LYS A N 1
ATOM 2950 C CA . LYS A 1 383 ? 17.958 -3.685 -28.432 1.00 87.62 383 LYS A CA 1
ATOM 2951 C C . LYS A 1 383 ? 18.785 -2.586 -29.088 1.00 87.62 383 LYS A C 1
ATOM 2953 O O . LYS A 1 383 ? 19.982 -2.529 -28.866 1.00 87.62 383 LYS A O 1
ATOM 2958 N N . GLU A 1 384 ? 18.162 -1.728 -29.888 1.00 86.31 384 GLU A N 1
ATOM 2959 C CA . GLU A 1 384 ? 18.837 -0.596 -30.541 1.00 86.31 384 GLU A CA 1
ATOM 2960 C C . GLU A 1 384 ? 19.396 0.433 -29.545 1.00 86.31 384 GLU A C 1
ATOM 2962 O O . GLU A 1 384 ? 20.226 1.253 -29.916 1.00 86.31 384 GLU A O 1
ATOM 2967 N N . PHE A 1 385 ? 18.975 0.356 -28.278 1.00 82.75 385 PHE A N 1
ATOM 2968 C CA . PHE A 1 385 ? 19.495 1.171 -27.181 1.00 82.75 385 PHE A CA 1
ATOM 2969 C C . PHE A 1 385 ? 20.557 0.440 -26.347 1.00 82.75 385 PHE A C 1
ATOM 2971 O O . PHE A 1 385 ? 21.043 0.988 -25.358 1.00 82.75 385 PHE A O 1
ATOM 2978 N N . ASP A 1 386 ? 20.923 -0.795 -26.708 1.00 78.69 386 ASP A N 1
ATOM 2979 C CA . ASP A 1 386 ? 22.081 -1.444 -26.107 1.00 78.69 386 ASP A CA 1
ATOM 2980 C C . ASP A 1 386 ? 23.335 -0.735 -26.618 1.00 78.69 386 ASP A C 1
ATOM 2982 O O . ASP A 1 386 ? 23.585 -0.699 -27.818 1.00 78.69 386 ASP A O 1
ATOM 2986 N N . GLY A 1 387 ? 24.171 -0.213 -25.716 1.00 71.12 387 GLY A N 1
ATOM 2987 C CA . GLY A 1 387 ? 25.496 0.329 -26.054 1.00 71.12 387 GLY A CA 1
ATOM 2988 C C . GLY A 1 387 ? 26.506 -0.748 -26.482 1.00 71.12 387 GLY A C 1
ATOM 2989 O O . GLY A 1 387 ? 27.690 -0.642 -26.164 1.00 71.12 387 GLY A O 1
ATOM 2990 N N . CYS A 1 388 ? 26.032 -1.821 -27.116 1.00 68.19 388 CYS A N 1
ATOM 2991 C CA . CYS A 1 388 ? 26.832 -2.912 -27.637 1.00 68.19 388 CYS A CA 1
ATOM 2992 C C . CYS A 1 388 ? 26.971 -2.791 -29.160 1.00 68.19 388 CYS A C 1
ATOM 2994 O O . CYS A 1 388 ? 25.977 -2.496 -29.823 1.00 68.19 388 CYS A O 1
ATOM 2996 N N . PRO A 1 389 ? 28.175 -3.035 -29.703 1.00 58.75 389 PRO A N 1
ATOM 2997 C CA . PRO A 1 389 ? 28.416 -3.044 -31.142 1.00 58.75 389 PRO A CA 1
ATOM 2998 C C . PRO A 1 389 ? 27.715 -4.194 -31.876 1.00 58.75 389 PRO A C 1
ATOM 3000 O O . PRO A 1 389 ? 27.455 -5.247 -31.241 1.00 58.75 389 PRO A O 1
#

Sequence (389 aa):
MPSTSLLHLLLLSLLPSTALALNLTFQVIPLSTQTHIAGVGAWLNLLTLSIAPLATHIVFGLAEPVVLAGRHPRWTDRLPHFNPISIAWRYFAIADRRIRAKCWDRADMAACNAVFWDGERWDGSEAAMIASRRFVAKLPTNTYVSIVSGSSVATLAMALQGVQAIAMIVSGAMADRSPHDNGLAGLFSYLAILGLSRLIPALWISNDYGYTDKGEWSSRRSGGQRGYVPITHDAEGELSKVTRDMVLKRLHPVSNWRGFIYRGFVFWIGAAMVAVSLMSILRGTAWQYPGASDEEKEADSRHTISGVLQLSMYGVLVPSMFLIHARYLASGSTVIPCIQSRWYKLFTGFLILLALAAFVVSAIETRVIPCGPSCGQYTTLPKEFDGCP